Protein AF-K2SAG8-F1 (afdb_monomer_lite)

InterPro domains:
  IPR013087 Zinc finger C2H2-type [PS00028] (292-312)
  IPR013087 Zinc finger C2H2-type [SM00355] (219-245)
  IPR013087 Zinc finger C2H2-type [SM00355] (252-277)
  IPR013087 Zinc finger C2H2-type [SM00355] (290-312)
  IPR013087 Zinc finger C2H2-type [SM00355] (376-401)

Structure (mmCIF, N/CA/C/O backbone):
data_AF-K2SAG8-F1
#
_entry.id   AF-K2SAG8-F1
#
loop_
_atom_site.group_PDB
_atom_site.id
_atom_site.type_symbol
_atom_site.label_atom_id
_atom_site.label_alt_id
_atom_site.label_comp_id
_atom_site.label_asym_id
_atom_site.label_entity_id
_atom_site.label_seq_id
_atom_site.pdbx_PDB_ins_code
_atom_site.Cartn_x
_atom_site.Cartn_y
_atom_site.Cartn_z
_atom_site.occupancy
_atom_site.B_iso_or_equiv
_atom_site.auth_seq_id
_atom_site.auth_comp_id
_atom_site.auth_asym_id
_atom_site.auth_atom_id
_atom_site.pdbx_PDB_model_num
ATOM 1 N N . MET A 1 1 ? 42.916 15.072 5.774 1.00 39.97 1 MET A N 1
ATOM 2 C CA . MET A 1 1 ? 42.582 16.457 5.383 1.00 39.97 1 MET A CA 1
ATOM 3 C C . MET A 1 1 ? 41.068 16.554 5.278 1.00 39.97 1 MET A C 1
ATOM 5 O O . MET A 1 1 ? 40.507 16.005 4.342 1.00 39.97 1 MET A O 1
ATOM 9 N N . ASN A 1 2 ? 40.418 17.143 6.284 1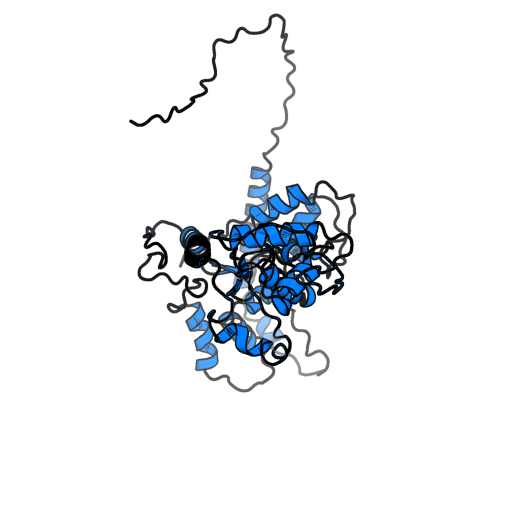.00 36.44 2 ASN A N 1
ATOM 10 C CA . ASN A 1 2 ? 38.963 17.288 6.370 1.00 36.44 2 ASN A CA 1
ATOM 11 C C . ASN A 1 2 ? 38.588 18.735 6.036 1.00 36.44 2 ASN A C 1
ATOM 13 O O . ASN A 1 2 ? 39.054 19.650 6.710 1.00 36.44 2 ASN A O 1
ATOM 17 N N . LEU A 1 3 ? 37.741 18.936 5.026 1.00 41.09 3 LEU A N 1
ATOM 18 C CA . LEU A 1 3 ? 37.122 20.223 4.708 1.00 41.09 3 LEU A CA 1
ATOM 19 C C . LEU A 1 3 ? 35.603 20.037 4.672 1.00 41.09 3 LEU A C 1
ATOM 21 O O . LEU A 1 3 ? 35.035 19.659 3.654 1.00 41.09 3 LEU A O 1
ATOM 25 N N . LEU A 1 4 ? 34.953 20.324 5.798 1.00 40.88 4 LEU A N 1
ATOM 26 C CA . LEU A 1 4 ? 33.525 20.624 5.864 1.00 40.88 4 LEU A CA 1
ATOM 27 C C . LEU A 1 4 ? 33.402 22.057 6.389 1.00 40.88 4 LEU A C 1
ATOM 29 O O . LEU A 1 4 ? 33.661 22.323 7.560 1.00 40.88 4 LEU A O 1
ATOM 33 N N . ARG A 1 5 ? 33.065 22.993 5.493 1.00 42.28 5 ARG A N 1
ATOM 34 C CA . ARG A 1 5 ? 32.690 24.371 5.834 1.00 42.28 5 ARG A CA 1
ATOM 35 C C . ARG A 1 5 ? 31.200 24.397 6.170 1.00 42.28 5 ARG A C 1
ATOM 37 O O . ARG A 1 5 ? 30.372 24.148 5.302 1.00 42.28 5 ARG A O 1
ATOM 44 N N . SER A 1 6 ? 30.888 24.722 7.420 1.00 39.84 6 SER A N 1
ATOM 45 C CA . SER A 1 6 ? 29.559 25.152 7.861 1.00 39.84 6 SER A CA 1
ATOM 46 C C . SER A 1 6 ? 29.336 26.610 7.441 1.00 39.84 6 SER A C 1
ATOM 48 O O . SER A 1 6 ? 30.218 27.445 7.644 1.00 39.84 6 SER A O 1
ATOM 50 N N . MET A 1 7 ? 28.183 26.915 6.841 1.00 34.25 7 MET A N 1
ATOM 51 C CA . MET A 1 7 ? 27.711 28.283 6.616 1.00 34.25 7 MET A CA 1
ATOM 52 C C . MET A 1 7 ? 26.764 28.674 7.752 1.00 34.25 7 MET A C 1
ATOM 54 O O . MET A 1 7 ? 25.606 28.263 7.768 1.00 34.25 7 MET A O 1
ATOM 58 N N . GLU A 1 8 ? 27.243 29.499 8.678 1.00 37.66 8 GLU A N 1
ATOM 59 C CA . GLU A 1 8 ? 26.396 30.191 9.648 1.00 37.66 8 GLU A CA 1
ATOM 60 C C . GLU A 1 8 ? 25.929 31.523 9.049 1.00 37.66 8 GLU A C 1
ATOM 62 O O . GLU A 1 8 ? 26.724 32.425 8.793 1.00 37.66 8 GLU A O 1
ATOM 67 N N . LEU A 1 9 ? 24.624 31.646 8.801 1.00 40.78 9 LEU A N 1
ATOM 68 C CA . LEU A 1 9 ? 23.987 32.913 8.447 1.00 40.78 9 LEU A CA 1
ATOM 69 C C . LEU A 1 9 ? 23.663 33.677 9.734 1.00 40.78 9 LEU A C 1
ATOM 71 O O . LEU A 1 9 ? 22.606 33.489 10.338 1.00 40.78 9 LEU A O 1
ATOM 75 N N . THR A 1 10 ? 24.569 34.551 10.162 1.00 42.53 10 THR A N 1
ATOM 76 C CA . THR A 1 10 ? 24.277 35.543 11.199 1.00 42.53 10 THR A CA 1
ATOM 77 C C . THR A 1 10 ? 23.508 36.712 10.587 1.00 42.53 10 THR A C 1
ATOM 79 O O . THR A 1 10 ? 23.883 37.302 9.577 1.00 42.53 10 THR A O 1
ATOM 82 N N . ARG A 1 11 ? 22.357 37.018 11.187 1.00 43.12 11 ARG A N 1
ATOM 83 C CA . ARG A 1 11 ? 21.462 38.095 10.761 1.00 43.12 11 ARG A CA 1
ATOM 84 C C . ARG A 1 11 ? 22.072 39.426 11.201 1.00 43.12 11 ARG A C 1
ATOM 86 O O . ARG A 1 11 ? 22.104 39.712 12.398 1.00 43.12 11 ARG A O 1
ATOM 93 N N . ASP A 1 12 ? 22.564 40.203 10.243 1.00 55.75 12 ASP A N 1
ATOM 94 C CA . ASP A 1 12 ? 23.195 41.496 10.496 1.00 55.75 12 ASP A CA 1
ATOM 95 C C . ASP A 1 12 ? 22.184 42.477 11.118 1.00 55.75 12 ASP A C 1
ATOM 97 O O . ASP A 1 12 ? 21.169 42.840 10.517 1.00 55.75 12 ASP A O 1
ATOM 101 N N . ARG A 1 13 ? 22.422 42.852 12.379 1.00 52.84 13 ARG A N 1
ATOM 102 C CA . ARG A 1 13 ? 21.556 43.757 13.153 1.00 52.84 13 ARG A CA 1
ATOM 103 C C . ARG A 1 13 ? 21.852 45.233 12.880 1.00 52.84 13 ARG A C 1
ATOM 105 O O . ARG A 1 13 ? 21.195 46.082 13.478 1.00 52.84 13 ARG A O 1
ATOM 112 N N . GLN A 1 14 ? 22.803 45.542 11.999 1.00 59.31 14 GLN A N 1
ATOM 113 C CA . GLN A 1 14 ? 23.216 46.913 11.690 1.00 59.31 14 GLN A CA 1
ATOM 114 C C . GLN A 1 14 ? 22.715 47.424 10.331 1.00 59.31 14 GLN A C 1
ATOM 116 O O . GLN A 1 14 ? 23.187 48.452 9.851 1.00 59.31 14 GLN A O 1
ATOM 121 N N . ALA A 1 15 ? 21.722 46.770 9.719 1.00 60.44 15 ALA A N 1
ATOM 122 C CA . ALA A 1 15 ? 21.123 47.279 8.488 1.00 60.44 15 ALA A CA 1
ATOM 123 C C . ALA A 1 15 ? 20.448 48.658 8.721 1.00 60.44 15 ALA A C 1
ATOM 125 O O . ALA A 1 15 ? 19.598 48.781 9.613 1.00 60.44 15 ALA A O 1
ATOM 126 N N . PRO A 1 16 ? 20.795 49.700 7.941 1.00 52.19 16 PRO A N 1
ATOM 127 C CA . PRO A 1 16 ? 20.221 51.033 8.093 1.00 52.19 16 PRO A CA 1
ATOM 128 C C . PRO A 1 16 ? 18.725 51.032 7.756 1.00 52.19 16 PRO A C 1
ATOM 130 O O . PRO A 1 16 ? 18.287 50.465 6.754 1.00 52.19 16 PRO A O 1
ATOM 133 N N . LYS A 1 17 ? 17.924 51.669 8.616 1.00 58.66 17 LYS A N 1
ATOM 134 C CA . LYS A 1 17 ? 16.478 51.825 8.413 1.00 58.66 17 LYS A CA 1
ATOM 135 C C . LYS A 1 17 ? 16.206 52.803 7.270 1.00 58.66 17 LYS A C 1
ATOM 137 O O . LYS A 1 17 ? 16.864 53.835 7.162 1.00 58.66 17 LYS A O 1
ATOM 142 N N . VAL A 1 18 ? 15.203 52.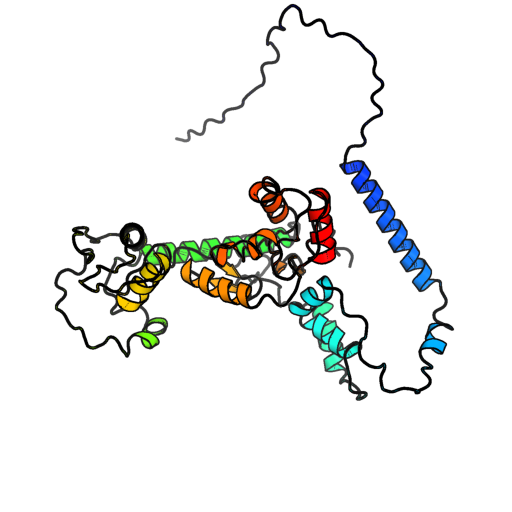483 6.458 1.00 53.28 18 VAL A N 1
ATOM 143 C CA . VAL A 1 18 ? 14.743 53.317 5.341 1.00 53.28 18 VAL A CA 1
ATOM 144 C C . VAL A 1 18 ? 14.184 54.645 5.882 1.00 53.28 18 VAL A C 1
ATOM 146 O O . VAL A 1 18 ? 13.337 54.606 6.781 1.00 53.28 18 VAL A O 1
ATOM 149 N N . PRO A 1 19 ? 14.622 55.814 5.382 1.00 40.62 19 PRO A N 1
ATOM 150 C CA . PRO A 1 19 ? 14.039 57.096 5.770 1.00 40.62 19 PRO A CA 1
ATOM 151 C C . PRO A 1 19 ? 12.580 57.177 5.289 1.00 40.62 19 PRO A C 1
ATOM 153 O O . PRO A 1 19 ? 12.298 56.802 4.154 1.00 40.62 19 PRO A O 1
ATOM 156 N N . ASN A 1 20 ? 11.677 57.686 6.137 1.00 42.81 20 ASN A N 1
ATOM 157 C CA . ASN A 1 20 ? 10.236 57.932 5.900 1.00 42.81 20 ASN A CA 1
ATOM 158 C C . ASN A 1 20 ? 9.230 56.788 6.151 1.00 42.81 20 ASN A C 1
ATOM 160 O O . ASN A 1 20 ? 8.106 56.851 5.655 1.00 42.81 20 ASN A O 1
ATOM 164 N N . SER A 1 21 ? 9.535 55.783 6.980 1.00 46.50 21 SER A N 1
ATOM 165 C CA . SER A 1 21 ? 8.477 54.887 7.485 1.00 46.50 21 SER A CA 1
ATOM 166 C C . SER A 1 21 ? 7.743 55.513 8.684 1.00 46.50 21 SER A C 1
ATOM 168 O O . SER A 1 21 ? 8.021 55.183 9.842 1.00 46.50 21 SER A O 1
ATOM 170 N N . GLU A 1 22 ? 6.812 56.430 8.429 1.00 44.56 22 GLU A N 1
ATOM 171 C CA . GLU A 1 22 ? 5.870 56.901 9.449 1.00 44.56 22 GLU A CA 1
ATOM 172 C C . GLU A 1 22 ? 4.839 55.803 9.747 1.00 44.56 22 GLU A C 1
ATOM 174 O O . GLU A 1 22 ? 3.837 55.627 9.056 1.00 44.56 22 GLU A O 1
ATOM 179 N N . LEU A 1 23 ? 5.112 55.018 10.791 1.00 42.09 23 LEU A N 1
ATOM 180 C CA . LEU A 1 23 ? 4.148 54.090 11.372 1.00 42.09 23 LEU A CA 1
ATOM 181 C C . LEU A 1 23 ? 3.075 54.889 12.117 1.00 42.09 23 LEU A C 1
ATOM 183 O O . LEU A 1 23 ? 3.283 55.375 13.232 1.00 42.09 23 LEU A O 1
ATOM 187 N N . THR A 1 24 ? 1.909 54.995 11.490 1.00 41.75 24 THR A N 1
ATOM 188 C CA . THR A 1 24 ? 0.669 55.495 12.075 1.00 41.75 24 THR A CA 1
ATOM 189 C C . THR A 1 24 ? 0.299 54.688 13.321 1.00 41.75 24 THR A C 1
ATOM 191 O O . THR A 1 24 ? -0.069 53.515 13.269 1.00 41.75 24 THR A O 1
ATOM 194 N N . LYS A 1 25 ? 0.371 55.346 14.481 1.00 49.84 25 LYS A N 1
ATOM 195 C CA . LYS A 1 25 ? -0.228 54.869 15.729 1.00 49.84 25 LYS A CA 1
ATOM 196 C C . LYS A 1 25 ? -1.747 54.978 15.613 1.00 49.84 25 LYS A C 1
ATOM 198 O O . LYS A 1 25 ? -2.301 56.062 15.753 1.00 49.84 25 LYS A O 1
ATOM 203 N N . SER A 1 26 ? -2.424 53.855 15.415 1.00 39.19 26 SER A N 1
ATOM 204 C CA . SER A 1 26 ? -3.852 53.736 15.711 1.00 39.19 26 SER A CA 1
ATOM 205 C C . SER A 1 26 ? -4.079 52.504 16.581 1.00 39.19 26 SER A C 1
ATOM 207 O O . SER A 1 26 ? -3.816 51.364 16.204 1.00 39.19 26 SER A O 1
ATOM 209 N N . GLY A 1 27 ? -4.497 52.770 17.819 1.00 47.25 27 GLY A N 1
ATOM 210 C CA . GLY A 1 27 ? -4.853 51.762 18.802 1.00 47.25 27 GLY A CA 1
ATOM 211 C C . GLY A 1 27 ? -6.151 51.077 18.404 1.00 47.25 27 GLY A C 1
ATOM 212 O O . GLY A 1 27 ? -7.232 51.543 18.743 1.00 47.25 27 GLY A O 1
ATOM 213 N N . ILE A 1 28 ? -6.037 49.941 17.725 1.00 38.84 28 ILE A N 1
ATOM 214 C CA . ILE A 1 28 ? -7.103 48.948 17.662 1.00 38.84 28 ILE A CA 1
ATOM 215 C C . ILE A 1 28 ? -6.781 47.923 18.747 1.00 38.84 28 ILE A C 1
ATOM 217 O O . ILE A 1 28 ? -5.801 47.185 18.650 1.00 38.84 28 ILE A O 1
ATOM 221 N N . ARG A 1 29 ? -7.600 47.876 19.807 1.00 42.34 29 ARG A N 1
ATOM 222 C CA . ARG A 1 29 ? -7.641 46.730 20.726 1.00 42.34 29 ARG A CA 1
ATOM 223 C C . ARG A 1 29 ? -8.114 45.521 19.919 1.00 42.34 29 ARG A C 1
ATOM 225 O O . ARG A 1 29 ? -9.307 45.247 19.827 1.00 42.34 29 ARG A O 1
ATOM 232 N N . VAL A 1 30 ? -7.172 44.809 19.311 1.00 38.44 30 VAL A N 1
ATOM 233 C CA . VAL A 1 30 ? -7.417 43.479 18.761 1.00 38.44 30 VAL A CA 1
ATOM 234 C C . VAL A 1 30 ? -7.728 42.585 19.956 1.00 38.44 30 VAL A C 1
ATOM 236 O O . VAL A 1 30 ? -6.854 42.302 20.775 1.00 38.44 30 VAL A O 1
ATOM 239 N N . ARG A 1 31 ? -8.999 42.189 20.093 1.00 43.75 31 ARG A N 1
ATOM 240 C CA . ARG A 1 31 ? -9.410 41.074 20.954 1.00 43.75 31 ARG A CA 1
ATOM 241 C C . ARG A 1 31 ? -8.486 39.910 20.599 1.00 43.75 31 ARG A C 1
ATOM 243 O O . ARG A 1 31 ? -8.464 39.509 19.436 1.00 43.75 31 ARG A O 1
ATOM 250 N N . GLY A 1 32 ? -7.670 39.467 21.556 1.00 46.28 32 GLY A N 1
ATOM 251 C CA . GLY A 1 32 ? -6.669 38.430 21.328 1.00 46.28 32 GLY A CA 1
ATOM 252 C C . GLY A 1 32 ? -7.332 37.241 20.650 1.00 46.28 32 GLY A C 1
ATOM 253 O O . GLY A 1 32 ? -8.224 36.630 21.231 1.00 46.28 32 GLY A O 1
ATOM 254 N N . LYS A 1 33 ? -6.948 36.971 19.399 1.00 48.47 33 LYS A N 1
ATOM 255 C CA . LYS A 1 33 ? -7.296 35.720 18.737 1.00 48.47 33 LYS A CA 1
ATOM 256 C C . LYS A 1 33 ? -6.660 34.637 19.596 1.00 48.47 33 LYS A C 1
ATOM 258 O O . LYS A 1 33 ? -5.431 34.558 19.642 1.00 48.47 33 LYS A O 1
ATOM 263 N N . THR A 1 34 ? -7.477 33.884 20.328 1.00 49.22 34 THR A N 1
ATOM 264 C CA . THR A 1 34 ? -7.042 32.611 20.891 1.00 49.22 34 THR A CA 1
ATOM 265 C C . THR A 1 34 ? -6.418 31.840 19.739 1.00 49.22 34 THR A C 1
ATOM 267 O O . THR A 1 34 ? -6.940 31.806 18.620 1.00 49.22 34 THR A O 1
ATOM 270 N N . THR A 1 35 ? -5.197 31.360 19.943 1.00 60.50 35 THR A N 1
ATOM 271 C CA . THR A 1 35 ? -4.550 30.547 18.919 1.00 60.50 35 THR A CA 1
ATOM 272 C C . THR A 1 35 ? -5.407 29.296 18.744 1.00 60.50 35 THR A C 1
ATOM 274 O O . THR A 1 35 ? -5.956 28.788 19.720 1.00 60.50 35 THR A O 1
ATOM 277 N N . SER A 1 36 ? -5.541 28.778 17.522 1.00 73.12 36 SER A N 1
ATOM 278 C CA . SER A 1 36 ? -6.341 27.568 17.247 1.00 73.12 36 SER A CA 1
ATOM 279 C C . SER A 1 36 ? -5.975 26.376 18.149 1.00 73.12 36 SER A C 1
ATOM 281 O O . SER A 1 36 ? -6.796 25.494 18.385 1.00 73.12 36 SER A O 1
ATOM 283 N N . ALA A 1 37 ? -4.759 26.377 18.703 1.00 65.12 37 ALA A N 1
ATOM 284 C CA . ALA A 1 37 ? -4.304 25.442 19.724 1.00 65.12 37 ALA A CA 1
ATOM 285 C C . ALA A 1 37 ? -5.078 25.552 21.054 1.00 65.12 37 ALA A C 1
ATOM 287 O O . ALA A 1 37 ? -5.462 24.527 21.609 1.00 65.12 37 ALA A O 1
ATOM 288 N N . GLN A 1 38 ? -5.357 26.765 21.546 1.00 73.19 38 GLN A N 1
ATOM 289 C CA . GLN A 1 38 ? -6.094 26.985 22.799 1.00 73.19 38 GLN A CA 1
ATOM 290 C C . GLN A 1 38 ? -7.557 26.546 22.683 1.00 73.19 38 GLN A C 1
ATOM 292 O O . GLN A 1 38 ? -8.086 25.909 23.594 1.00 73.19 38 GLN A O 1
ATOM 297 N N . ASP A 1 39 ? -8.194 26.823 21.544 1.00 71.94 39 ASP A N 1
ATOM 298 C CA . ASP A 1 39 ? -9.572 26.392 21.288 1.00 71.94 39 ASP A CA 1
ATOM 299 C C . ASP A 1 39 ? -9.657 24.858 21.185 1.00 71.94 39 ASP A C 1
ATOM 301 O O . ASP A 1 39 ? -10.578 24.235 21.724 1.00 71.94 39 ASP A O 1
ATOM 305 N N . TYR A 1 40 ? -8.655 24.224 20.567 1.00 69.06 40 TYR A N 1
ATOM 306 C CA . TYR A 1 40 ? -8.549 22.767 20.507 1.00 69.06 40 TYR A CA 1
ATOM 307 C C . TYR A 1 40 ? -8.341 22.135 21.894 1.00 69.06 40 TYR A C 1
ATOM 309 O O . TYR A 1 40 ? -9.011 21.154 22.236 1.00 69.06 40 TYR A O 1
ATOM 317 N N . GLU A 1 41 ? -7.458 22.701 22.722 1.00 78.75 41 GLU A N 1
ATOM 318 C CA . GLU A 1 41 ? -7.242 22.251 24.103 1.00 78.75 41 GLU A CA 1
ATOM 319 C C . GLU A 1 41 ? -8.508 22.390 24.956 1.00 78.75 41 GLU A C 1
ATOM 321 O O . GLU A 1 41 ? -8.865 21.458 25.685 1.00 78.75 41 GLU A O 1
ATOM 326 N N . ALA A 1 42 ? -9.242 23.497 24.814 1.00 79.00 42 ALA A N 1
ATOM 327 C CA . ALA A 1 42 ? -10.511 23.712 25.501 1.00 79.00 42 ALA A CA 1
ATOM 328 C C . ALA A 1 42 ? -11.566 22.664 25.097 1.00 79.00 42 ALA A C 1
ATOM 330 O O . ALA A 1 42 ? -12.185 22.041 25.967 1.00 79.00 42 ALA A O 1
ATOM 331 N N . GLN A 1 43 ? -11.717 22.383 23.796 1.00 75.88 43 GLN A N 1
ATOM 332 C CA . GLN A 1 43 ? -12.621 21.332 23.309 1.00 75.88 43 GLN A CA 1
ATOM 333 C C . GLN A 1 43 ? -12.205 19.932 23.787 1.00 75.88 43 GLN A C 1
ATOM 335 O O . GLN A 1 43 ? -13.055 19.095 24.109 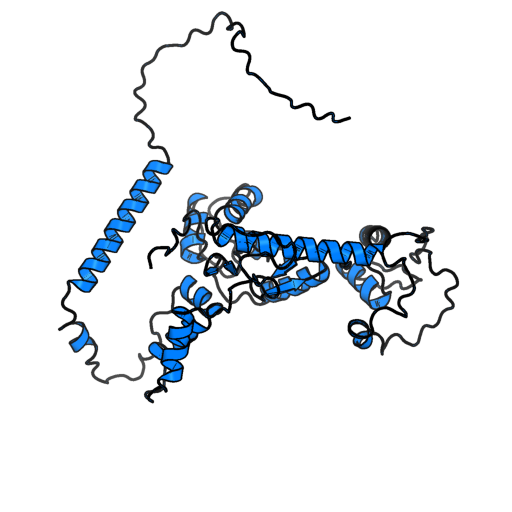1.00 75.88 43 GLN A O 1
ATOM 340 N N . ARG A 1 44 ? -10.899 19.646 23.857 1.00 73.44 44 ARG A N 1
ATOM 341 C CA . ARG A 1 44 ? -10.375 18.381 24.399 1.00 73.44 44 ARG A CA 1
ATOM 342 C C . ARG A 1 44 ? -10.713 18.238 25.885 1.00 73.44 44 ARG A C 1
ATOM 344 O O . ARG A 1 44 ? -11.205 17.187 26.300 1.00 73.44 44 ARG A O 1
ATOM 351 N N . ALA A 1 45 ? -10.508 19.291 26.675 1.00 86.31 45 ALA A N 1
ATOM 352 C CA . ALA A 1 45 ? -10.828 19.306 28.100 1.00 86.31 45 ALA A CA 1
ATOM 353 C C . ALA A 1 45 ? -12.334 19.126 28.357 1.00 86.31 45 ALA A C 1
ATOM 355 O O . ALA A 1 45 ? -12.724 18.383 29.262 1.00 86.31 45 ALA A O 1
ATOM 356 N N . GLN A 1 46 ? -13.186 19.743 27.534 1.00 87.44 46 GLN A N 1
ATOM 357 C CA . GLN A 1 46 ? -14.638 19.600 27.629 1.00 87.44 46 GLN A CA 1
ATOM 358 C C . GLN A 1 46 ? -15.098 18.165 27.334 1.00 87.44 46 GLN A C 1
ATOM 360 O O . GLN A 1 46 ? -15.857 17.599 28.122 1.00 87.44 46 GLN A O 1
ATOM 365 N N . ARG A 1 47 ? -14.582 17.535 26.267 1.00 82.44 47 ARG A N 1
ATOM 366 C CA . ARG A 1 47 ? -14.879 16.126 25.946 1.00 82.44 47 ARG A CA 1
ATOM 367 C C . ARG A 1 47 ? -14.438 15.174 27.058 1.00 82.44 47 ARG A C 1
ATOM 369 O O . ARG A 1 47 ? -15.182 14.264 27.418 1.00 82.44 47 ARG A O 1
ATOM 376 N N . LYS A 1 48 ? -13.269 15.418 27.665 1.00 83.88 48 LYS A N 1
ATOM 377 C CA . LYS A 1 48 ? -12.779 14.634 28.812 1.00 83.88 48 LYS A CA 1
ATOM 378 C C . LYS A 1 48 ? -13.716 14.745 30.021 1.00 83.88 48 LYS A C 1
ATOM 380 O O . LYS A 1 48 ? -14.023 13.729 30.641 1.00 83.88 48 LYS A O 1
ATOM 385 N N . LYS A 1 49 ? -14.217 15.950 30.327 1.00 89.06 49 LYS A N 1
ATOM 386 C CA . LYS A 1 49 ? -15.206 16.164 31.400 1.00 89.06 49 LYS A CA 1
ATOM 387 C C . LYS A 1 49 ? -16.534 15.458 31.114 1.00 89.06 49 LYS A C 1
ATOM 389 O O . LYS A 1 49 ? -17.052 14.792 32.003 1.00 89.06 49 LYS A O 1
ATOM 394 N N . GLN A 1 50 ? -17.051 15.549 29.887 1.00 85.00 50 GLN A N 1
ATOM 395 C CA . GLN A 1 50 ? -18.291 14.865 29.498 1.00 85.00 50 GLN A CA 1
ATOM 396 C C . GLN A 1 50 ? -18.171 13.341 29.607 1.00 85.00 50 GLN A C 1
ATOM 398 O O . GLN A 1 50 ? -19.040 12.707 30.195 1.00 85.00 50 GLN A O 1
ATOM 403 N N . LEU A 1 51 ? -17.076 12.751 29.118 1.00 79.25 51 LEU A N 1
ATOM 404 C CA . LEU A 1 51 ? -16.836 11.309 29.246 1.00 79.25 51 LEU A CA 1
ATOM 405 C C . LEU A 1 51 ? -16.710 10.869 30.708 1.00 79.25 51 LEU A C 1
ATOM 407 O O . LEU A 1 51 ? -17.265 9.841 31.085 1.00 79.25 51 LEU A O 1
ATOM 411 N N . SER A 1 52 ? -16.014 11.653 31.538 1.00 86.62 52 SER A N 1
ATOM 412 C CA . SER A 1 52 ? -15.921 11.390 32.977 1.00 86.62 52 SER A CA 1
ATOM 413 C C . SER A 1 52 ? -17.294 11.415 33.646 1.00 86.62 52 SER A C 1
ATOM 415 O O . SER A 1 52 ? -17.581 10.545 34.460 1.00 86.62 52 SER A O 1
ATOM 417 N N . TYR A 1 53 ? -18.140 12.382 33.287 1.00 88.19 53 TYR A N 1
ATOM 418 C CA . TYR A 1 53 ? -19.498 12.503 33.811 1.00 88.19 53 TYR A CA 1
ATOM 419 C C . TYR A 1 53 ? -20.381 11.320 33.397 1.00 88.19 53 TYR A C 1
ATOM 421 O O . TYR A 1 53 ? -20.969 10.681 34.262 1.00 88.19 53 TYR A O 1
ATOM 429 N N . ILE A 1 54 ? -20.408 10.967 32.106 1.00 75.62 54 ILE A N 1
ATOM 430 C CA . ILE A 1 54 ? -21.167 9.810 31.596 1.00 75.62 54 ILE A CA 1
ATOM 431 C C . ILE A 1 54 ? -20.719 8.525 32.298 1.00 75.62 54 ILE A C 1
ATOM 433 O O . ILE A 1 54 ? -21.544 7.731 32.741 1.00 75.62 54 ILE A O 1
ATOM 437 N N . ARG A 1 55 ? -19.403 8.333 32.445 1.00 78.56 55 ARG A N 1
ATOM 438 C CA . ARG A 1 55 ? -18.843 7.170 33.139 1.00 78.56 55 ARG A CA 1
ATOM 439 C C . ARG A 1 55 ? -19.255 7.152 34.610 1.00 78.56 55 ARG A C 1
ATOM 441 O O . ARG A 1 55 ? -19.637 6.106 35.114 1.00 78.56 55 ARG A O 1
ATOM 448 N N . GLN A 1 56 ? -19.198 8.293 35.291 1.00 84.44 56 GLN A N 1
ATOM 449 C CA . GLN A 1 56 ? -19.610 8.400 36.686 1.00 84.44 56 GLN A CA 1
ATOM 450 C C . GLN A 1 56 ? -21.104 8.109 36.858 1.00 84.44 56 GLN A C 1
ATOM 452 O O . GLN A 1 56 ? -21.449 7.351 37.756 1.00 84.44 56 GLN A O 1
ATOM 457 N N . GLN A 1 57 ? -21.969 8.622 35.979 1.00 81.88 57 GLN A N 1
ATOM 458 C CA . GLN A 1 57 ? -23.397 8.293 35.998 1.00 81.88 57 GLN A CA 1
ATOM 459 C C . GLN A 1 57 ? -23.641 6.799 35.787 1.00 81.88 57 GLN A C 1
ATOM 461 O O . GLN A 1 57 ? -24.371 6.197 36.565 1.00 81.88 57 GLN A O 1
ATOM 466 N N . PHE A 1 58 ? -22.954 6.183 34.822 1.00 78.19 58 PHE A N 1
ATOM 467 C CA . PHE A 1 58 ? -23.067 4.748 34.556 1.00 78.19 58 PHE A CA 1
ATOM 468 C C . PHE A 1 58 ? -22.737 3.873 35.780 1.00 78.19 58 PHE A C 1
ATOM 470 O O . PHE A 1 58 ? -23.341 2.822 35.960 1.00 78.19 58 PHE A O 1
ATOM 477 N N . PHE A 1 59 ? -21.787 4.290 36.626 1.00 78.31 59 PHE A N 1
ATOM 478 C CA . PHE A 1 59 ? -21.403 3.542 37.834 1.00 78.31 59 PHE A CA 1
ATOM 479 C C . PHE A 1 59 ? -22.140 3.973 39.111 1.00 78.31 59 PHE A C 1
ATOM 481 O O . PHE A 1 59 ? -22.154 3.216 40.080 1.00 78.31 59 PHE A O 1
ATOM 488 N N . GLN A 1 60 ? -22.700 5.185 39.152 1.00 78.81 60 GLN A N 1
ATOM 489 C CA . GLN A 1 60 ? -23.474 5.687 40.292 1.00 78.81 60 GLN A CA 1
ATOM 490 C C . GLN A 1 60 ? -24.947 5.304 40.215 1.00 78.81 60 GLN A C 1
ATOM 492 O O . GLN A 1 60 ? -25.589 5.201 41.261 1.00 78.81 60 GLN A O 1
ATOM 497 N N . GLU A 1 61 ? -25.485 5.078 39.016 1.00 69.00 61 GLU A N 1
ATOM 498 C CA . GLU A 1 61 ? -26.783 4.436 38.891 1.00 69.00 61 GLU A CA 1
ATOM 499 C C . GLU A 1 61 ? -26.670 3.013 39.450 1.00 69.00 61 GLU A C 1
ATOM 501 O O . GLU A 1 61 ? -25.863 2.213 38.965 1.00 69.00 61 GLU A O 1
ATOM 506 N N . PRO A 1 62 ? -27.421 2.678 40.513 1.00 61.47 62 PRO A N 1
ATOM 507 C CA . PRO A 1 62 ? -27.384 1.342 41.064 1.00 61.47 62 PRO A CA 1
ATOM 508 C C . PRO A 1 62 ? -27.827 0.370 39.968 1.00 61.47 62 PRO A C 1
ATOM 510 O O . PRO A 1 62 ? -28.977 0.378 39.531 1.00 61.47 62 PRO A O 1
ATOM 513 N N . VAL A 1 63 ? -26.907 -0.510 39.564 1.00 55.97 63 VAL A N 1
ATOM 514 C CA . VAL A 1 63 ? -27.110 -1.605 38.592 1.00 55.97 63 VAL A CA 1
ATOM 515 C C . VAL A 1 63 ? -28.301 -2.516 38.976 1.00 55.97 63 VAL A C 1
ATOM 517 O O . VAL A 1 63 ? -28.743 -3.357 38.200 1.00 55.97 63 VAL A O 1
ATOM 520 N N . SER A 1 64 ? -28.868 -2.342 40.171 1.00 54.19 64 SER A N 1
ATOM 521 C CA . SER A 1 64 ? -29.741 -3.281 40.862 1.00 54.19 64 SER A CA 1
ATOM 522 C C . SER A 1 64 ? -31.243 -3.202 40.565 1.00 54.19 64 SER A C 1
ATOM 524 O O . SER A 1 64 ? -31.979 -3.960 41.191 1.00 54.19 64 SER A O 1
ATOM 526 N N . LYS A 1 65 ? -31.737 -2.390 39.616 1.00 50.00 65 LYS A N 1
ATOM 527 C CA . LYS A 1 65 ? -33.149 -2.519 39.172 1.00 50.00 65 LYS A CA 1
ATOM 528 C C . LYS A 1 65 ? -33.365 -2.490 37.663 1.00 50.00 65 LYS A C 1
ATOM 530 O O . LYS A 1 65 ? -33.962 -3.423 37.137 1.00 50.00 65 LYS A O 1
ATOM 535 N N . ALA A 1 66 ? -32.803 -1.521 36.941 1.00 49.84 66 ALA A N 1
ATOM 536 C CA . ALA A 1 66 ? -33.068 -1.400 35.502 1.00 49.84 66 ALA A CA 1
ATOM 537 C C . ALA A 1 66 ? -32.470 -2.545 34.650 1.00 49.84 66 ALA A C 1
ATOM 539 O O . ALA A 1 66 ? -33.034 -2.905 33.619 1.00 49.84 66 ALA A O 1
ATOM 540 N N . LEU A 1 67 ? -31.356 -3.158 35.074 1.00 49.03 67 LEU A N 1
ATOM 541 C CA . LEU A 1 67 ? -30.718 -4.278 34.357 1.00 49.03 67 LEU A CA 1
ATOM 542 C C . LEU A 1 67 ? -31.267 -5.658 34.743 1.00 49.03 67 LEU A C 1
ATOM 544 O O . LEU A 1 67 ? -31.183 -6.592 33.952 1.00 49.03 67 LEU A O 1
ATOM 548 N N . VAL A 1 68 ? -31.861 -5.793 35.931 1.00 49.50 68 VAL A N 1
ATOM 549 C CA . VAL A 1 68 ? -32.522 -7.040 36.346 1.00 49.50 68 VAL A CA 1
ATOM 550 C C . VAL A 1 68 ? -33.925 -7.134 35.732 1.00 49.50 68 VAL A C 1
ATOM 552 O O . VAL A 1 68 ? -34.311 -8.207 35.282 1.00 49.50 68 VAL A O 1
ATOM 555 N N . GLU A 1 69 ? -34.647 -6.014 35.600 1.00 47.59 69 GLU A N 1
ATOM 556 C CA . GLU A 1 69 ? -35.953 -5.978 34.918 1.00 47.59 69 GLU A CA 1
ATOM 557 C C . GLU A 1 69 ? -35.837 -5.992 33.382 1.00 47.59 69 GLU A C 1
ATOM 559 O O . GLU A 1 69 ? -36.706 -6.551 32.723 1.00 47.59 69 GLU A O 1
ATOM 564 N N . SER A 1 70 ? -34.748 -5.484 32.787 1.00 47.72 70 SER A N 1
ATOM 565 C CA . SER A 1 70 ? -34.524 -5.587 31.327 1.00 47.72 70 SER A CA 1
ATOM 566 C C . SER A 1 70 ? -33.932 -6.924 30.862 1.00 47.72 70 SER A C 1
ATOM 568 O O . SER A 1 70 ? -33.949 -7.212 29.667 1.00 47.72 70 SER A O 1
ATOM 570 N N . CYS A 1 71 ? -33.465 -7.769 31.787 1.00 42.78 71 CYS A N 1
ATOM 571 C CA . CYS A 1 71 ? -33.117 -9.166 31.508 1.00 42.78 71 CYS A CA 1
ATOM 572 C C . CYS A 1 71 ? -34.302 -10.125 31.712 1.00 42.78 71 CYS A C 1
ATOM 574 O O . CYS A 1 71 ? -34.220 -11.279 31.294 1.00 42.78 71 CYS A O 1
ATOM 576 N N . ALA A 1 72 ? -35.415 -9.662 32.292 1.00 43.28 72 ALA A N 1
ATOM 577 C CA . ALA A 1 72 ? -36.690 -10.371 32.261 1.00 43.28 72 ALA A CA 1
ATOM 578 C C . ALA A 1 72 ? -37.402 -10.081 30.929 1.00 43.28 72 ALA A C 1
ATOM 580 O O . ALA A 1 72 ? -38.463 -9.461 30.874 1.00 43.28 72 ALA A O 1
ATOM 581 N N . ILE A 1 73 ? -36.779 -10.503 29.827 1.00 46.78 73 ILE A N 1
ATOM 582 C CA . ILE A 1 73 ? -37.441 -10.544 28.527 1.00 46.78 73 ILE A CA 1
ATOM 583 C C . ILE A 1 73 ? -38.487 -11.650 28.624 1.00 46.78 73 ILE A C 1
ATOM 585 O O . ILE A 1 73 ? -38.166 -12.833 28.679 1.00 46.78 73 ILE A O 1
ATOM 589 N N . ILE A 1 74 ? -39.748 -11.239 28.696 1.00 46.31 74 ILE A N 1
ATOM 590 C CA . ILE A 1 74 ? -40.887 -12.105 28.429 1.00 46.31 74 ILE A CA 1
ATOM 591 C C . ILE A 1 74 ? -40.721 -12.582 26.982 1.00 46.31 74 ILE A C 1
ATOM 593 O O . ILE A 1 74 ? -40.793 -11.773 26.056 1.00 46.31 74 ILE A O 1
ATOM 597 N N . ASP A 1 75 ? -40.453 -13.879 26.822 1.00 43.06 75 ASP A N 1
ATOM 598 C CA . ASP A 1 75 ? -40.366 -14.615 25.557 1.00 43.06 75 ASP A CA 1
ATOM 599 C C . ASP A 1 75 ? -41.693 -14.523 24.788 1.00 43.06 75 ASP A C 1
ATOM 601 O O . ASP A 1 75 ? -42.515 -15.438 24.787 1.00 43.06 75 ASP A O 1
ATOM 605 N N . THR A 1 76 ? -41.923 -13.390 24.132 1.00 53.66 76 THR A N 1
ATOM 606 C CA . THR A 1 76 ? -42.974 -13.240 23.128 1.00 53.66 76 THR A CA 1
ATOM 607 C C . THR A 1 76 ? -42.394 -12.511 21.920 1.00 53.66 76 THR A C 1
ATOM 609 O O . THR A 1 76 ? -41.938 -11.376 22.016 1.00 53.66 76 THR A O 1
ATOM 612 N N . GLU A 1 77 ? -42.423 -13.221 20.791 1.00 48.91 77 GLU A N 1
ATOM 613 C CA . GLU A 1 77 ? -41.988 -12.858 19.434 1.00 48.91 77 GLU A CA 1
ATOM 614 C C . GLU A 1 77 ? -40.516 -13.112 19.065 1.00 48.91 77 GLU A C 1
ATOM 616 O O . GLU A 1 77 ? -39.637 -12.250 19.113 1.00 48.91 77 GLU A O 1
ATOM 621 N N . GLU A 1 78 ? -40.312 -14.333 18.563 1.00 54.53 78 GLU A N 1
ATOM 622 C CA . GLU A 1 78 ? -39.101 -14.912 17.969 1.00 54.53 78 GLU A CA 1
ATOM 623 C C . GLU A 1 78 ? -38.546 -14.167 16.732 1.00 54.53 78 GLU A C 1
ATOM 625 O O . GLU A 1 78 ? -37.480 -14.534 16.244 1.00 54.53 78 GLU A O 1
ATOM 630 N N . ASP A 1 79 ? -39.179 -13.088 16.257 1.00 51.19 79 ASP A N 1
ATOM 631 C CA . ASP A 1 79 ? -38.826 -12.431 14.982 1.00 51.19 79 ASP A CA 1
ATOM 632 C C . ASP A 1 79 ? -38.070 -11.089 15.117 1.00 51.19 79 ASP A C 1
ATOM 634 O O . ASP A 1 79 ? -37.665 -10.483 14.122 1.00 51.19 79 ASP A O 1
ATOM 638 N N . LYS A 1 80 ? -37.809 -10.611 16.347 1.00 50.34 80 LYS A N 1
ATOM 639 C CA . LYS A 1 80 ? -36.947 -9.427 16.599 1.00 50.34 80 LYS A CA 1
ATOM 640 C C . LYS A 1 80 ? -35.543 -9.772 17.105 1.00 50.34 80 LYS A C 1
ATOM 642 O O . LYS A 1 80 ? -34.682 -8.889 17.198 1.00 50.34 80 LYS A O 1
ATOM 647 N N . LEU A 1 81 ? -35.264 -11.051 17.361 1.00 49.56 81 LEU A N 1
ATOM 648 C CA . LEU A 1 81 ? -33.898 -11.548 17.489 1.00 49.56 81 LEU A CA 1
ATOM 649 C C . LEU A 1 81 ? -33.235 -11.409 16.113 1.00 49.56 81 LEU A C 1
ATOM 651 O O . LEU A 1 81 ? -33.592 -12.169 15.227 1.00 49.56 81 LEU A O 1
ATOM 655 N N . GLN A 1 82 ? -32.291 -10.474 15.921 1.00 53.50 82 GLN A N 1
ATOM 656 C CA . GLN A 1 82 ? -31.066 -10.683 15.101 1.00 53.50 82 GLN A CA 1
ATOM 657 C C . GLN A 1 82 ? -30.337 -9.426 14.604 1.00 53.50 82 GLN A C 1
ATOM 659 O O . GLN A 1 82 ? -29.424 -9.542 13.785 1.00 53.50 82 GLN A O 1
ATOM 664 N N . LYS A 1 83 ? -30.614 -8.217 15.097 1.00 59.69 83 LYS A N 1
ATOM 665 C CA . LYS A 1 83 ? -29.686 -7.097 14.843 1.00 59.69 83 LYS A CA 1
ATOM 666 C C . LYS A 1 83 ? -29.280 -6.436 16.143 1.00 59.69 83 LYS A C 1
ATOM 668 O O . LYS A 1 83 ? -29.640 -5.298 16.415 1.00 59.69 83 LYS A O 1
ATOM 673 N N . GLY A 1 84 ? -28.493 -7.174 16.930 1.00 67.81 84 GLY A N 1
ATOM 674 C CA . GLY A 1 84 ? -27.680 -6.560 17.974 1.00 67.81 84 GLY A CA 1
ATOM 675 C C . GLY A 1 84 ? -26.883 -5.376 17.404 1.00 67.81 84 GLY A C 1
ATOM 676 O O . GLY A 1 84 ? -26.628 -5.336 16.190 1.00 67.81 84 GLY A O 1
ATOM 677 N N . PRO A 1 85 ? -26.521 -4.393 18.244 1.00 72.94 85 PRO A N 1
ATOM 678 C CA . PRO A 1 85 ? -25.798 -3.212 17.796 1.00 72.94 85 PRO A CA 1
ATOM 679 C C . PRO A 1 85 ? -24.558 -3.638 17.008 1.00 72.94 85 PRO A C 1
ATOM 681 O O . PRO A 1 85 ? -23.727 -4.414 17.487 1.00 72.94 85 PRO A O 1
ATOM 684 N N . LYS A 1 86 ? -24.456 -3.165 15.761 1.00 75.62 86 LYS A N 1
ATOM 685 C CA . LYS A 1 86 ? -23.284 -3.440 14.929 1.00 75.62 86 LYS A CA 1
ATOM 686 C C . LYS A 1 86 ? -22.063 -2.813 15.611 1.00 75.62 86 LYS A C 1
ATOM 688 O O . LYS A 1 86 ? -22.163 -1.670 16.064 1.00 75.62 86 LYS A O 1
ATOM 693 N N . PRO A 1 87 ? -20.919 -3.517 15.684 1.00 81.56 87 PRO A N 1
ATOM 694 C CA . PRO A 1 87 ? -19.700 -2.915 16.203 1.00 81.56 87 PRO A CA 1
ATOM 695 C C . PRO A 1 87 ? -19.367 -1.654 15.397 1.00 81.56 87 PRO A C 1
ATOM 697 O O . PRO A 1 87 ? -19.639 -1.588 14.194 1.00 81.56 87 PRO A O 1
ATOM 700 N N . SER A 1 88 ? -18.763 -0.657 16.050 1.00 81.19 88 SER A N 1
ATOM 701 C CA . SER A 1 88 ? -18.249 0.513 15.334 1.00 81.19 88 SER A CA 1
ATOM 702 C C . SER A 1 88 ? -17.257 0.069 14.253 1.00 81.19 88 SER A C 1
ATOM 704 O O . SER A 1 88 ? -16.608 -0.968 14.388 1.00 81.19 88 SER A O 1
ATOM 706 N N . ARG A 1 89 ? -17.100 0.849 13.178 1.00 76.50 89 ARG A N 1
ATOM 707 C CA . ARG A 1 89 ? -16.172 0.511 12.078 1.00 76.50 89 ARG A CA 1
ATOM 708 C C . ARG A 1 89 ? -14.735 0.335 12.572 1.00 76.50 89 ARG A C 1
ATOM 710 O O . ARG A 1 89 ? -14.065 -0.613 12.182 1.00 76.50 89 ARG A O 1
ATOM 717 N N . CYS A 1 90 ? -14.309 1.198 13.495 1.00 76.75 90 CYS A N 1
ATOM 718 C CA . CYS A 1 90 ? -13.015 1.088 14.165 1.00 76.75 90 CYS A CA 1
ATOM 719 C C . CYS A 1 90 ? -12.893 -0.229 14.943 1.00 76.75 90 CYS A C 1
ATOM 721 O O . CYS A 1 90 ? -11.896 -0.930 14.803 1.00 76.75 90 CYS A O 1
ATOM 723 N N . LEU A 1 91 ? -13.923 -0.620 15.704 1.00 82.38 91 LEU A N 1
ATOM 724 C CA . LEU A 1 91 ? -13.919 -1.906 16.394 1.00 82.38 91 LEU A CA 1
ATOM 725 C C . LEU A 1 91 ? -13.908 -3.073 15.398 1.00 82.38 91 LEU A C 1
ATOM 727 O O . LEU A 1 91 ? -13.133 -3.998 15.581 1.00 82.38 91 LEU A O 1
ATOM 731 N N . ALA A 1 92 ? -14.701 -3.034 14.327 1.00 82.06 92 ALA A N 1
ATOM 732 C CA . ALA A 1 92 ? -14.702 -4.078 13.303 1.00 82.06 92 ALA A CA 1
ATOM 733 C C . ALA A 1 92 ? -13.314 -4.249 12.657 1.00 82.06 92 ALA A C 1
ATOM 735 O O . ALA A 1 92 ? -12.839 -5.377 12.533 1.00 82.06 92 ALA A O 1
ATOM 736 N N . ALA A 1 93 ? -12.634 -3.144 12.336 1.00 76.88 93 ALA A N 1
ATOM 737 C CA . ALA A 1 93 ? -11.263 -3.153 11.835 1.00 76.88 93 ALA A CA 1
ATOM 738 C C . ALA A 1 93 ? -10.266 -3.666 12.885 1.00 76.88 93 ALA A C 1
ATOM 740 O O . ALA A 1 93 ? -9.444 -4.523 12.585 1.00 76.88 93 ALA A O 1
ATOM 741 N N . LEU A 1 94 ? -10.375 -3.234 14.144 1.00 81.00 94 LEU A N 1
ATOM 742 C CA . LEU A 1 94 ? -9.552 -3.759 15.237 1.00 81.00 94 LEU A CA 1
ATOM 743 C C . LEU A 1 94 ? -9.714 -5.272 15.380 1.00 81.00 94 LEU A C 1
ATOM 745 O O . LEU A 1 94 ? -8.727 -5.996 15.402 1.00 81.00 94 LEU A O 1
ATOM 749 N N . LEU A 1 95 ? -10.951 -5.770 15.413 1.00 84.62 95 LEU A N 1
ATOM 750 C CA . LEU A 1 95 ? -11.228 -7.204 15.477 1.00 84.62 95 LEU A CA 1
ATOM 751 C C . LEU A 1 95 ? -10.753 -7.920 14.209 1.00 84.62 95 LEU A C 1
ATOM 753 O O . LEU A 1 95 ? -10.437 -9.106 14.280 1.00 84.62 95 LEU A O 1
ATOM 757 N N . ARG A 1 96 ? -10.662 -7.238 13.057 1.00 80.00 96 ARG A N 1
ATOM 758 C CA . ARG A 1 96 ? -10.111 -7.796 11.813 1.00 80.00 96 ARG A CA 1
ATOM 759 C C . ARG A 1 96 ? -8.638 -8.213 11.961 1.00 80.00 96 ARG A C 1
ATOM 761 O O . ARG A 1 96 ? -8.245 -9.221 11.379 1.00 80.00 96 ARG A O 1
ATOM 768 N N . TYR A 1 97 ? -7.876 -7.517 12.799 1.00 73.19 97 TYR A N 1
ATOM 769 C CA . TYR A 1 97 ? -6.434 -7.742 12.950 1.00 73.19 97 TYR A CA 1
ATOM 770 C C . TYR A 1 97 ? -6.015 -8.209 14.357 1.00 73.19 97 TYR A C 1
ATOM 772 O O . TYR A 1 97 ? -4.920 -8.732 14.536 1.00 73.19 97 TYR A O 1
ATOM 780 N N . ASP A 1 98 ? -6.885 -8.087 15.363 1.00 80.00 98 ASP A N 1
ATOM 781 C CA . ASP A 1 98 ? -6.661 -8.549 16.737 1.00 80.00 98 ASP A CA 1
ATOM 782 C C . ASP A 1 98 ? -7.443 -9.845 16.999 1.00 80.00 98 ASP A C 1
ATOM 784 O O . ASP A 1 98 ? -8.543 -9.836 17.559 1.00 80.00 98 ASP A O 1
ATOM 788 N N . HIS A 1 99 ? -6.880 -10.977 16.559 1.00 83.75 99 HIS A N 1
ATOM 789 C CA . HIS A 1 99 ? -7.504 -12.299 16.704 1.00 83.75 99 HIS A CA 1
ATOM 790 C C . HIS A 1 99 ? -7.898 -12.642 18.153 1.00 83.75 99 HIS A C 1
ATOM 792 O O . HIS A 1 99 ? -9.031 -13.088 18.340 1.00 83.75 99 HIS A O 1
ATOM 798 N N . PRO A 1 100 ? -7.059 -12.396 19.186 1.00 85.44 100 PRO A N 1
ATOM 799 C CA . PRO A 1 100 ? -7.474 -12.572 20.577 1.00 85.44 100 PRO A CA 1
ATOM 800 C C . PRO A 1 100 ? -8.719 -11.755 20.935 1.00 85.44 100 PRO A C 1
ATOM 802 O O . PRO A 1 100 ? -9.686 -12.290 21.474 1.00 85.44 100 PRO A O 1
ATOM 805 N N . ARG A 1 101 ? -8.756 -10.465 20.585 1.00 87.44 101 ARG A N 1
ATOM 806 C CA . ARG A 1 101 ? -9.920 -9.623 20.887 1.00 87.44 101 ARG A CA 1
ATOM 807 C C . ARG A 1 101 ? -11.156 -10.044 20.095 1.00 87.44 101 ARG A C 1
ATOM 809 O O . ARG A 1 101 ? -12.254 -10.025 20.648 1.00 87.44 101 ARG A O 1
ATOM 816 N N . ARG A 1 102 ? -10.997 -10.482 18.840 1.00 89.00 102 ARG A N 1
ATOM 817 C CA . ARG A 1 102 ? -12.084 -11.092 18.058 1.00 89.00 102 ARG A CA 1
ATOM 818 C C . ARG A 1 102 ? -12.646 -12.318 18.756 1.00 89.00 102 ARG A C 1
ATOM 820 O O . ARG A 1 102 ? -13.861 -12.396 18.888 1.00 89.00 102 ARG A O 1
ATOM 827 N N . ALA A 1 103 ? -11.789 -13.222 19.223 1.00 89.50 103 ALA A N 1
ATOM 828 C CA . ALA A 1 103 ? -12.217 -14.422 19.931 1.00 89.50 103 ALA A CA 1
ATOM 829 C C . ALA A 1 103 ? -13.016 -14.065 21.193 1.00 89.50 103 ALA A C 1
ATOM 831 O O . ALA A 1 103 ? -14.078 -14.630 21.411 1.00 89.50 103 ALA A O 1
ATOM 832 N N . ILE A 1 104 ? -12.597 -13.053 21.964 1.00 90.50 104 ILE A N 1
ATOM 833 C CA . ILE A 1 104 ? -13.381 -12.556 23.110 1.00 90.50 104 ILE A CA 1
ATOM 834 C C . ILE A 1 104 ? -14.748 -12.045 22.653 1.00 90.50 104 ILE A C 1
ATOM 836 O O . ILE A 1 104 ? -15.770 -12.443 23.204 1.00 90.50 104 ILE A O 1
ATOM 840 N N . VAL A 1 105 ? -14.794 -11.179 21.638 1.00 89.69 105 VAL A N 1
ATOM 841 C CA . VAL A 1 105 ? -16.071 -10.633 21.156 1.00 89.69 105 VAL A CA 1
ATOM 842 C C . VAL A 1 105 ? -16.999 -11.747 20.665 1.00 89.69 105 VAL A C 1
ATOM 844 O O . VAL A 1 105 ? -18.189 -11.739 20.971 1.00 89.69 105 VAL A O 1
ATOM 847 N N . GLN A 1 106 ? -16.456 -12.737 19.960 1.00 89.62 106 GLN A N 1
ATOM 848 C CA . GLN A 1 106 ? -17.211 -13.891 19.486 1.00 89.62 106 GLN A CA 1
ATOM 849 C C . GLN A 1 106 ? -17.727 -14.748 20.644 1.00 89.62 106 GLN A C 1
ATOM 851 O O . GLN A 1 106 ? -18.922 -15.037 20.688 1.00 89.62 106 GLN A O 1
ATOM 856 N N . ASN A 1 107 ? -16.859 -15.072 21.604 1.00 90.12 107 ASN A N 1
ATOM 857 C CA . ASN A 1 107 ? -17.158 -15.951 22.732 1.00 90.12 107 ASN A CA 1
ATOM 858 C C . ASN A 1 107 ? -18.176 -15.347 23.703 1.00 90.12 107 ASN A C 1
ATOM 860 O O . ASN A 1 107 ? -19.043 -16.067 24.193 1.00 90.12 107 ASN A O 1
ATOM 864 N N . PHE A 1 108 ? -18.094 -14.040 23.964 1.00 85.62 108 PHE A N 1
ATOM 865 C CA . PHE A 1 108 ? -18.947 -13.374 24.949 1.00 85.62 108 PHE A CA 1
ATOM 866 C C . PHE A 1 108 ? -20.208 -12.737 24.357 1.00 85.62 108 PHE A C 1
ATOM 868 O O . PHE A 1 108 ? -21.216 -12.670 25.051 1.00 85.62 108 PHE A O 1
ATOM 875 N N . TYR A 1 109 ? -20.176 -12.265 23.104 1.00 82.69 109 TYR A N 1
ATOM 876 C CA . TYR A 1 109 ? -21.243 -11.400 22.578 1.00 82.69 109 TYR A CA 1
ATOM 877 C C . TYR A 1 109 ? -21.928 -11.915 21.311 1.00 82.69 109 TYR A C 1
ATOM 879 O O . TYR A 1 109 ? -23.029 -11.467 21.006 1.00 82.69 109 TYR A O 1
ATOM 887 N N . GLN A 1 110 ? -21.309 -12.819 20.544 1.00 78.88 110 GLN A N 1
ATOM 888 C CA . GLN A 1 110 ? -21.855 -13.267 19.250 1.00 78.88 110 GLN A CA 1
ATOM 889 C C . GLN A 1 110 ? -22.237 -14.750 19.231 1.00 78.88 110 GLN A C 1
ATOM 891 O O . GLN A 1 110 ? -22.553 -15.297 18.170 1.00 78.88 110 GLN A O 1
ATOM 896 N N . ARG A 1 111 ? -22.229 -15.420 20.388 1.00 80.75 111 ARG A N 1
ATOM 897 C CA . ARG A 1 111 ? -22.626 -16.824 20.470 1.00 80.75 111 ARG A CA 1
ATOM 898 C C . ARG A 1 111 ? -24.122 -16.988 20.266 1.00 80.75 111 ARG A C 1
ATOM 900 O O . ARG A 1 111 ? -24.935 -16.404 20.972 1.00 80.75 111 ARG A O 1
ATOM 907 N N . LYS A 1 112 ? -24.461 -17.859 19.316 1.00 84.19 112 LYS A N 1
ATOM 908 C CA . LYS A 1 112 ? -25.830 -18.343 19.105 1.00 84.19 112 LYS A CA 1
ATOM 909 C C . LYS A 1 112 ? -26.166 -19.542 19.993 1.00 84.19 112 LYS A C 1
ATOM 911 O O . LYS A 1 112 ? -27.334 -19.774 20.279 1.00 84.19 112 LYS A O 1
ATOM 916 N N . THR A 1 113 ? -25.162 -20.320 20.406 1.00 87.25 113 THR A N 1
ATOM 917 C CA . THR A 1 113 ? -25.367 -21.541 21.193 1.00 87.25 113 THR A CA 1
ATOM 918 C C . THR A 1 113 ? -25.371 -21.235 22.688 1.00 87.25 113 THR A C 1
ATOM 920 O O . THR A 1 113 ? -24.526 -20.486 23.175 1.00 87.25 113 THR A O 1
ATOM 923 N N . LYS A 1 114 ? -26.314 -21.842 23.419 1.00 86.38 114 LYS A N 1
ATOM 924 C CA . LYS A 1 114 ? -26.416 -21.743 24.886 1.00 86.38 114 LYS A CA 1
ATOM 925 C C . LYS A 1 114 ? -25.461 -22.687 25.630 1.00 86.38 114 LYS A C 1
ATOM 927 O O . LYS A 1 114 ? -25.421 -22.660 26.854 1.00 86.38 114 LYS A O 1
ATOM 932 N N . GLU A 1 115 ? -24.714 -23.531 24.919 1.00 91.81 115 GLU A N 1
ATOM 933 C CA . GLU A 1 115 ? -23.799 -24.496 25.539 1.00 91.81 115 GLU A CA 1
ATOM 934 C C . GLU A 1 115 ? -22.725 -23.785 26.385 1.00 91.81 115 GLU A C 1
ATOM 936 O O . GLU A 1 115 ? -22.348 -22.653 26.089 1.00 91.81 115 GLU A O 1
ATOM 941 N N . PRO A 1 116 ? -22.200 -24.373 27.457 1.00 89.56 116 PRO A N 1
ATOM 942 C CA . PRO A 1 116 ? -21.075 -23.774 28.165 1.00 89.56 116 PRO A CA 1
ATOM 943 C C . PRO A 1 116 ? -19.813 -23.820 27.286 1.00 89.56 116 PRO A C 1
ATOM 945 O O . PRO A 1 116 ? -19.494 -24.858 26.712 1.00 89.56 116 PRO A O 1
ATOM 948 N N . LEU A 1 117 ? -19.087 -22.700 27.175 1.00 91.44 117 LEU A N 1
ATOM 949 C CA . LEU A 1 117 ? -17.752 -22.715 26.567 1.00 91.44 117 LEU A CA 1
ATOM 950 C C . LEU A 1 117 ? -16.755 -23.344 27.546 1.00 91.44 117 LEU A C 1
ATOM 952 O O . LEU A 1 117 ? -16.804 -23.024 28.741 1.00 91.44 117 LEU A O 1
ATOM 956 N N . PRO A 1 118 ? -15.800 -24.155 27.065 1.00 94.38 118 PRO A N 1
ATOM 957 C CA . PRO A 1 118 ? -14.661 -24.555 27.870 1.00 94.38 118 PRO A CA 1
ATOM 958 C C . PRO A 1 118 ? -13.921 -23.322 28.397 1.00 94.38 118 PRO A C 1
ATOM 960 O O . PRO A 1 118 ? -13.676 -22.357 27.669 1.00 94.38 118 PRO A O 1
ATOM 963 N N . LEU A 1 119 ? -13.509 -23.366 29.665 1.00 92.56 119 LEU A N 1
ATOM 964 C CA . LEU A 1 119 ? -12.795 -22.258 30.301 1.00 92.56 119 LEU A CA 1
ATOM 965 C C . LEU A 1 119 ? -11.509 -21.883 29.540 1.00 92.56 119 LEU A C 1
ATOM 967 O O . LEU A 1 119 ? -11.135 -20.715 29.504 1.00 92.56 119 LEU A O 1
ATOM 971 N N . SER A 1 120 ? -10.858 -22.846 28.883 1.00 91.38 120 SER A N 1
ATOM 972 C CA . SER A 1 120 ? -9.676 -22.626 28.041 1.00 91.38 120 SER A CA 1
ATOM 973 C C . SER A 1 120 ? -9.946 -21.719 26.835 1.00 91.38 120 SER A C 1
ATOM 975 O O . SER A 1 120 ? -9.118 -20.863 26.529 1.00 91.38 120 SER A O 1
ATOM 977 N N . GLU A 1 121 ? -11.100 -21.851 26.178 1.00 92.31 121 GLU A N 1
ATOM 978 C CA . GLU A 1 121 ? -11.479 -21.021 25.025 1.00 92.31 121 GLU A CA 1
ATOM 979 C C . GLU A 1 121 ? -11.812 -19.585 25.439 1.00 92.31 121 GLU A C 1
ATOM 981 O O . GLU A 1 121 ? -11.604 -18.642 24.676 1.00 92.31 121 GLU A O 1
ATOM 986 N N . VAL A 1 122 ? -12.283 -19.403 26.673 1.00 90.50 122 VAL A N 1
ATOM 987 C CA . VAL A 1 122 ? -12.561 -18.087 27.256 1.00 90.50 122 VAL A CA 1
ATOM 988 C C . VAL A 1 122 ? -11.276 -17.421 27.755 1.00 90.50 122 VAL A C 1
ATOM 990 O O . VAL A 1 122 ? -11.010 -16.260 27.440 1.00 90.50 122 VAL A O 1
ATOM 993 N N . LEU A 1 123 ? -10.466 -18.150 28.527 1.00 91.69 123 LEU A N 1
ATOM 994 C CA . LEU A 1 123 ? -9.268 -17.611 29.164 1.00 91.69 123 LEU A CA 1
ATOM 995 C C . LEU A 1 123 ? -8.104 -17.442 28.191 1.00 91.69 123 LEU A C 1
ATOM 997 O O . LEU A 1 123 ? -7.358 -16.483 28.344 1.00 91.69 123 LEU A O 1
ATOM 1001 N N . GLY A 1 124 ? -7.939 -18.310 27.190 1.00 89.88 124 GLY A N 1
ATOM 1002 C CA . GLY A 1 124 ? -6.815 -18.242 26.249 1.00 89.88 124 GLY A CA 1
ATOM 1003 C C . GLY A 1 124 ? -6.666 -16.865 25.585 1.00 89.88 124 GLY A C 1
ATOM 1004 O O . GLY A 1 124 ? -5.611 -16.240 25.709 1.00 89.88 124 GLY A O 1
ATOM 1005 N N . PRO A 1 125 ? -7.720 -16.323 24.948 1.00 90.06 125 PRO A N 1
ATOM 1006 C CA . PRO A 1 125 ? -7.693 -14.981 24.376 1.00 90.06 125 PRO A CA 1
ATOM 1007 C C . PRO A 1 125 ? -7.436 -13.866 25.400 1.00 90.06 125 PRO A C 1
ATOM 1009 O O . PRO A 1 125 ? -6.690 -12.935 25.106 1.00 90.06 125 PRO A O 1
ATOM 1012 N N . LEU A 1 126 ? -8.015 -13.960 26.603 1.00 89.00 126 LEU A N 1
ATOM 1013 C CA . LEU A 1 126 ? -7.810 -12.981 27.679 1.00 89.00 126 LEU A CA 1
ATOM 1014 C C . LEU A 1 126 ? -6.363 -12.985 28.174 1.00 89.00 126 LEU A C 1
ATOM 1016 O O . LEU A 1 126 ? -5.762 -11.923 28.323 1.00 89.00 126 LEU A O 1
ATOM 1020 N N . VAL A 1 127 ? -5.786 -14.171 28.367 1.00 88.12 127 VAL A N 1
ATOM 1021 C CA . VAL A 1 127 ? -4.378 -14.349 28.722 1.00 88.12 127 VAL A CA 1
ATOM 1022 C C . VAL A 1 127 ? -3.488 -13.796 27.616 1.00 88.12 127 VAL A C 1
ATOM 1024 O O . VAL A 1 127 ? -2.574 -13.052 27.937 1.00 88.12 127 VAL A O 1
ATOM 1027 N N . ASN A 1 128 ? -3.789 -14.044 26.338 1.00 82.69 128 ASN A N 1
ATOM 1028 C CA . ASN A 1 128 ? -3.021 -13.496 25.211 1.00 82.69 128 ASN A CA 1
ATOM 1029 C C . ASN A 1 128 ? -3.081 -11.961 25.114 1.00 82.69 128 ASN A C 1
ATOM 1031 O O . ASN A 1 128 ? -2.180 -11.345 24.548 1.00 82.69 128 ASN A O 1
ATOM 1035 N N . ILE A 1 129 ? -4.139 -11.327 25.625 1.00 83.19 129 ILE A N 1
ATOM 1036 C CA . ILE A 1 129 ? -4.222 -9.862 25.714 1.00 83.19 129 ILE A CA 1
ATOM 1037 C C . ILE A 1 129 ? -3.475 -9.343 26.947 1.00 83.19 129 ILE A C 1
ATOM 1039 O O . ILE A 1 129 ? -2.740 -8.367 26.834 1.00 83.19 129 ILE A O 1
ATOM 1043 N N . ALA A 1 130 ? -3.666 -9.975 28.108 1.00 81.62 130 ALA A N 1
ATOM 1044 C CA . ALA A 1 130 ? -3.100 -9.540 29.389 1.00 81.62 130 ALA A CA 1
ATOM 1045 C C . ALA A 1 130 ? -1.595 -9.815 29.501 1.00 81.62 130 ALA A C 1
ATOM 1047 O O . ALA A 1 130 ? -0.836 -9.044 30.078 1.00 81.62 130 ALA A O 1
ATOM 1048 N N . LYS A 1 131 ? -1.170 -10.933 28.930 1.00 75.44 131 LYS A N 1
ATOM 1049 C CA . LYS A 1 131 ? 0.209 -11.316 28.692 1.00 75.44 131 LYS A CA 1
ATOM 1050 C C . LYS A 1 131 ? 0.285 -11.570 27.198 1.00 75.44 131 LYS A C 1
ATOM 1052 O O . LYS A 1 131 ? 0.153 -12.726 26.789 1.00 75.44 131 LYS A O 1
ATOM 1057 N N . PRO A 1 132 ? 0.471 -10.521 26.375 1.00 65.44 132 PRO A N 1
ATOM 1058 C CA . PRO A 1 132 ? 0.980 -10.756 25.043 1.00 65.44 132 PRO A CA 1
ATOM 1059 C C . PRO A 1 132 ? 2.285 -11.496 25.295 1.00 65.44 132 PRO A C 1
ATOM 1061 O O . PRO A 1 132 ? 3.253 -10.913 25.783 1.00 65.44 132 PRO A O 1
ATOM 1064 N N . SER A 1 133 ? 2.281 -12.816 25.116 1.00 53.06 133 SER A N 1
ATOM 1065 C CA . SER A 1 133 ? 3.503 -13.597 25.156 1.00 53.06 133 SER A CA 1
ATOM 1066 C C . SER A 1 133 ? 4.468 -12.958 24.156 1.00 53.06 133 SER A C 1
ATOM 1068 O O . SER A 1 133 ? 4.062 -12.137 23.332 1.00 53.06 133 SER A O 1
ATOM 1070 N N . ALA A 1 134 ? 5.745 -13.318 24.202 1.00 50.41 134 ALA A N 1
ATOM 1071 C CA . ALA A 1 134 ? 6.789 -12.866 23.278 1.00 50.41 134 ALA A CA 1
ATOM 1072 C C . ALA A 1 134 ? 6.495 -13.092 21.768 1.00 50.41 134 ALA A C 1
ATOM 1074 O O . ALA A 1 134 ? 7.393 -13.028 20.938 1.00 50.41 134 ALA A O 1
ATOM 1075 N N . TRP A 1 135 ? 5.242 -13.313 21.367 1.00 49.09 135 TRP A N 1
ATOM 1076 C CA . TRP A 1 135 ? 4.690 -12.819 20.115 1.00 49.09 135 TRP A CA 1
ATOM 1077 C C . TRP A 1 135 ? 4.762 -11.284 20.083 1.00 49.09 135 TRP A C 1
ATOM 1079 O O . TRP A 1 135 ? 3.769 -10.555 20.142 1.00 49.09 135 TRP A O 1
ATOM 1089 N N . PHE A 1 136 ? 5.996 -10.786 20.032 1.00 53.56 136 PHE A N 1
ATOM 1090 C CA . PHE A 1 136 ? 6.295 -9.421 19.675 1.00 53.56 136 PHE A CA 1
ATOM 1091 C C . PHE A 1 136 ? 5.458 -9.106 18.443 1.00 53.56 136 PHE A C 1
ATOM 1093 O O . PHE A 1 136 ? 5.490 -9.838 17.452 1.00 53.56 136 PHE A O 1
ATOM 1100 N N . ALA A 1 137 ? 4.744 -7.989 18.476 1.00 52.97 137 ALA A N 1
ATOM 1101 C CA . ALA A 1 137 ? 4.256 -7.369 17.258 1.00 52.97 137 ALA A CA 1
ATOM 1102 C C . ALA A 1 137 ? 5.457 -6.830 16.444 1.00 52.97 137 ALA A C 1
ATOM 1104 O O . ALA A 1 137 ? 5.442 -5.739 15.910 1.00 52.97 137 ALA A O 1
ATOM 1105 N N . CYS A 1 138 ? 6.559 -7.566 16.350 1.00 56.56 138 CYS A N 1
ATOM 1106 C CA . CYS A 1 138 ? 7.533 -7.320 15.320 1.00 56.56 138 CYS A CA 1
ATOM 1107 C C . CYS A 1 138 ? 6.905 -7.753 13.999 1.00 56.56 138 CYS A C 1
ATOM 1109 O O . CYS A 1 138 ? 6.242 -8.791 13.904 1.00 56.56 138 CYS A O 1
ATOM 1111 N N . TYR A 1 139 ? 7.140 -6.971 12.959 1.00 62.66 139 TYR A N 1
ATOM 1112 C CA . TYR A 1 139 ? 6.858 -7.423 11.609 1.00 62.66 139 TYR A CA 1
ATOM 1113 C C . TYR A 1 139 ? 7.567 -8.767 11.378 1.00 62.66 139 TYR A C 1
ATOM 1115 O O . TYR A 1 139 ? 8.668 -8.959 11.907 1.00 62.66 139 TYR A O 1
ATOM 1123 N N . PRO A 1 140 ? 6.970 -9.721 10.645 1.00 58.53 140 PRO A N 1
ATOM 1124 C CA . PRO A 1 140 ? 7.595 -11.014 10.400 1.00 58.53 140 PRO A CA 1
ATOM 1125 C C . PRO A 1 140 ? 9.053 -10.842 9.954 1.00 58.53 140 PRO A C 1
ATOM 1127 O O . PRO A 1 140 ? 9.332 -10.075 9.031 1.00 58.53 140 PRO A O 1
ATOM 1130 N N . ARG A 1 141 ? 9.979 -11.555 10.619 1.00 55.59 141 ARG A N 1
ATOM 1131 C CA . ARG A 1 141 ? 11.451 -11.471 10.443 1.00 55.59 141 ARG A CA 1
ATOM 1132 C C . ARG A 1 141 ? 12.141 -10.220 11.009 1.00 55.59 141 ARG A C 1
ATOM 1134 O O . ARG A 1 141 ? 13.318 -10.012 10.729 1.00 55.59 141 ARG A O 1
ATOM 1141 N N . ALA A 1 142 ? 11.447 -9.410 11.802 1.00 53.91 142 ALA A N 1
ATOM 1142 C CA . ALA A 1 142 ? 12.001 -8.225 12.454 1.00 53.91 142 ALA A CA 1
ATOM 1143 C C . ALA A 1 142 ? 12.012 -8.327 13.992 1.00 53.91 142 ALA A C 1
ATOM 1145 O O . ALA A 1 142 ? 12.075 -7.303 14.660 1.00 53.91 142 ALA A O 1
ATOM 1146 N N . GLY A 1 143 ? 11.896 -9.532 14.563 1.00 55.41 143 GLY A N 1
ATOM 1147 C CA . GLY A 1 143 ? 11.899 -9.731 16.017 1.00 55.41 143 GLY A CA 1
ATOM 1148 C C . GLY A 1 143 ? 13.154 -9.167 16.669 1.00 55.41 143 GLY A C 1
ATOM 1149 O O . GLY A 1 143 ? 14.253 -9.432 16.194 1.00 55.41 143 GLY A O 1
ATOM 1150 N N . ALA A 1 144 ? 12.979 -8.380 17.729 1.00 53.03 144 ALA A N 1
ATOM 1151 C CA . ALA A 1 144 ? 14.088 -8.028 18.603 1.00 53.03 144 ALA A CA 1
ATOM 1152 C C . ALA A 1 144 ? 14.537 -9.296 19.323 1.00 53.03 144 ALA A C 1
ATOM 1154 O O . ALA A 1 144 ? 13.714 -9.952 19.965 1.00 53.03 144 ALA A O 1
ATOM 1155 N N . GLU A 1 145 ? 15.819 -9.604 19.243 1.00 63.00 145 GLU A N 1
ATOM 1156 C CA . GLU A 1 145 ? 16.473 -10.408 20.266 1.00 63.00 145 GLU A CA 1
ATOM 1157 C C . GLU A 1 145 ? 17.149 -9.385 21.193 1.00 63.00 145 GLU A C 1
ATOM 1159 O O . GLU A 1 145 ? 17.871 -8.510 20.720 1.00 63.00 145 GLU A O 1
ATOM 1164 N N . ASP A 1 146 ? 16.806 -9.406 22.483 1.00 70.69 146 ASP A N 1
ATOM 1165 C CA . ASP A 1 146 ? 17.474 -8.627 23.540 1.00 70.69 146 ASP A CA 1
ATOM 1166 C C . ASP A 1 146 ? 17.542 -7.091 23.350 1.00 70.69 146 ASP A C 1
ATOM 1168 O O . ASP A 1 146 ? 18.572 -6.469 23.593 1.00 70.69 146 ASP A O 1
ATOM 1172 N N . ASP A 1 147 ? 16.434 -6.452 22.944 1.00 76.31 147 ASP A N 1
ATOM 1173 C CA . ASP A 1 147 ? 16.358 -4.997 22.680 1.00 76.31 147 ASP A CA 1
ATOM 1174 C C . ASP A 1 147 ? 17.327 -4.503 21.580 1.00 76.31 147 ASP A C 1
ATOM 1176 O O . ASP A 1 147 ? 17.623 -3.306 21.466 1.00 76.31 147 ASP A O 1
ATOM 1180 N N . GLU A 1 148 ? 17.785 -5.412 20.715 1.00 82.31 148 GLU A N 1
ATOM 1181 C CA . GLU A 1 148 ? 18.615 -5.100 19.558 1.00 82.31 148 GLU A CA 1
ATOM 1182 C C . GLU A 1 148 ? 17.866 -5.325 18.242 1.00 82.31 148 GLU A C 1
ATOM 1184 O O . GLU A 1 148 ? 17.015 -6.205 18.088 1.00 82.31 148 GLU A O 1
ATOM 1189 N N . CYS A 1 149 ? 18.193 -4.515 17.235 1.00 82.00 149 CYS A N 1
ATOM 1190 C CA . CYS A 1 149 ? 17.732 -4.778 15.877 1.00 82.00 149 CYS A CA 1
ATOM 1191 C C . CYS A 1 149 ? 18.464 -6.007 15.304 1.00 82.00 149 CYS A C 1
ATOM 1193 O O . CYS A 1 149 ? 19.684 -5.936 15.129 1.00 82.00 149 CYS A O 1
ATOM 1195 N N . PRO A 1 150 ? 17.762 -7.070 14.863 1.00 79.00 150 PRO A N 1
ATOM 1196 C CA . PRO A 1 150 ? 18.391 -8.306 14.372 1.00 79.00 150 PRO A CA 1
ATOM 1197 C C . PRO A 1 150 ? 19.150 -8.118 13.048 1.00 79.00 150 PRO A C 1
ATOM 1199 O O . PRO A 1 150 ? 19.855 -9.005 12.575 1.00 79.00 150 PRO A O 1
ATOM 1202 N N . VAL A 1 151 ? 18.967 -6.969 12.394 1.00 83.25 151 VAL A N 1
ATOM 1203 C CA . VAL A 1 151 ? 19.525 -6.684 11.071 1.00 83.25 151 VAL A CA 1
ATOM 1204 C C . VAL A 1 151 ? 20.819 -5.876 11.151 1.00 83.25 151 VAL A C 1
ATOM 1206 O O . VAL A 1 151 ? 21.731 -6.111 10.363 1.00 83.25 151 VAL A O 1
ATOM 1209 N N . CYS A 1 152 ? 20.893 -4.899 12.056 1.00 88.38 152 CYS A N 1
ATOM 1210 C CA . CYS A 1 152 ? 22.034 -3.983 12.156 1.00 88.38 152 CYS A CA 1
ATOM 1211 C C . CYS A 1 152 ? 22.601 -3.851 13.571 1.00 88.38 152 CYS A C 1
ATOM 1213 O O . CYS A 1 152 ? 23.362 -2.914 13.805 1.00 88.38 152 CYS A O 1
ATOM 1215 N N . THR A 1 153 ? 22.171 -4.718 14.497 1.00 87.44 153 THR A N 1
ATOM 1216 C CA . THR A 1 153 ? 22.639 -4.802 15.894 1.00 87.44 153 THR A CA 1
ATOM 1217 C C . THR A 1 153 ? 22.581 -3.466 16.640 1.00 87.44 153 THR A C 1
ATOM 1219 O O . THR A 1 153 ? 23.369 -3.190 17.539 1.00 87.44 153 THR A O 1
ATOM 1222 N N . THR A 1 154 ? 21.691 -2.561 16.218 1.00 88.12 154 THR A N 1
ATOM 1223 C CA . THR A 1 154 ? 21.484 -1.293 16.920 1.00 88.12 154 THR A CA 1
ATOM 1224 C C . THR A 1 154 ? 20.754 -1.595 18.216 1.00 88.12 154 THR A C 1
ATOM 1226 O O . THR A 1 154 ? 19.646 -2.124 18.170 1.00 88.12 154 THR A O 1
ATOM 1229 N N . GLN A 1 155 ? 21.384 -1.257 19.338 1.00 85.94 155 GLN A N 1
ATOM 1230 C CA . GLN A 1 155 ? 20.790 -1.349 20.667 1.00 85.94 155 GLN A CA 1
ATOM 1231 C C . GLN A 1 155 ? 19.817 -0.199 20.888 1.00 85.94 155 GLN A C 1
ATOM 1233 O O . GLN A 1 155 ? 20.145 0.964 20.624 1.00 85.94 155 GLN A O 1
ATOM 1238 N N . PHE A 1 156 ? 18.642 -0.513 21.418 1.00 81.00 156 PHE A N 1
ATOM 1239 C CA . PHE A 1 156 ? 17.659 0.491 21.790 1.00 81.00 156 PHE A CA 1
ATOM 1240 C C . PHE A 1 156 ? 17.754 0.758 23.274 1.00 81.00 156 PHE A C 1
ATOM 1242 O O . PHE A 1 156 ? 17.793 -0.146 24.104 1.00 81.00 156 PHE A O 1
ATOM 1249 N N . ARG A 1 157 ? 17.817 2.041 23.633 1.00 81.81 157 ARG A N 1
ATOM 1250 C CA . ARG A 1 157 ? 17.788 2.394 25.051 1.00 81.81 157 ARG A CA 1
ATOM 1251 C C . ARG A 1 157 ? 16.390 2.076 25.584 1.00 81.81 157 ARG A C 1
ATOM 1253 O O . ARG A 1 157 ? 15.430 2.469 24.927 1.00 81.81 157 ARG A O 1
ATOM 1260 N N . PRO A 1 158 ? 16.246 1.568 26.820 1.00 71.94 158 PRO A N 1
ATOM 1261 C CA . PRO A 1 158 ? 14.935 1.340 27.442 1.00 71.94 158 PRO A CA 1
ATOM 1262 C C . PRO A 1 158 ? 14.031 2.584 27.496 1.00 71.94 158 PRO A C 1
ATOM 1264 O O . PRO A 1 158 ? 12.829 2.481 27.708 1.00 71.94 158 PRO A O 1
ATOM 1267 N N . LYS A 1 159 ? 14.620 3.780 27.341 1.00 73.62 159 LYS A N 1
ATOM 1268 C CA . LYS A 1 159 ? 13.915 5.068 27.322 1.00 73.62 159 LYS A CA 1
ATOM 1269 C C . LYS A 1 159 ? 13.450 5.514 25.930 1.00 73.62 159 LYS A C 1
ATOM 1271 O O . LYS A 1 159 ? 12.690 6.472 25.855 1.00 73.62 159 LYS A O 1
ATOM 1276 N N . GLN A 1 160 ? 13.936 4.904 24.847 1.00 71.06 160 GLN A N 1
ATOM 1277 C CA . GLN A 1 160 ? 13.394 5.163 23.512 1.00 71.06 160 GLN A CA 1
ATOM 1278 C C . GLN A 1 160 ? 12.031 4.482 23.422 1.00 71.06 160 GLN A C 1
ATOM 1280 O O . GLN A 1 160 ? 11.887 3.321 23.802 1.00 71.06 160 GLN A O 1
ATOM 1285 N N . GLY A 1 161 ? 11.014 5.222 22.980 1.00 72.12 161 GLY A N 1
ATOM 1286 C CA . GLY A 1 161 ? 9.666 4.677 22.880 1.00 72.12 161 GLY A CA 1
ATOM 1287 C C . GLY A 1 161 ? 9.653 3.468 21.945 1.00 72.12 161 GLY A C 1
ATOM 1288 O O . GLY A 1 161 ? 10.367 3.442 20.941 1.00 72.12 161 GLY A O 1
ATOM 1289 N N . ARG A 1 162 ? 8.800 2.473 22.225 1.00 70.56 162 ARG A N 1
ATOM 1290 C CA . ARG A 1 162 ? 8.641 1.282 21.361 1.00 70.56 162 ARG A CA 1
ATOM 1291 C C . ARG A 1 162 ? 8.315 1.644 19.907 1.00 70.56 162 ARG A C 1
ATOM 1293 O O . ARG A 1 162 ? 8.555 0.856 18.999 1.00 70.56 162 ARG A O 1
ATOM 1300 N N . TRP A 1 163 ? 7.765 2.831 19.674 1.00 70.31 163 TRP A N 1
ATOM 1301 C CA . TRP A 1 163 ? 7.516 3.349 18.336 1.00 70.31 163 TRP A CA 1
ATOM 1302 C C . TRP A 1 163 ? 8.804 3.559 17.520 1.00 70.31 163 TRP A C 1
ATOM 1304 O O . TRP A 1 163 ? 8.877 3.057 16.398 1.00 70.31 163 TRP A O 1
ATOM 1314 N N . ASP A 1 164 ? 9.828 4.203 18.094 1.00 78.62 164 ASP A N 1
ATOM 1315 C CA . ASP A 1 164 ? 11.120 4.431 17.423 1.00 78.62 164 ASP A CA 1
ATOM 1316 C C . ASP A 1 164 ? 11.779 3.099 17.043 1.00 78.62 164 ASP A C 1
ATOM 1318 O O . ASP A 1 164 ? 12.385 2.960 15.978 1.00 78.62 164 ASP A O 1
ATOM 1322 N N . PHE A 1 165 ? 11.610 2.096 17.908 1.00 79.44 165 PHE A N 1
ATOM 1323 C CA . PHE A 1 165 ? 12.095 0.744 17.678 1.00 79.44 165 PHE A CA 1
ATOM 1324 C C . PHE A 1 165 ? 11.430 0.085 16.463 1.00 79.44 165 PHE A C 1
ATOM 1326 O O . PHE A 1 165 ? 12.109 -0.361 15.540 1.00 79.44 165 PHE A O 1
ATOM 1333 N N . ASN A 1 166 ? 10.098 0.057 16.417 1.00 77.12 166 ASN A N 1
ATOM 1334 C CA . ASN A 1 166 ? 9.366 -0.609 15.336 1.00 77.12 166 ASN A CA 1
ATOM 1335 C C . ASN A 1 166 ? 9.524 0.093 13.984 1.00 77.12 166 ASN A C 1
ATOM 1337 O O . ASN A 1 166 ? 9.618 -0.567 12.945 1.00 77.12 166 ASN A O 1
ATOM 1341 N N . ASP A 1 167 ? 9.567 1.425 13.991 1.00 82.00 167 ASP A N 1
ATOM 1342 C CA . ASP A 1 167 ? 9.867 2.208 12.797 1.00 82.00 167 ASP A CA 1
ATOM 1343 C C . ASP A 1 167 ? 11.287 1.911 12.288 1.00 82.00 167 ASP A C 1
ATOM 1345 O O . ASP A 1 167 ? 11.487 1.649 11.094 1.00 82.00 167 ASP A O 1
ATOM 1349 N N . HIS A 1 168 ? 12.268 1.834 13.197 1.00 87.00 168 HIS A N 1
ATOM 1350 C CA . HIS A 1 168 ? 13.609 1.395 12.843 1.00 87.00 168 HIS A CA 1
ATOM 1351 C C . HIS A 1 168 ? 13.605 -0.015 12.254 1.00 87.00 168 HIS A C 1
ATOM 1353 O O . HIS A 1 168 ? 14.248 -0.221 11.230 1.00 87.00 168 HIS A O 1
ATOM 1359 N N . LEU A 1 169 ? 12.911 -0.978 12.861 1.00 82.38 169 LEU A N 1
ATOM 1360 C CA . LEU A 1 169 ? 12.881 -2.363 12.392 1.00 82.38 169 LEU A CA 1
ATOM 1361 C C . LEU A 1 169 ? 12.406 -2.471 10.937 1.00 82.38 169 LEU A C 1
ATOM 1363 O O . LEU A 1 169 ? 13.078 -3.111 10.127 1.00 82.38 169 LEU A O 1
ATOM 1367 N N . ILE A 1 170 ? 11.312 -1.791 10.571 1.00 81.62 170 ILE A N 1
ATOM 1368 C CA . ILE A 1 170 ? 10.830 -1.748 9.178 1.00 81.62 170 ILE A CA 1
ATOM 1369 C C . ILE A 1 170 ? 11.858 -1.097 8.265 1.00 81.62 170 ILE A C 1
ATOM 1371 O O . ILE A 1 170 ? 12.220 -1.667 7.234 1.00 81.62 170 ILE A O 1
ATOM 1375 N N . LYS A 1 171 ? 12.352 0.089 8.634 1.00 86.88 171 LYS A N 1
ATOM 1376 C CA . LYS A 1 171 ? 13.310 0.835 7.808 1.00 86.88 171 LYS A CA 1
ATOM 1377 C C . LYS A 1 171 ? 14.625 0.075 7.650 1.00 86.88 171 LYS A C 1
ATOM 1379 O O . LYS A 1 171 ? 15.229 0.101 6.582 1.00 86.88 171 LYS A O 1
ATOM 1384 N N . CYS A 1 172 ? 15.077 -0.614 8.690 1.00 87.56 172 CYS A N 1
ATOM 1385 C CA . CYS A 1 172 ? 16.295 -1.405 8.686 1.00 87.56 172 CYS A CA 1
ATOM 1386 C C . CYS A 1 172 ? 16.126 -2.688 7.871 1.00 87.56 172 CYS A C 1
ATOM 1388 O O . CYS A 1 172 ? 16.959 -2.961 7.008 1.00 87.56 172 CYS A O 1
ATOM 1390 N N . CYS A 1 173 ? 15.022 -3.417 8.061 1.00 84.94 173 CYS A N 1
ATOM 1391 C CA . CYS A 1 173 ? 14.692 -4.587 7.251 1.00 84.94 173 CYS A CA 1
ATOM 1392 C C . CYS A 1 173 ? 14.607 -4.212 5.767 1.00 84.94 173 CYS A C 1
ATOM 1394 O O . CYS A 1 173 ? 15.271 -4.842 4.947 1.00 84.94 173 CYS A O 1
ATOM 1396 N N . LYS A 1 174 ? 13.916 -3.112 5.437 1.00 86.62 174 LYS A N 1
ATOM 1397 C CA . LYS A 1 174 ? 13.852 -2.561 4.079 1.00 86.62 174 LYS A CA 1
ATOM 1398 C C . LYS A 1 174 ? 15.242 -2.282 3.504 1.00 86.62 174 LYS A C 1
ATOM 1400 O O . LYS A 1 174 ? 15.584 -2.824 2.458 1.00 86.62 174 LYS A O 1
ATOM 1405 N N . ARG A 1 175 ? 16.073 -1.506 4.212 1.00 89.50 175 ARG A N 1
ATOM 1406 C CA . ARG A 1 175 ? 17.444 -1.188 3.772 1.00 89.50 175 ARG A CA 1
ATOM 1407 C C . ARG A 1 175 ? 18.311 -2.432 3.602 1.00 89.50 175 ARG A C 1
ATOM 1409 O O . ARG A 1 175 ? 19.121 -2.489 2.687 1.00 89.50 175 ARG A O 1
ATOM 1416 N N . SER A 1 176 ? 18.168 -3.425 4.476 1.00 86.62 176 SER A N 1
ATOM 1417 C CA . SER A 1 176 ? 18.922 -4.678 4.387 1.00 86.62 176 SER A CA 1
ATOM 1418 C C . SER A 1 176 ? 18.472 -5.542 3.217 1.00 86.62 176 SER A C 1
ATOM 1420 O O . SER A 1 176 ? 19.320 -6.079 2.508 1.00 86.62 176 SER A O 1
ATOM 1422 N N . GLN A 1 177 ? 17.165 -5.619 2.957 1.00 83.44 177 GLN A N 1
ATOM 1423 C CA . GLN A 1 177 ? 16.618 -6.268 1.765 1.00 83.44 177 GLN A CA 1
ATOM 1424 C C . GLN A 1 177 ? 17.140 -5.594 0.493 1.00 83.44 177 GLN A C 1
ATOM 1426 O O . GLN A 1 177 ? 17.676 -6.273 -0.381 1.00 83.44 177 GLN A O 1
ATOM 1431 N N . GLU A 1 178 ? 17.078 -4.261 0.425 1.00 85.25 178 GLU A N 1
ATOM 1432 C CA . GLU A 1 178 ? 17.609 -3.464 -0.688 1.00 85.25 178 GLU A CA 1
ATOM 1433 C C . GLU A 1 178 ? 19.128 -3.645 -0.850 1.00 85.25 178 GLU A C 1
ATOM 1435 O O . GLU A 1 178 ? 19.607 -3.825 -1.967 1.00 85.25 178 GLU A O 1
ATOM 1440 N N . LYS A 1 179 ? 19.895 -3.686 0.247 1.00 87.25 179 LYS A N 1
ATOM 1441 C CA . LYS A 1 179 ? 21.348 -3.909 0.215 1.00 87.25 179 LYS A CA 1
ATOM 1442 C C . LYS A 1 179 ? 21.706 -5.311 -0.278 1.00 87.25 179 LYS A C 1
ATOM 1444 O O . LYS A 1 179 ? 22.440 -5.425 -1.254 1.00 87.25 179 LYS A O 1
ATOM 1449 N N . LYS A 1 180 ? 21.158 -6.367 0.338 1.00 83.81 180 LYS A N 1
ATOM 1450 C CA . LYS A 1 180 ? 21.374 -7.768 -0.084 1.00 83.81 180 LYS A CA 1
ATOM 1451 C C . LYS A 1 180 ? 20.985 -7.970 -1.543 1.00 83.81 180 LYS A C 1
ATOM 1453 O O . LYS A 1 180 ? 21.565 -8.780 -2.257 1.00 83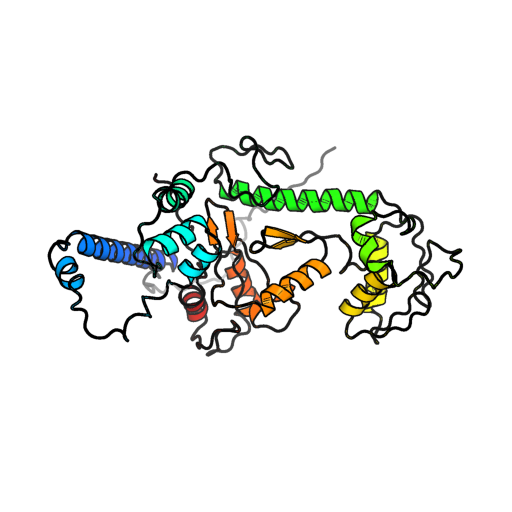.81 180 LYS A O 1
ATOM 1458 N N . LYS A 1 181 ? 19.969 -7.247 -2.000 1.00 80.25 181 LYS A N 1
ATOM 1459 C CA . LYS A 1 181 ? 19.524 -7.240 -3.387 1.00 80.25 181 LYS A CA 1
ATOM 1460 C C . LYS A 1 181 ? 20.497 -6.520 -4.314 1.00 80.25 181 LYS A C 1
ATOM 1462 O O . LYS A 1 181 ? 20.869 -7.103 -5.320 1.00 80.25 181 LYS A O 1
ATOM 1467 N N . MET A 1 182 ? 20.957 -5.318 -3.978 1.00 80.75 182 MET A N 1
ATOM 1468 C CA . MET A 1 182 ? 21.988 -4.630 -4.765 1.00 80.75 182 MET A CA 1
ATOM 1469 C C . MET A 1 182 ? 23.277 -5.452 -4.834 1.00 80.75 182 MET A C 1
ATOM 1471 O O . MET A 1 182 ? 23.897 -5.531 -5.888 1.00 80.75 182 MET A O 1
ATOM 1475 N N . GLU A 1 183 ? 23.643 -6.133 -3.747 1.00 84.31 183 GLU A N 1
ATOM 1476 C CA . GLU A 1 183 ? 24.739 -7.103 -3.734 1.00 84.31 183 GLU A CA 1
ATOM 1477 C C . GLU A 1 183 ? 24.471 -8.265 -4.700 1.00 84.31 183 GLU A C 1
ATOM 1479 O O . GLU A 1 183 ? 25.340 -8.558 -5.511 1.00 84.31 183 GLU A O 1
ATOM 1484 N N . ARG A 1 184 ? 23.268 -8.864 -4.713 1.00 81.31 184 ARG A N 1
ATOM 1485 C CA . ARG A 1 184 ? 22.876 -9.889 -5.706 1.00 81.31 184 ARG A CA 1
ATOM 1486 C C . ARG A 1 184 ? 22.953 -9.370 -7.152 1.00 81.31 184 ARG A C 1
ATOM 1488 O O . ARG A 1 184 ? 23.547 -10.033 -7.997 1.00 81.31 184 ARG A O 1
ATOM 1495 N N . LEU A 1 185 ? 22.412 -8.178 -7.420 1.00 75.94 185 LEU A N 1
ATOM 1496 C CA . LEU A 1 185 ? 22.391 -7.544 -8.748 1.00 75.94 185 LEU A CA 1
ATOM 1497 C C . LEU A 1 185 ? 23.788 -7.163 -9.259 1.00 75.94 185 LEU A C 1
ATOM 1499 O O . LEU A 1 185 ? 24.002 -7.120 -10.470 1.00 75.94 185 LEU A O 1
ATOM 1503 N N . ASN A 1 186 ? 24.720 -6.862 -8.352 1.00 75.06 186 ASN A N 1
ATOM 1504 C CA . ASN A 1 186 ? 26.105 -6.526 -8.684 1.00 75.06 186 ASN A CA 1
ATOM 1505 C C . ASN A 1 186 ? 27.013 -7.763 -8.741 1.00 75.06 186 ASN A C 1
ATOM 1507 O O . ASN A 1 186 ? 27.948 -7.791 -9.537 1.00 75.06 186 ASN A O 1
ATOM 1511 N N . ALA A 1 187 ? 26.761 -8.772 -7.902 1.00 75.75 187 ALA A N 1
ATOM 1512 C CA . ALA A 1 187 ? 27.557 -9.996 -7.828 1.00 75.75 187 ALA A CA 1
ATOM 1513 C C . ALA A 1 187 ? 27.249 -10.981 -8.962 1.00 75.75 187 ALA A C 1
ATOM 1515 O O . ALA A 1 187 ? 28.086 -11.829 -9.262 1.00 75.75 187 ALA A O 1
ATOM 1516 N N . GLN A 1 188 ? 26.081 -10.878 -9.603 1.00 65.12 188 GLN A N 1
ATOM 1517 C CA . GLN A 1 188 ? 25.790 -11.588 -10.845 1.00 65.12 188 GLN A CA 1
ATOM 1518 C C . GLN A 1 188 ? 26.162 -10.710 -12.050 1.00 65.12 188 GLN A C 1
ATOM 1520 O O . GLN A 1 188 ? 25.345 -9.887 -12.475 1.00 65.12 188 GLN A O 1
ATOM 1525 N N . PRO A 1 189 ? 27.352 -10.883 -12.668 1.00 60.12 189 PRO A N 1
ATOM 1526 C CA . PRO A 1 189 ? 27.484 -10.517 -14.072 1.00 60.12 189 PRO A CA 1
ATOM 1527 C C . PRO A 1 189 ? 26.363 -11.233 -14.829 1.00 60.12 189 PRO A C 1
ATOM 1529 O O . PRO A 1 189 ? 26.045 -12.371 -14.488 1.00 60.12 189 PRO A O 1
ATOM 1532 N N . TYR A 1 190 ? 25.738 -10.561 -15.801 1.00 55.50 190 TYR A N 1
ATOM 1533 C CA . TYR A 1 190 ? 24.671 -11.132 -16.629 1.00 55.50 190 TYR A CA 1
ATOM 1534 C C . TYR A 1 190 ? 25.184 -12.421 -17.298 1.00 55.50 190 TYR A C 1
ATOM 1536 O O . TYR A 1 190 ? 25.813 -12.404 -18.356 1.00 55.50 190 TYR A O 1
ATOM 1544 N N . LEU A 1 191 ? 24.984 -13.541 -16.611 1.00 51.94 191 LEU A N 1
ATOM 1545 C CA . LEU A 1 191 ? 25.305 -14.897 -17.017 1.00 51.94 191 LEU A CA 1
ATOM 1546 C C . LEU A 1 191 ? 23.973 -15.608 -17.247 1.00 51.94 191 LEU A C 1
ATOM 1548 O O . LEU A 1 191 ? 22.962 -15.273 -16.631 1.00 51.94 191 LEU A O 1
ATOM 1552 N N . ARG A 1 192 ? 23.974 -16.536 -18.209 1.00 48.50 192 ARG A N 1
ATOM 1553 C CA . ARG A 1 192 ? 22.777 -17.127 -18.827 1.00 48.50 192 ARG A CA 1
ATOM 1554 C C . ARG A 1 192 ? 21.655 -17.464 -17.820 1.00 48.50 192 ARG A C 1
ATOM 1556 O O . ARG A 1 192 ? 21.939 -18.053 -16.779 1.00 48.50 192 ARG A O 1
ATOM 1563 N N . PRO A 1 193 ? 20.373 -17.297 -18.203 1.00 45.28 193 PRO A N 1
ATOM 1564 C CA . PRO A 1 193 ? 19.207 -17.801 -17.462 1.00 45.28 193 PRO A CA 1
ATOM 1565 C C . PRO A 1 193 ? 19.151 -19.323 -17.220 1.00 45.28 193 PRO A C 1
ATOM 1567 O O . PRO A 1 193 ? 18.146 -19.818 -16.720 1.00 45.28 193 PRO A O 1
ATOM 1570 N N . THR A 1 194 ? 20.176 -20.102 -17.577 1.00 49.03 194 THR A N 1
ATOM 1571 C CA . THR A 1 194 ? 20.170 -21.559 -17.384 1.00 49.03 194 THR A CA 1
ATOM 1572 C C . THR A 1 194 ? 20.512 -21.995 -15.958 1.00 49.03 194 THR A C 1
ATOM 1574 O O . THR A 1 194 ? 20.325 -23.165 -15.648 1.00 49.03 194 THR A O 1
ATOM 1577 N N . GLU A 1 195 ? 20.971 -21.092 -15.082 1.00 42.91 195 GLU A N 1
ATOM 1578 C CA . GLU A 1 195 ? 21.461 -21.457 -13.736 1.00 42.91 195 GLU A CA 1
ATOM 1579 C C . GLU A 1 195 ? 20.832 -20.655 -12.581 1.00 42.91 195 GLU A C 1
ATOM 1581 O O . GLU A 1 195 ? 21.266 -20.747 -11.433 1.00 42.91 195 GLU A O 1
ATOM 1586 N N . VAL A 1 196 ? 19.761 -19.896 -12.837 1.00 44.34 196 VAL A N 1
ATOM 1587 C CA . VAL A 1 196 ? 19.035 -19.186 -11.773 1.00 44.34 196 VAL A CA 1
ATOM 1588 C C . VAL A 1 196 ? 17.988 -20.119 -11.154 1.00 44.34 196 VAL A C 1
ATOM 1590 O O . VAL A 1 196 ? 16.982 -20.433 -11.778 1.00 44.34 196 VAL A O 1
ATOM 1593 N N . SER A 1 197 ? 18.263 -20.576 -9.925 1.00 44.00 197 SER A N 1
ATOM 1594 C CA . SER A 1 197 ? 17.362 -21.217 -8.945 1.00 44.00 197 SER A CA 1
ATOM 1595 C C . SER A 1 197 ? 16.039 -21.789 -9.489 1.00 44.00 197 SER A C 1
ATOM 1597 O O . SER A 1 197 ? 15.035 -21.091 -9.660 1.00 44.00 197 SER A O 1
ATOM 1599 N N . ALA A 1 198 ? 16.008 -23.114 -9.634 1.00 45.97 198 ALA A N 1
ATOM 1600 C CA . ALA A 1 198 ? 14.894 -23.927 -10.123 1.00 45.97 198 ALA A CA 1
ATOM 1601 C C . ALA A 1 198 ? 13.531 -23.736 -9.414 1.00 45.97 198 ALA A C 1
ATOM 1603 O O . ALA A 1 198 ? 12.531 -24.282 -9.879 1.00 45.97 198 ALA A O 1
ATOM 1604 N N . LYS A 1 199 ? 13.429 -22.988 -8.308 1.00 44.72 199 LYS A N 1
ATOM 1605 C CA . LYS A 1 199 ? 12.178 -22.895 -7.532 1.00 44.72 199 LYS A CA 1
ATOM 1606 C C . LYS A 1 199 ? 11.155 -21.903 -8.086 1.00 44.72 199 LYS A C 1
ATOM 1608 O O . LYS A 1 199 ? 9.965 -22.171 -7.964 1.00 44.72 199 LYS A O 1
ATOM 1613 N N . THR A 1 200 ? 11.577 -20.824 -8.742 1.00 47.12 200 THR A N 1
ATOM 1614 C CA . THR A 1 200 ? 10.635 -19.829 -9.304 1.00 47.12 200 THR A CA 1
ATOM 1615 C C . THR A 1 200 ? 10.387 -20.051 -10.800 1.00 47.12 200 THR A C 1
ATOM 1617 O O . THR A 1 200 ? 9.346 -19.674 -11.327 1.00 47.12 200 THR A O 1
ATOM 1620 N N . PHE A 1 201 ? 11.309 -20.739 -11.479 1.00 47.56 201 PHE A N 1
ATOM 1621 C CA . PHE A 1 201 ? 11.310 -20.902 -12.935 1.00 47.56 201 PHE A CA 1
ATOM 1622 C C . PHE A 1 201 ? 10.633 -22.201 -13.424 1.00 47.56 201 PHE A C 1
ATOM 1624 O O . PHE A 1 201 ? 10.100 -22.246 -14.533 1.00 47.56 201 PHE A O 1
ATOM 1631 N N . SER A 1 202 ? 10.566 -23.250 -12.590 1.00 45.88 202 SER A N 1
ATOM 1632 C CA . SER A 1 202 ? 10.071 -24.577 -13.012 1.00 45.88 202 SER A CA 1
ATOM 1633 C C . SER A 1 202 ? 8.579 -24.629 -13.360 1.00 45.88 202 SER A C 1
ATOM 1635 O O . SER A 1 202 ? 8.157 -25.551 -14.051 1.00 45.88 202 SER A O 1
ATOM 1637 N N . ARG A 1 203 ? 7.768 -23.646 -12.939 1.00 47.50 203 ARG A N 1
ATOM 1638 C CA . ARG A 1 203 ? 6.329 -23.626 -13.265 1.00 47.50 203 ARG A CA 1
ATOM 1639 C C . ARG A 1 203 ? 6.011 -22.984 -14.620 1.00 47.50 203 ARG A C 1
ATOM 1641 O O . ARG A 1 203 ? 4.937 -23.232 -15.145 1.00 47.50 203 ARG A O 1
ATOM 1648 N N . MET A 1 204 ? 6.920 -22.185 -15.186 1.00 43.78 204 MET A N 1
ATOM 1649 C CA . MET A 1 204 ? 6.708 -21.493 -16.473 1.00 43.78 204 MET A CA 1
ATOM 1650 C C . MET A 1 204 ? 7.518 -22.106 -17.629 1.00 43.78 204 MET A C 1
ATOM 1652 O O . MET A 1 204 ? 7.217 -21.856 -18.789 1.00 43.78 204 MET A O 1
ATOM 1656 N N . GLN A 1 205 ? 8.516 -22.953 -17.344 1.00 45.16 205 GLN A N 1
ATOM 1657 C CA . GLN A 1 205 ? 9.432 -23.502 -18.357 1.00 45.16 205 GLN A CA 1
ATOM 1658 C C . GLN A 1 205 ? 8.960 -24.781 -19.072 1.00 45.16 205 GLN A C 1
ATOM 1660 O O . GLN A 1 205 ? 9.646 -25.248 -19.982 1.00 45.16 205 GLN A O 1
ATOM 1665 N N . MET A 1 206 ? 7.826 -25.370 -18.685 1.00 43.56 206 MET A N 1
ATOM 1666 C CA . MET A 1 206 ? 7.340 -26.607 -19.319 1.00 43.56 206 MET A CA 1
ATOM 1667 C C . MET A 1 206 ? 6.676 -26.364 -20.687 1.00 43.56 206 MET A C 1
ATOM 1669 O O . MET A 1 206 ? 6.581 -27.303 -21.465 1.00 43.56 206 MET A O 1
ATOM 1673 N N . GLU A 1 207 ? 6.316 -25.121 -21.031 1.00 42.16 207 GLU A N 1
ATOM 1674 C CA . GLU A 1 207 ? 5.663 -24.791 -22.315 1.00 42.16 207 GLU A CA 1
ATOM 1675 C C . GLU A 1 207 ? 6.576 -24.052 -23.317 1.00 42.16 207 GLU A C 1
ATOM 1677 O O . GLU A 1 207 ? 6.242 -23.938 -24.489 1.00 42.16 207 GLU A O 1
ATOM 1682 N N . ALA A 1 208 ? 7.768 -23.597 -22.910 1.00 46.00 208 ALA A N 1
ATOM 1683 C CA . ALA A 1 208 ? 8.660 -22.786 -23.757 1.00 46.00 208 ALA A CA 1
ATOM 1684 C C . ALA A 1 208 ? 9.803 -23.577 -24.439 1.00 46.00 208 ALA A C 1
ATOM 1686 O O . ALA A 1 208 ? 10.753 -22.986 -24.954 1.00 46.00 208 ALA A O 1
ATOM 1687 N N . LYS A 1 209 ? 9.767 -24.917 -24.422 1.00 41.91 209 LYS A N 1
ATOM 1688 C CA . LYS A 1 209 ? 10.923 -25.764 -24.786 1.00 41.91 209 LYS A CA 1
ATOM 1689 C C . LYS A 1 209 ? 11.146 -26.046 -26.279 1.00 41.91 209 LYS A C 1
ATOM 1691 O O . LYS A 1 209 ? 12.096 -26.764 -26.587 1.00 41.91 209 LYS A O 1
ATOM 1696 N N . GLU A 1 210 ? 10.391 -25.456 -27.204 1.00 42.50 210 GLU A N 1
ATOM 1697 C CA . GLU A 1 210 ? 10.539 -25.775 -28.640 1.00 42.50 210 GLU A CA 1
ATOM 1698 C C . GLU A 1 210 ? 11.269 -24.749 -29.521 1.00 42.50 210 GLU A C 1
ATOM 1700 O O . GLU A 1 210 ? 11.512 -25.046 -30.684 1.00 42.50 210 GLU A O 1
ATOM 1705 N N . ASN A 1 211 ? 11.741 -23.607 -29.007 1.00 42.12 211 ASN A N 1
ATOM 1706 C CA . ASN A 1 211 ? 12.470 -22.636 -29.843 1.00 42.12 211 ASN A CA 1
ATOM 1707 C C . ASN A 1 211 ? 13.972 -22.566 -29.519 1.00 42.12 211 ASN A C 1
ATOM 1709 O O . ASN A 1 211 ? 14.467 -21.641 -28.876 1.00 42.12 211 ASN A O 1
ATOM 1713 N N . LYS A 1 212 ? 14.722 -23.573 -29.987 1.00 44.88 212 LYS A N 1
ATOM 1714 C CA . LYS A 1 212 ? 16.194 -23.553 -30.031 1.00 44.88 212 LYS A CA 1
ATOM 1715 C C . LYS A 1 212 ? 16.673 -22.870 -31.316 1.00 44.88 212 LYS A C 1
ATOM 1717 O O . LYS A 1 212 ? 17.028 -23.547 -32.277 1.00 44.88 212 LYS A O 1
ATOM 1722 N N . HIS A 1 213 ? 16.764 -21.542 -31.312 1.00 45.62 213 HIS A N 1
ATOM 1723 C CA . HIS A 1 213 ? 17.621 -20.833 -32.264 1.00 45.62 213 HIS A CA 1
ATOM 1724 C C . HIS A 1 213 ? 18.988 -20.517 -31.637 1.00 45.62 213 HIS A C 1
ATOM 1726 O O . HIS A 1 213 ? 19.111 -20.155 -30.468 1.00 45.62 213 HIS A O 1
ATOM 1732 N N . GLN A 1 214 ? 20.036 -20.742 -32.430 1.00 44.00 214 GLN A N 1
ATOM 1733 C CA . GLN A 1 214 ? 21.452 -20.610 -32.092 1.00 44.00 214 GLN A CA 1
ATOM 1734 C C . GLN A 1 214 ? 21.794 -19.177 -31.639 1.00 44.00 214 GLN A C 1
ATOM 1736 O O . GLN A 1 214 ? 21.852 -18.257 -32.450 1.00 44.00 214 GLN A O 1
ATOM 1741 N N . HIS A 1 215 ? 22.066 -18.978 -30.346 1.00 43.91 215 HIS A N 1
ATOM 1742 C CA . HIS A 1 215 ? 22.470 -17.680 -29.792 1.00 43.91 215 HIS A CA 1
ATOM 1743 C C . HIS A 1 215 ? 23.993 -17.578 -29.616 1.00 43.91 215 HIS A C 1
ATOM 1745 O O . HIS A 1 215 ? 24.539 -17.899 -28.560 1.00 43.91 215 HIS A O 1
ATOM 1751 N N . GLY A 1 216 ? 24.667 -17.074 -30.653 1.00 38.50 216 GLY A N 1
ATOM 1752 C CA . GLY A 1 216 ? 26.082 -16.672 -30.644 1.00 38.50 216 GLY A CA 1
ATOM 1753 C C . GLY A 1 216 ? 26.345 -15.222 -30.202 1.00 38.50 216 GLY A C 1
ATOM 1754 O O . GLY A 1 216 ? 27.410 -14.690 -30.482 1.00 38.50 216 GLY A O 1
ATOM 1755 N N . GLY A 1 217 ? 25.399 -14.559 -29.528 1.00 53.03 217 GLY A N 1
ATOM 1756 C CA . GLY A 1 217 ? 25.506 -13.142 -29.148 1.00 53.03 217 GLY A CA 1
ATOM 1757 C C . GLY A 1 217 ? 24.901 -12.848 -27.779 1.00 53.03 217 GLY A C 1
ATOM 1758 O O . GLY A 1 217 ? 24.045 -11.981 -27.662 1.00 53.03 217 GLY A O 1
ATOM 1759 N N . ALA A 1 218 ? 25.308 -13.594 -26.748 1.00 59.94 218 ALA A N 1
ATOM 1760 C CA . ALA A 1 218 ? 24.699 -13.590 -25.408 1.00 59.94 218 ALA A CA 1
ATOM 1761 C C . ALA A 1 218 ? 24.763 -12.249 -24.645 1.00 59.94 218 ALA A C 1
ATOM 1763 O O . ALA A 1 218 ? 24.272 -12.161 -23.522 1.00 59.94 218 ALA A O 1
ATOM 1764 N N . HIS A 1 219 ? 25.356 -11.215 -25.238 1.00 74.31 219 HIS A N 1
ATOM 1765 C CA . HIS A 1 219 ? 25.524 -9.914 -24.608 1.00 74.31 219 HIS A CA 1
ATOM 1766 C C . HIS A 1 219 ? 24.948 -8.757 -25.420 1.00 74.31 219 HIS A C 1
ATOM 1768 O O . HIS A 1 219 ? 25.124 -7.625 -25.004 1.00 74.31 219 HIS A O 1
ATOM 1774 N N . LEU A 1 220 ? 24.291 -8.984 -26.557 1.00 90.25 220 LEU A N 1
ATOM 1775 C CA . LEU A 1 220 ? 23.676 -7.893 -27.317 1.00 90.25 220 LEU A CA 1
ATOM 1776 C C . LEU A 1 220 ? 22.194 -7.763 -26.970 1.00 90.25 220 LEU A C 1
ATOM 1778 O O . LEU A 1 220 ? 21.501 -8.764 -26.775 1.00 90.25 220 LEU A O 1
ATOM 1782 N N . CYS A 1 221 ? 21.704 -6.527 -26.926 1.00 94.88 221 CYS A N 1
ATOM 1783 C CA . CYS A 1 221 ? 20.277 -6.262 -26.896 1.00 94.88 221 CYS A CA 1
ATOM 1784 C C . CYS A 1 221 ? 19.636 -6.842 -28.158 1.00 94.88 221 CYS A C 1
ATOM 1786 O O . CYS A 1 221 ? 20.023 -6.502 -29.273 1.00 94.88 221 CYS A O 1
ATOM 1788 N N . GLN A 1 222 ? 18.647 -7.718 -27.989 1.00 95.00 222 GLN A N 1
ATOM 1789 C CA . GLN A 1 222 ? 17.966 -8.352 -29.119 1.00 95.00 222 GLN A CA 1
ATOM 1790 C C . GLN A 1 222 ? 16.744 -7.555 -29.586 1.00 95.00 222 GLN A C 1
ATOM 1792 O O . GLN A 1 222 ? 15.939 -8.048 -30.377 1.00 95.00 222 GLN A O 1
ATOM 1797 N N . TRP A 1 223 ? 16.568 -6.333 -29.086 1.00 96.56 223 TRP A N 1
ATOM 1798 C CA . TRP A 1 223 ? 15.540 -5.435 -29.584 1.00 96.56 223 TRP A CA 1
ATOM 1799 C C . TRP A 1 223 ? 15.869 -5.023 -31.020 1.00 96.56 223 TRP A C 1
ATOM 1801 O O . TRP A 1 223 ? 16.988 -4.597 -31.304 1.00 96.56 223 TRP A O 1
ATOM 1811 N N . GLN A 1 224 ? 14.906 -5.126 -31.935 1.00 95.12 224 GLN A N 1
ATOM 1812 C CA . GLN A 1 224 ? 15.143 -4.820 -33.345 1.00 95.12 224 GLN A CA 1
ATOM 1813 C C . GLN A 1 224 ? 15.714 -3.409 -33.546 1.00 95.12 224 GLN A C 1
ATOM 1815 O O . GLN A 1 224 ? 15.135 -2.415 -33.105 1.00 95.12 224 GLN A O 1
ATOM 1820 N N . GLY A 1 225 ? 16.850 -3.337 -34.245 1.00 94.00 225 GLY A N 1
ATOM 1821 C CA . GLY A 1 225 ? 17.559 -2.086 -34.526 1.00 94.00 225 GLY A CA 1
ATOM 1822 C C . GLY A 1 225 ? 18.387 -1.543 -33.358 1.00 94.00 225 GLY A C 1
ATOM 1823 O O . GLY A 1 225 ? 18.966 -0.468 -33.488 1.00 94.00 225 GLY A O 1
ATOM 1824 N N . CYS A 1 226 ? 18.462 -2.255 -32.233 1.00 96.06 226 CYS A N 1
ATOM 1825 C CA . CYS A 1 226 ? 19.348 -1.910 -31.132 1.00 96.06 226 CYS A CA 1
ATOM 1826 C C . CYS A 1 226 ? 20.709 -2.592 -31.309 1.00 96.06 226 CYS A C 1
ATOM 1828 O O . CYS A 1 226 ? 20.783 -3.783 -31.598 1.00 96.06 226 CYS A O 1
ATOM 1830 N N . THR A 1 227 ? 21.787 -1.835 -31.124 1.00 94.81 227 THR A N 1
ATOM 1831 C CA . THR A 1 227 ? 23.171 -2.335 -31.195 1.00 94.81 227 THR A CA 1
ATOM 1832 C C . THR A 1 227 ? 23.854 -2.344 -29.828 1.00 94.81 227 THR A C 1
ATOM 1834 O O . THR A 1 227 ? 25.064 -2.544 -29.747 1.00 94.81 227 THR A O 1
ATOM 1837 N N . GLU A 1 228 ? 23.104 -2.079 -28.755 1.00 95.38 228 GLU A N 1
ATOM 1838 C CA . GLU A 1 228 ? 23.652 -2.001 -27.403 1.00 95.38 228 GLU A CA 1
ATOM 1839 C C . GLU A 1 228 ? 24.156 -3.355 -26.912 1.00 95.38 228 GLU A C 1
ATOM 1841 O O . GLU A 1 228 ? 23.587 -4.410 -27.204 1.00 95.38 228 GLU A O 1
ATOM 1846 N N . SER A 1 229 ? 25.233 -3.298 -26.133 1.00 92.38 229 SER A N 1
ATOM 1847 C CA . SER A 1 229 ? 25.912 -4.460 -25.577 1.00 92.38 229 SER A CA 1
ATOM 1848 C C . SER A 1 229 ? 25.941 -4.392 -24.051 1.00 92.38 229 SER A C 1
ATOM 1850 O O . SER A 1 229 ? 26.307 -3.381 -23.452 1.00 92.38 229 SER A O 1
ATOM 1852 N N . PHE A 1 230 ? 25.581 -5.498 -23.411 1.00 90.50 230 PHE A N 1
ATOM 1853 C CA . PHE A 1 230 ? 25.526 -5.698 -21.967 1.00 90.50 230 PHE A CA 1
ATOM 1854 C C . PHE A 1 230 ? 26.778 -6.374 -21.403 1.00 90.50 230 PHE A C 1
ATOM 1856 O O . PHE A 1 230 ? 26.776 -6.817 -20.253 1.00 90.50 230 PHE A O 1
ATOM 1863 N N . ILE A 1 231 ? 27.859 -6.459 -22.184 1.00 86.69 231 ILE A N 1
ATOM 1864 C CA . ILE A 1 231 ? 29.136 -6.993 -21.704 1.00 86.69 231 ILE A CA 1
ATOM 1865 C C . ILE A 1 231 ? 29.583 -6.173 -20.474 1.00 86.69 231 ILE A C 1
ATOM 1867 O O . ILE A 1 231 ? 29.734 -4.953 -20.546 1.00 86.69 231 ILE A O 1
ATOM 1871 N N . TYR A 1 232 ? 29.748 -6.852 -19.332 1.00 83.81 232 TYR A N 1
ATOM 1872 C CA . TYR A 1 232 ? 30.105 -6.275 -18.023 1.00 83.81 232 TYR A CA 1
ATOM 1873 C C . TYR A 1 232 ? 29.118 -5.242 -17.442 1.00 83.81 232 TYR A C 1
ATOM 1875 O O . TYR A 1 232 ? 29.484 -4.477 -16.549 1.00 83.81 232 TYR A O 1
ATOM 1883 N N . LYS A 1 233 ? 27.868 -5.190 -17.918 1.00 86.19 233 LYS A N 1
ATOM 1884 C CA . LYS A 1 233 ? 26.841 -4.306 -17.341 1.00 86.19 233 LYS A CA 1
ATOM 1885 C C . LYS A 1 233 ? 26.111 -5.001 -16.191 1.00 86.19 233 LYS A C 1
ATOM 1887 O O . LYS A 1 233 ? 25.833 -6.197 -16.257 1.00 86.19 233 LYS A O 1
ATOM 1892 N N . SER A 1 234 ? 25.782 -4.242 -15.146 1.00 87.25 234 SER A N 1
ATOM 1893 C CA . SER A 1 234 ? 24.933 -4.737 -14.059 1.00 87.25 234 SER A CA 1
ATOM 1894 C C . SER A 1 234 ? 23.492 -4.916 -14.536 1.00 87.25 234 SER A C 1
ATOM 1896 O O . SER A 1 234 ? 23.041 -4.240 -15.466 1.00 87.25 234 SER A O 1
ATOM 1898 N N . MET A 1 235 ? 22.734 -5.781 -13.860 1.00 87.81 235 MET A N 1
ATOM 1899 C CA . MET A 1 235 ? 21.320 -6.004 -14.176 1.00 87.81 235 MET A CA 1
ATOM 1900 C C . MET A 1 235 ? 20.479 -4.723 -14.133 1.00 87.81 235 MET A C 1
ATOM 1902 O O . MET A 1 235 ? 19.564 -4.581 -14.934 1.00 87.81 235 MET A O 1
ATOM 1906 N N . ALA A 1 236 ? 20.800 -3.773 -13.250 1.00 88.06 236 ALA A N 1
ATOM 1907 C CA . ALA A 1 236 ? 20.103 -2.489 -13.184 1.00 88.06 236 ALA A CA 1
ATOM 1908 C C . ALA A 1 236 ? 20.279 -1.667 -14.474 1.00 88.06 236 ALA A C 1
ATOM 1910 O O . ALA A 1 236 ? 19.317 -1.093 -14.977 1.00 88.06 236 ALA A O 1
ATOM 1911 N N . VAL A 1 237 ? 21.488 -1.660 -15.050 1.00 90.88 237 VAL A N 1
ATOM 1912 C CA . VAL A 1 237 ? 21.763 -0.967 -16.320 1.00 90.88 237 VAL A CA 1
ATOM 1913 C C . VAL A 1 237 ? 21.037 -1.650 -17.475 1.00 90.88 237 VAL A C 1
ATOM 1915 O O . VAL A 1 237 ? 20.434 -0.970 -18.303 1.00 90.88 237 VAL A O 1
ATOM 1918 N N . VAL A 1 238 ? 21.050 -2.987 -17.510 1.00 92.62 238 VAL A N 1
ATOM 1919 C CA . VAL A 1 238 ? 20.296 -3.757 -18.511 1.00 92.62 238 VAL A CA 1
ATOM 1920 C C . VAL A 1 238 ? 18.803 -3.453 -18.389 1.00 92.62 238 VAL A C 1
ATOM 1922 O O . VAL A 1 238 ? 18.178 -3.085 -19.375 1.00 92.62 238 VAL A O 1
ATOM 1925 N N . ALA A 1 239 ? 18.236 -3.522 -17.185 1.00 94.00 239 ALA A N 1
ATOM 1926 C CA . ALA A 1 239 ? 16.816 -3.282 -16.956 1.00 94.00 239 ALA A CA 1
ATOM 1927 C C . ALA A 1 239 ? 16.381 -1.860 -17.325 1.00 94.00 239 ALA A C 1
ATOM 1929 O O . ALA A 1 239 ? 15.335 -1.690 -17.947 1.00 94.00 239 ALA A O 1
ATOM 1930 N N . SER A 1 240 ? 17.201 -0.854 -17.010 1.00 95.38 240 SER A N 1
ATOM 1931 C CA . SER A 1 240 ? 16.962 0.535 -17.418 1.00 95.38 240 SER A CA 1
ATOM 1932 C C . SER A 1 240 ? 16.957 0.689 -18.941 1.00 95.38 240 SER A C 1
ATOM 1934 O O . SER A 1 240 ? 16.053 1.292 -19.522 1.00 95.38 240 SER A O 1
ATOM 1936 N N . HIS A 1 241 ? 17.908 0.044 -19.622 1.00 96.50 241 HIS A N 1
ATOM 1937 C CA . HIS A 1 241 ? 17.940 0.009 -21.080 1.00 96.50 241 HIS A CA 1
ATOM 1938 C C . HIS A 1 241 ? 16.697 -0.682 -21.679 1.00 96.50 241 HIS A C 1
ATOM 1940 O O . HIS A 1 241 ? 16.098 -0.174 -22.628 1.00 96.50 241 HIS A O 1
ATOM 1946 N N . ILE A 1 242 ? 16.262 -1.811 -21.115 1.00 96.56 242 ILE A N 1
ATOM 1947 C CA . ILE A 1 242 ? 15.048 -2.510 -21.560 1.00 96.56 242 ILE A CA 1
ATOM 1948 C C . ILE A 1 242 ? 13.790 -1.667 -21.306 1.00 96.56 242 ILE A C 1
ATOM 1950 O O . ILE A 1 242 ? 12.937 -1.570 -22.190 1.00 96.56 242 ILE A O 1
ATOM 1954 N N . SER A 1 243 ? 13.688 -0.995 -20.153 1.00 96.25 243 SER A N 1
ATOM 1955 C CA . SER A 1 243 ? 12.603 -0.047 -19.862 1.00 96.25 243 SER A CA 1
ATOM 1956 C C . SER A 1 243 ? 12.499 1.039 -20.925 1.00 96.25 243 SER A C 1
ATOM 1958 O O . SER A 1 243 ? 11.399 1.376 -21.359 1.00 96.25 243 SER A O 1
ATOM 1960 N N . HIS A 1 244 ? 13.631 1.571 -21.387 1.00 97.12 244 HIS A N 1
ATOM 1961 C CA . HIS A 1 244 ? 13.649 2.593 -22.432 1.00 97.12 244 HIS A CA 1
ATOM 1962 C C . HIS A 1 244 ? 13.015 2.105 -23.736 1.00 97.12 244 HIS A C 1
ATOM 1964 O O . HIS A 1 244 ? 12.238 2.830 -24.361 1.00 97.12 244 HIS A O 1
ATOM 1970 N N . HIS A 1 245 ? 13.287 0.860 -24.130 1.00 97.06 245 HIS A N 1
ATOM 1971 C CA . HIS A 1 245 ? 12.633 0.242 -25.280 1.00 97.06 245 HIS A CA 1
ATOM 1972 C C . HIS A 1 245 ? 11.138 0.036 -25.059 1.00 97.06 245 HIS A C 1
ATOM 1974 O O . HIS A 1 245 ? 10.342 0.399 -25.930 1.00 97.06 245 HIS A O 1
ATOM 1980 N N . ALA A 1 246 ? 10.756 -0.485 -23.889 1.00 95.81 246 ALA A N 1
ATOM 1981 C CA . ALA A 1 246 ? 9.357 -0.665 -23.536 1.00 95.81 246 ALA A CA 1
ATOM 1982 C C . ALA A 1 246 ? 8.606 0.667 -23.650 1.00 95.81 246 ALA A C 1
ATOM 1984 O O . ALA A 1 246 ? 7.631 0.727 -24.393 1.00 95.81 246 ALA A O 1
ATOM 1985 N N . HIS A 1 247 ? 9.110 1.745 -23.036 1.00 95.00 247 HIS A N 1
ATOM 1986 C CA . HIS A 1 247 ? 8.512 3.086 -23.053 1.00 95.00 247 HIS A CA 1
ATOM 1987 C C . HIS A 1 247 ? 8.516 3.775 -24.422 1.00 95.00 247 HIS A C 1
ATOM 1989 O O . HIS A 1 247 ? 7.598 4.528 -24.735 1.00 95.00 247 HIS A O 1
ATOM 1995 N N . ARG A 1 248 ? 9.525 3.545 -25.268 1.00 95.31 248 ARG A N 1
ATOM 1996 C CA . ARG A 1 248 ? 9.556 4.134 -26.619 1.00 95.31 248 ARG A CA 1
ATOM 1997 C C . ARG A 1 248 ? 8.700 3.380 -27.634 1.00 95.31 248 ARG A C 1
ATOM 1999 O O . ARG A 1 248 ? 8.433 3.920 -28.710 1.00 95.31 248 ARG A O 1
ATOM 2006 N N . SER A 1 249 ? 8.255 2.165 -27.317 1.00 92.75 249 SER A N 1
ATOM 2007 C CA . SER A 1 249 ? 7.382 1.380 -28.189 1.00 92.75 249 SER A CA 1
ATOM 2008 C C . SER A 1 249 ? 5.977 1.990 -28.244 1.00 92.75 249 SER A C 1
ATOM 2010 O O . SER A 1 249 ? 5.118 1.690 -27.419 1.00 92.75 249 SER A O 1
ATOM 2012 N N . ARG A 1 250 ? 5.733 2.859 -29.235 1.00 89.19 250 ARG A N 1
ATOM 2013 C CA . ARG A 1 250 ? 4.447 3.566 -29.424 1.00 89.19 250 ARG A CA 1
ATOM 2014 C C . ARG A 1 250 ? 3.251 2.640 -29.646 1.00 89.19 250 ARG A C 1
ATOM 2016 O O . ARG A 1 250 ? 2.124 3.045 -29.405 1.00 89.19 250 ARG A O 1
ATOM 2023 N N . SER A 1 251 ? 3.493 1.433 -30.147 1.00 92.25 251 SER A N 1
ATOM 2024 C CA . SER A 1 251 ? 2.465 0.426 -30.422 1.00 92.25 251 SER A CA 1
ATOM 2025 C C . SER A 1 251 ? 2.400 -0.665 -29.355 1.00 92.25 251 SER A C 1
ATOM 2027 O O . SER A 1 251 ? 1.732 -1.671 -29.577 1.00 92.25 251 SER A O 1
ATOM 2029 N N . TYR A 1 252 ? 3.130 -0.504 -28.242 1.00 95.44 252 TYR A N 1
ATOM 2030 C CA . TYR A 1 252 ? 3.266 -1.521 -27.194 1.00 95.44 252 TYR A CA 1
ATOM 2031 C C . TYR A 1 252 ? 3.636 -2.896 -27.772 1.00 95.44 252 TYR A C 1
ATOM 2033 O O . TYR A 1 252 ? 3.197 -3.948 -27.311 1.00 95.44 252 TYR A O 1
ATOM 2041 N N . ARG A 1 253 ? 4.432 -2.879 -28.846 1.00 96.81 253 ARG A N 1
ATOM 2042 C CA . ARG A 1 253 ? 4.895 -4.077 -29.534 1.00 96.81 253 ARG A CA 1
ATOM 2043 C C . ARG A 1 253 ? 6.248 -4.502 -29.005 1.00 96.81 253 ARG A C 1
ATOM 2045 O O . ARG A 1 253 ? 7.160 -3.679 -28.884 1.00 96.81 253 ARG A O 1
ATOM 2052 N N . CYS A 1 254 ? 6.374 -5.794 -28.740 1.00 97.19 254 CYS A N 1
ATOM 2053 C CA . CYS A 1 254 ? 7.635 -6.437 -28.437 1.00 97.19 254 CYS A CA 1
ATOM 2054 C C . CYS A 1 254 ? 8.424 -6.641 -29.728 1.00 97.19 254 CYS A C 1
ATOM 2056 O O . CYS A 1 254 ? 7.980 -7.347 -30.629 1.00 97.19 254 CYS A O 1
ATOM 2058 N N . LEU A 1 255 ? 9.606 -6.035 -29.817 1.00 96.50 255 LEU A N 1
ATOM 2059 C CA . LEU A 1 255 ? 10.528 -6.232 -30.942 1.00 96.50 255 LEU A CA 1
ATOM 2060 C C . LEU A 1 255 ? 11.748 -7.064 -30.535 1.00 96.50 255 LEU A C 1
ATOM 2062 O O . LEU A 1 255 ? 12.768 -7.050 -31.222 1.00 96.50 255 LEU A O 1
ATOM 2066 N N . TRP A 1 256 ? 11.662 -7.765 -29.404 1.00 95.88 256 TRP A N 1
ATOM 2067 C CA . TRP A 1 256 ? 12.728 -8.623 -28.910 1.00 95.88 256 TRP A CA 1
ATOM 2068 C C . TRP A 1 256 ? 12.822 -9.886 -29.762 1.00 95.88 256 TRP A C 1
ATOM 2070 O O . TRP A 1 256 ? 11.859 -10.648 -29.839 1.00 95.88 256 TRP A O 1
ATOM 2080 N N . SER A 1 257 ? 13.961 -10.102 -30.423 1.00 93.06 257 SER A N 1
ATOM 2081 C CA . SER A 1 257 ? 14.223 -11.287 -31.255 1.00 93.06 257 SER A CA 1
ATOM 2082 C C . SER A 1 257 ? 13.113 -11.596 -32.268 1.00 93.06 257 SER A C 1
ATOM 2084 O O . SER A 1 257 ? 12.812 -12.754 -32.539 1.00 93.06 257 SER A O 1
ATOM 2086 N N . GLY A 1 258 ? 12.475 -10.555 -32.814 1.00 93.31 258 GLY A N 1
ATOM 2087 C CA . GLY A 1 258 ? 11.380 -10.709 -33.775 1.00 93.31 258 GLY A CA 1
ATOM 2088 C C . GLY A 1 258 ? 10.085 -11.288 -33.189 1.00 93.31 258 GLY A C 1
ATOM 2089 O O . GLY A 1 258 ? 9.359 -11.960 -33.910 1.00 93.31 258 GLY A O 1
ATOM 2090 N N . CYS A 1 259 ? 9.782 -11.056 -31.907 1.00 95.19 259 CYS A N 1
ATOM 2091 C CA . CYS A 1 259 ? 8.549 -11.539 -31.269 1.00 95.19 259 CYS A CA 1
ATOM 2092 C C . CYS A 1 259 ? 7.259 -10.931 -31.859 1.00 95.19 259 CYS A C 1
ATOM 2094 O O . CYS A 1 259 ? 6.283 -11.643 -32.078 1.00 95.19 259 CYS A O 1
ATOM 2096 N N . TRP A 1 260 ? 7.231 -9.618 -32.104 1.00 95.31 260 TRP A N 1
ATOM 2097 C CA . TRP A 1 260 ? 6.090 -8.845 -32.632 1.00 95.31 260 TRP A CA 1
ATOM 2098 C C . TRP A 1 260 ? 4.776 -8.899 -31.827 1.00 95.31 260 TRP A C 1
ATOM 2100 O O . TRP A 1 260 ? 3.767 -8.341 -32.272 1.00 95.31 260 TRP A O 1
ATOM 2110 N N . ALA A 1 261 ? 4.764 -9.505 -30.635 1.00 96.31 261 ALA A N 1
ATOM 2111 C CA . ALA A 1 261 ? 3.595 -9.522 -29.758 1.00 96.31 261 ALA A CA 1
ATOM 2112 C C . ALA A 1 261 ? 3.155 -8.092 -29.405 1.00 96.31 261 ALA A C 1
ATOM 2114 O O . ALA A 1 261 ? 3.989 -7.227 -29.145 1.00 96.31 261 ALA A O 1
ATOM 2115 N N . SER A 1 262 ? 1.846 -7.838 -29.413 1.00 96.81 262 SER A N 1
ATOM 2116 C CA . SER A 1 262 ? 1.265 -6.534 -29.064 1.00 96.81 262 SER A CA 1
ATOM 2117 C C . SER A 1 262 ? 0.599 -6.629 -27.694 1.00 96.81 262 SER A C 1
ATOM 2119 O O . SER A 1 262 ? -0.094 -7.608 -27.422 1.00 96.81 262 SER A O 1
ATOM 2121 N N . THR A 1 263 ? 0.807 -5.632 -26.840 1.00 96.75 263 THR A N 1
ATOM 2122 C CA . THR A 1 263 ? 0.203 -5.560 -25.503 1.00 96.75 263 THR A CA 1
ATOM 2123 C C . THR A 1 263 ? -0.690 -4.324 -25.362 1.00 96.75 263 THR A C 1
ATOM 2125 O O . THR A 1 263 ? -0.723 -3.471 -26.247 1.00 96.75 263 THR A O 1
ATOM 2128 N N . ALA A 1 264 ? -1.458 -4.230 -24.273 1.00 95.12 264 ALA A N 1
ATOM 2129 C CA . ALA A 1 264 ? -2.369 -3.102 -24.056 1.00 95.12 264 ALA A CA 1
ATOM 2130 C C . ALA A 1 264 ? -1.659 -1.855 -23.495 1.00 95.12 264 ALA A C 1
ATOM 2132 O O . ALA A 1 264 ? -2.129 -0.736 -23.687 1.00 95.12 264 ALA A O 1
ATOM 2133 N N . SER A 1 265 ? -0.524 -2.036 -22.815 1.00 94.44 265 SER A N 1
ATOM 2134 C CA . SER A 1 265 ? 0.242 -0.950 -22.203 1.00 94.44 265 SER A CA 1
ATOM 2135 C C . SER A 1 265 ? 1.746 -1.239 -22.149 1.00 94.44 265 SER A C 1
ATOM 2137 O O . SER A 1 265 ? 2.199 -2.366 -22.381 1.00 94.44 265 SER A O 1
ATOM 2139 N N . HIS A 1 266 ? 2.534 -0.222 -21.779 1.00 94.62 266 HIS A N 1
ATOM 2140 C CA . HIS A 1 266 ? 3.961 -0.381 -21.478 1.00 94.62 266 HIS A CA 1
ATOM 2141 C C . HIS A 1 266 ? 4.218 -1.320 -20.288 1.00 94.62 266 HIS A C 1
ATOM 2143 O O . HIS A 1 266 ? 5.209 -2.043 -20.300 1.00 94.62 266 HIS A O 1
ATOM 2149 N N . PHE A 1 267 ? 3.332 -1.348 -19.287 1.00 93.38 267 PHE A N 1
ATOM 2150 C CA . PHE A 1 267 ? 3.454 -2.265 -18.150 1.00 93.38 267 PHE A CA 1
ATOM 2151 C C . PHE A 1 267 ? 3.250 -3.713 -18.593 1.00 93.38 267 PHE A C 1
ATOM 2153 O O . PHE A 1 267 ? 4.053 -4.581 -18.254 1.00 93.38 267 PHE A O 1
ATOM 2160 N N . ASP A 1 268 ? 2.246 -3.959 -19.437 1.00 94.75 268 ASP A N 1
ATOM 2161 C CA . ASP A 1 268 ? 2.008 -5.284 -20.014 1.00 94.75 268 ASP A CA 1
ATOM 2162 C C . ASP A 1 268 ? 3.179 -5.735 -20.889 1.00 94.75 268 ASP A C 1
ATOM 2164 O O . ASP A 1 268 ? 3.549 -6.908 -20.871 1.00 94.75 268 ASP A O 1
ATOM 2168 N N . LEU A 1 269 ? 3.802 -4.804 -21.620 1.00 96.56 269 LEU A N 1
ATOM 2169 C CA . LEU A 1 269 ? 5.000 -5.080 -22.409 1.00 96.56 269 LEU A CA 1
ATOM 2170 C C . LEU A 1 269 ? 6.184 -5.466 -21.513 1.00 96.56 269 LEU A C 1
ATOM 2172 O O . LEU A 1 269 ? 6.885 -6.430 -21.809 1.00 96.56 269 LEU A O 1
ATOM 2176 N N . SER A 1 270 ? 6.381 -4.772 -20.393 1.00 95.69 270 SER A N 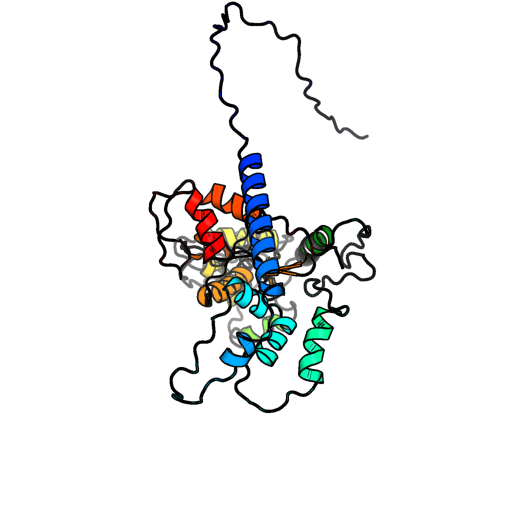1
ATOM 2177 C CA . SER A 1 270 ? 7.394 -5.123 -19.392 1.00 95.69 270 SER A CA 1
ATOM 2178 C C . SER A 1 270 ? 7.165 -6.513 -18.788 1.00 95.69 270 SER A C 1
ATOM 2180 O O . SER A 1 270 ? 8.104 -7.300 -18.666 1.00 95.69 270 SER A O 1
ATOM 2182 N N . VAL A 1 271 ? 5.916 -6.859 -18.464 1.00 93.50 271 VAL A N 1
ATOM 2183 C CA . VAL A 1 271 ? 5.552 -8.196 -17.963 1.00 93.50 271 VAL A CA 1
ATOM 2184 C C . VAL A 1 271 ? 5.746 -9.263 -19.041 1.00 93.50 271 VAL A C 1
ATOM 2186 O O . VAL A 1 271 ? 6.233 -10.355 -18.748 1.00 93.50 271 VAL A O 1
ATOM 2189 N N . HIS A 1 272 ? 5.403 -8.954 -20.292 1.00 94.94 272 HIS A N 1
ATOM 2190 C CA . HIS A 1 272 ? 5.647 -9.825 -21.437 1.00 94.94 272 HIS A CA 1
ATOM 2191 C C . HIS A 1 272 ? 7.146 -10.100 -21.621 1.00 94.94 272 HIS A C 1
ATOM 2193 O O . HIS A 1 272 ? 7.534 -11.260 -21.740 1.00 94.94 272 HIS A O 1
ATOM 2199 N N . LEU A 1 273 ? 7.993 -9.067 -21.571 1.00 94.94 273 LEU A N 1
ATOM 2200 C CA . LEU A 1 273 ? 9.450 -9.206 -21.666 1.00 94.94 273 LEU A CA 1
ATOM 2201 C C . LEU A 1 273 ? 10.007 -10.116 -20.567 1.00 94.94 273 LEU A C 1
ATOM 2203 O O . LEU A 1 273 ? 10.814 -11.000 -20.861 1.00 94.94 273 LEU A O 1
ATOM 2207 N N . LEU A 1 274 ? 9.515 -9.981 -19.333 1.00 92.25 274 LEU A N 1
ATOM 2208 C CA . LEU A 1 274 ? 9.899 -10.871 -18.241 1.00 92.25 274 LEU A CA 1
ATOM 2209 C C . LEU A 1 274 ? 9.461 -12.318 -18.511 1.00 92.25 274 LEU A C 1
ATOM 2211 O O . LEU A 1 274 ? 10.270 -13.237 -18.417 1.00 92.25 274 LEU A O 1
ATOM 2215 N N . ARG A 1 275 ? 8.184 -12.539 -18.841 1.00 90.31 275 ARG A N 1
ATOM 2216 C CA . ARG A 1 275 ? 7.598 -13.889 -18.916 1.00 90.31 275 ARG A CA 1
ATOM 2217 C C . ARG A 1 275 ? 8.008 -14.674 -20.157 1.00 90.31 275 ARG A C 1
ATOM 2219 O O . ARG A 1 275 ? 8.192 -15.881 -20.067 1.00 90.31 275 ARG A O 1
ATOM 2226 N N . VAL A 1 276 ? 8.111 -14.003 -21.303 1.00 92.88 276 VAL A N 1
ATOM 2227 C CA . VAL A 1 276 ? 8.372 -14.640 -22.603 1.00 92.88 276 VAL A CA 1
ATOM 2228 C C . VAL A 1 276 ? 9.861 -14.640 -22.928 1.00 92.88 276 VAL A C 1
ATOM 2230 O O . VAL A 1 276 ? 10.363 -15.603 -23.500 1.00 92.88 276 VAL A O 1
ATOM 2233 N N . HIS A 1 277 ? 10.581 -13.585 -22.538 1.00 92.12 277 HIS A N 1
ATOM 2234 C CA . HIS A 1 277 ? 11.987 -13.407 -22.905 1.00 92.12 277 HIS A CA 1
ATOM 2235 C C . HIS A 1 277 ? 12.957 -13.491 -21.722 1.00 92.12 277 HIS A C 1
ATOM 2237 O O . HIS A 1 277 ? 14.166 -13.459 -21.941 1.00 92.12 277 HIS A O 1
ATOM 2243 N N . GLY A 1 278 ? 12.470 -13.606 -20.480 1.00 90.12 278 GLY A N 1
ATOM 2244 C CA . GLY A 1 278 ? 13.327 -13.594 -19.290 1.00 90.12 278 GLY A CA 1
ATOM 2245 C C . GLY A 1 278 ? 14.050 -12.259 -19.087 1.00 90.12 278 GLY A C 1
ATOM 2246 O O . GLY A 1 278 ? 15.084 -12.217 -18.423 1.00 90.12 278 GLY A O 1
ATOM 2247 N N . MET A 1 279 ? 13.542 -11.179 -19.690 1.00 92.19 279 MET A N 1
ATOM 2248 C CA . MET A 1 279 ? 14.164 -9.860 -19.662 1.00 92.19 279 MET A CA 1
ATOM 2249 C C . MET A 1 279 ? 13.464 -8.955 -18.659 1.00 92.19 279 MET A C 1
ATOM 2251 O O . MET A 1 279 ? 12.263 -8.712 -18.744 1.00 92.19 279 MET A O 1
ATOM 2255 N N . PHE A 1 280 ? 14.238 -8.418 -17.724 1.00 92.50 280 PHE A N 1
ATOM 2256 C CA . PHE A 1 280 ? 13.734 -7.492 -16.721 1.00 92.50 280 PHE A CA 1
ATOM 2257 C C . PHE A 1 280 ? 13.714 -6.066 -17.275 1.00 92.50 280 PHE A C 1
ATOM 2259 O O . PHE A 1 280 ? 14.660 -5.630 -17.925 1.00 92.50 280 PHE A O 1
ATOM 2266 N N . SER A 1 281 ? 12.646 -5.339 -16.975 1.00 94.81 281 SER A N 1
ATOM 2267 C CA . SER A 1 281 ? 12.578 -3.874 -17.007 1.00 94.81 281 SER A CA 1
ATOM 2268 C C . SER A 1 281 ? 12.741 -3.337 -15.583 1.00 94.81 281 SER A C 1
ATOM 2270 O O . SER A 1 281 ? 12.631 -4.106 -14.638 1.00 94.81 281 SER A O 1
ATOM 2272 N N . GLU A 1 282 ? 12.924 -2.035 -15.383 1.00 94.12 282 GLU A N 1
ATOM 2273 C CA . GLU A 1 282 ? 12.896 -1.418 -14.041 1.00 94.12 282 GLU A CA 1
ATOM 2274 C C . GLU A 1 282 ? 11.619 -1.760 -13.252 1.00 94.12 282 GLU A C 1
ATOM 2276 O O . GLU A 1 282 ? 11.687 -1.959 -12.043 1.00 94.12 282 GLU A O 1
ATOM 2281 N N . TYR A 1 283 ? 10.475 -1.889 -13.937 1.00 94.00 283 TYR A N 1
ATOM 2282 C CA . TYR A 1 283 ? 9.180 -2.211 -13.326 1.00 94.00 283 TYR A CA 1
ATOM 2283 C C . TYR A 1 283 ? 9.114 -3.645 -12.780 1.00 94.00 283 TYR A C 1
ATOM 2285 O O . TYR A 1 283 ? 8.535 -3.911 -11.727 1.00 94.00 283 TYR A O 1
ATOM 2293 N N . THR A 1 284 ? 9.721 -4.584 -13.501 1.00 93.56 284 THR A N 1
ATOM 2294 C CA . THR A 1 284 ? 9.730 -6.011 -13.150 1.00 93.56 284 THR A CA 1
ATOM 2295 C C . THR A 1 284 ? 11.018 -6.438 -12.457 1.00 93.56 284 THR A C 1
ATOM 2297 O O . THR A 1 284 ? 11.147 -7.594 -12.071 1.00 93.56 284 THR A O 1
ATOM 2300 N N . LEU A 1 285 ? 12.009 -5.550 -12.377 1.00 91.25 285 LEU A N 1
ATOM 2301 C CA . LEU A 1 285 ? 13.271 -5.825 -11.723 1.00 91.25 285 LEU A CA 1
ATOM 2302 C C . LEU A 1 285 ? 13.042 -5.803 -10.224 1.00 91.25 285 LEU A C 1
ATOM 2304 O O . LEU A 1 285 ? 12.527 -4.827 -9.667 1.00 91.25 285 LEU A O 1
ATOM 2308 N N . ASP A 1 286 ? 13.554 -6.836 -9.573 1.00 89.38 286 ASP A N 1
ATOM 2309 C CA . ASP A 1 286 ? 13.668 -6.884 -8.135 1.00 89.38 286 ASP A CA 1
ATOM 2310 C C . ASP A 1 286 ? 14.695 -5.823 -7.704 1.00 89.38 286 ASP A C 1
ATOM 2312 O O . ASP A 1 286 ? 15.858 -6.125 -7.468 1.00 89.38 286 ASP A O 1
ATOM 2316 N N . SER A 1 287 ? 14.273 -4.562 -7.589 1.00 83.31 287 SER A N 1
ATOM 2317 C CA . SER A 1 287 ? 15.122 -3.404 -7.249 1.00 83.31 287 SER A CA 1
ATOM 2318 C C . SER A 1 287 ? 14.633 -2.636 -6.019 1.00 83.31 287 SER A C 1
ATOM 2320 O O . SER A 1 287 ? 15.398 -1.894 -5.408 1.00 83.31 287 SER A O 1
ATOM 2322 N N . LYS A 1 288 ? 13.377 -2.847 -5.615 1.00 88.00 288 LYS A N 1
ATOM 2323 C CA . LYS A 1 288 ? 12.736 -2.138 -4.504 1.00 88.00 288 LYS A CA 1
ATOM 2324 C C . LYS A 1 288 ? 12.244 -3.121 -3.446 1.00 88.00 288 LYS A C 1
ATOM 2326 O O . LYS A 1 288 ? 12.316 -4.336 -3.625 1.00 88.00 288 LYS A O 1
ATOM 2331 N N . ALA A 1 289 ? 11.804 -2.590 -2.313 1.00 89.56 289 ALA A N 1
ATOM 2332 C CA . ALA A 1 289 ? 11.160 -3.364 -1.264 1.00 89.56 289 ALA A CA 1
ATOM 2333 C C . ALA A 1 289 ? 9.924 -2.614 -0.752 1.00 89.56 289 ALA A C 1
ATOM 2335 O O . ALA A 1 289 ? 10.012 -1.482 -0.251 1.00 89.56 289 ALA A O 1
ATOM 2336 N N . TYR A 1 290 ? 8.776 -3.269 -0.882 1.00 92.31 290 TYR A N 1
ATOM 2337 C CA . TYR A 1 290 ? 7.476 -2.817 -0.403 1.00 92.31 290 TYR A CA 1
ATOM 2338 C C . TYR A 1 290 ? 6.990 -3.752 0.692 1.00 92.31 290 TYR A C 1
ATOM 2340 O O . TYR A 1 290 ? 7.259 -4.948 0.641 1.00 92.31 290 TYR A O 1
ATOM 2348 N N . TYR A 1 291 ? 6.289 -3.213 1.682 1.00 92.25 291 TYR A N 1
ATOM 2349 C CA . TYR A 1 291 ? 5.731 -3.997 2.774 1.00 92.25 291 TYR A CA 1
ATOM 2350 C C . TYR A 1 291 ? 4.228 -3.775 2.831 1.00 92.25 291 TYR A C 1
ATOM 2352 O O . TYR A 1 291 ? 3.803 -2.628 2.961 1.00 92.25 291 TYR A O 1
ATOM 2360 N N . CYS A 1 292 ? 3.443 -4.849 2.755 1.00 94.44 292 CYS A N 1
ATOM 2361 C CA . CYS A 1 292 ? 2.013 -4.770 3.016 1.00 94.44 292 CYS A CA 1
ATOM 2362 C C . CYS A 1 292 ? 1.751 -4.943 4.507 1.00 94.44 292 CYS A C 1
ATOM 2364 O O . CYS A 1 292 ? 1.959 -6.028 5.048 1.00 94.44 292 CYS A O 1
ATOM 2366 N N . TYR A 1 293 ? 1.217 -3.909 5.154 1.00 90.19 293 TYR A N 1
ATOM 2367 C CA . TYR A 1 293 ? 0.814 -4.005 6.560 1.00 90.19 293 TYR A CA 1
ATOM 2368 C C . TYR A 1 293 ? -0.342 -4.991 6.782 1.00 90.19 293 TYR A C 1
ATOM 2370 O O . TYR A 1 293 ? -0.365 -5.673 7.798 1.00 90.19 293 TYR A O 1
ATOM 2378 N N . GLU A 1 294 ? -1.272 -5.100 5.829 1.00 87.56 294 GLU A N 1
ATOM 2379 C CA . GLU A 1 294 ? -2.459 -5.955 5.949 1.00 87.56 294 GLU A CA 1
ATOM 2380 C C . GLU A 1 294 ? -2.130 -7.453 5.824 1.00 87.56 294 GLU A C 1
ATOM 2382 O O . GLU A 1 294 ? -2.646 -8.265 6.590 1.00 87.56 294 GLU A O 1
ATOM 2387 N N . CYS A 1 295 ? -1.247 -7.819 4.888 1.00 88.88 295 CYS A N 1
ATOM 2388 C CA . CYS A 1 295 ? -0.814 -9.207 4.678 1.00 88.88 295 CYS A CA 1
ATOM 2389 C C . CYS A 1 295 ? 0.452 -9.585 5.453 1.00 88.88 295 CYS A C 1
ATOM 2391 O O . CYS A 1 295 ? 0.775 -10.763 5.557 1.00 88.88 295 CYS A O 1
ATOM 2393 N N . ALA A 1 296 ? 1.162 -8.599 5.999 1.00 86.94 296 ALA A N 1
ATOM 2394 C CA . ALA A 1 296 ? 2.450 -8.753 6.660 1.00 86.94 296 ALA A CA 1
ATOM 2395 C C . ALA A 1 296 ? 3.564 -9.354 5.771 1.00 86.94 296 ALA A C 1
ATOM 2397 O O . ALA A 1 296 ? 4.469 -10.032 6.265 1.00 86.94 296 ALA A O 1
ATOM 2398 N N . GLU A 1 297 ? 3.530 -9.060 4.468 1.00 88.25 297 GLU A N 1
ATOM 2399 C CA . GLU A 1 297 ? 4.430 -9.612 3.445 1.00 88.25 297 GLU A CA 1
ATOM 2400 C C . GLU A 1 297 ? 5.289 -8.534 2.766 1.00 88.25 297 GLU A C 1
ATOM 2402 O O . GLU A 1 297 ? 4.884 -7.374 2.645 1.00 88.25 297 GLU A O 1
ATOM 2407 N N . TRP A 1 298 ? 6.482 -8.936 2.313 1.00 89.69 298 TRP A N 1
ATOM 2408 C CA . TRP A 1 298 ? 7.392 -8.097 1.529 1.00 89.69 298 TRP A CA 1
ATOM 2409 C C . TRP A 1 298 ? 7.284 -8.421 0.037 1.00 89.69 298 TRP A C 1
ATOM 2411 O O . TRP A 1 298 ? 7.239 -9.592 -0.332 1.00 89.69 298 TRP A O 1
ATOM 2421 N N . PHE A 1 299 ? 7.327 -7.384 -0.797 1.00 91.94 299 PHE A N 1
ATOM 2422 C CA . PHE A 1 299 ? 7.318 -7.469 -2.259 1.00 91.94 299 PHE A CA 1
ATOM 2423 C C . PHE A 1 299 ? 8.563 -6.797 -2.825 1.00 91.94 299 PHE A C 1
ATOM 2425 O O . PHE A 1 299 ? 9.011 -5.768 -2.309 1.00 91.94 299 PHE A O 1
ATOM 2432 N N . GLU A 1 300 ? 9.134 -7.386 -3.872 1.00 89.75 300 GLU A N 1
ATOM 2433 C CA . GLU A 1 300 ? 10.489 -7.073 -4.321 1.00 89.75 300 GLU A CA 1
ATOM 2434 C C . GLU A 1 300 ? 10.529 -6.276 -5.641 1.00 89.75 300 GLU A C 1
ATOM 2436 O O . GLU A 1 300 ? 11.555 -5.672 -5.969 1.00 89.75 300 GLU A O 1
ATOM 2441 N N . SER A 1 301 ? 9.419 -6.166 -6.364 1.00 91.56 301 SER A N 1
ATOM 2442 C CA . SER A 1 301 ? 9.318 -5.341 -7.576 1.00 91.56 301 SER A CA 1
ATOM 2443 C C . SER A 1 301 ? 8.067 -4.461 -7.579 1.00 91.56 301 SER A C 1
ATOM 2445 O O . SER A 1 301 ? 7.123 -4.694 -6.821 1.00 91.56 301 SER A O 1
ATOM 2447 N N . ASP A 1 302 ? 8.056 -3.438 -8.442 1.00 94.38 302 ASP A N 1
ATOM 2448 C CA . ASP A 1 302 ? 6.861 -2.610 -8.660 1.00 94.38 302 ASP A CA 1
ATOM 2449 C C . ASP A 1 302 ? 5.713 -3.459 -9.219 1.00 94.38 302 ASP A C 1
ATOM 2451 O O . ASP A 1 302 ? 4.574 -3.302 -8.794 1.00 94.38 302 ASP A O 1
ATOM 2455 N N . PHE A 1 303 ? 6.022 -4.403 -10.114 1.00 94.75 303 PHE A N 1
ATOM 2456 C CA . PHE A 1 303 ? 5.049 -5.335 -10.678 1.00 94.75 303 PHE A CA 1
ATOM 2457 C C . PHE A 1 303 ? 4.379 -6.224 -9.621 1.00 94.75 303 PHE A C 1
ATOM 2459 O O . PHE A 1 303 ? 3.151 -6.342 -9.598 1.00 94.75 303 PHE A O 1
ATOM 2466 N N . GLU A 1 304 ? 5.166 -6.861 -8.749 1.00 94.88 304 GLU A N 1
ATOM 2467 C CA . GLU A 1 304 ? 4.625 -7.694 -7.670 1.00 94.88 304 GLU A CA 1
ATOM 2468 C C . GLU A 1 304 ? 3.767 -6.869 -6.712 1.00 94.88 304 GLU A C 1
ATOM 2470 O O . GLU A 1 304 ? 2.677 -7.303 -6.332 1.00 94.88 304 GLU A O 1
ATOM 2475 N N . TRP A 1 305 ? 4.238 -5.668 -6.366 1.00 97.06 305 TRP A N 1
ATOM 2476 C CA . TRP A 1 305 ? 3.523 -4.753 -5.489 1.00 97.06 305 TRP A CA 1
ATOM 2477 C C . TRP A 1 305 ? 2.207 -4.267 -6.103 1.00 97.06 305 TRP A C 1
ATOM 2479 O O . TRP A 1 305 ? 1.171 -4.385 -5.460 1.00 97.06 305 TRP A O 1
ATOM 2489 N N . ASP A 1 306 ? 2.203 -3.805 -7.355 1.00 96.94 306 ASP A N 1
ATOM 2490 C CA . ASP A 1 306 ? 0.979 -3.402 -8.061 1.00 96.94 306 ASP A CA 1
ATOM 2491 C C . ASP A 1 306 ? -0.018 -4.557 -8.168 1.00 96.94 306 ASP A C 1
ATOM 2493 O O . ASP A 1 306 ? -1.200 -4.392 -7.869 1.00 96.94 306 ASP A O 1
ATOM 2497 N N . THR A 1 307 ? 0.453 -5.747 -8.547 1.00 96.06 307 THR A N 1
ATOM 2498 C CA . THR A 1 307 ? -0.400 -6.939 -8.655 1.00 96.06 307 THR A CA 1
ATOM 2499 C C . THR A 1 307 ? -1.019 -7.302 -7.304 1.00 96.06 307 THR A C 1
ATOM 2501 O O . THR A 1 307 ? -2.171 -7.732 -7.232 1.00 96.06 307 THR A O 1
ATOM 2504 N N . HIS A 1 308 ? -0.259 -7.144 -6.221 1.00 97.06 308 HIS A N 1
ATOM 2505 C CA . HIS A 1 308 ? -0.745 -7.347 -4.865 1.00 97.06 308 HIS A CA 1
ATOM 2506 C C . HIS A 1 308 ? -1.764 -6.272 -4.451 1.00 97.06 308 HIS A C 1
ATOM 2508 O O . HIS A 1 308 ? -2.850 -6.612 -3.981 1.00 97.06 308 HIS A O 1
ATOM 2514 N N . CYS A 1 309 ? -1.459 -4.994 -4.683 1.00 97.38 309 CYS A N 1
ATOM 2515 C CA . CYS A 1 309 ? -2.352 -3.870 -4.412 1.00 97.38 309 CYS A CA 1
ATOM 2516 C C . CYS A 1 309 ? -3.689 -4.000 -5.146 1.00 97.38 309 CYS A C 1
ATOM 2518 O O . CYS A 1 309 ? -4.723 -3.697 -4.562 1.00 97.38 309 CYS A O 1
ATOM 2520 N N . GLU A 1 310 ? -3.696 -4.490 -6.388 1.00 97.06 310 GLU A N 1
ATOM 2521 C CA . GLU A 1 310 ? -4.928 -4.667 -7.167 1.00 97.06 310 GLU A CA 1
ATOM 2522 C C . GLU A 1 310 ? -5.913 -5.605 -6.465 1.00 97.06 310 GLU A C 1
ATOM 2524 O O . GLU A 1 310 ? -7.106 -5.316 -6.405 1.00 97.06 310 GLU A O 1
ATOM 2529 N N . LYS A 1 311 ? -5.419 -6.679 -5.835 1.00 96.88 311 LYS A N 1
ATOM 2530 C CA . LYS A 1 311 ? -6.267 -7.586 -5.049 1.00 96.88 311 LYS A CA 1
ATOM 2531 C C . LYS A 1 311 ? -6.924 -6.863 -3.877 1.00 96.88 311 LYS A C 1
ATOM 2533 O O . LYS A 1 311 ? -8.108 -7.062 -3.635 1.00 96.88 311 LYS A O 1
ATOM 2538 N N . HIS A 1 312 ? -6.180 -6.008 -3.175 1.00 96.12 312 HIS A N 1
ATOM 2539 C CA . HIS A 1 312 ? -6.740 -5.221 -2.078 1.00 96.12 312 HIS A CA 1
ATOM 2540 C C . HIS A 1 312 ? -7.751 -4.184 -2.560 1.00 96.12 312 HIS A C 1
ATOM 2542 O O . HIS A 1 312 ? -8.781 -4.007 -1.920 1.00 96.12 312 HIS A O 1
ATOM 2548 N N . VAL A 1 313 ? -7.483 -3.516 -3.684 1.00 96.31 313 VAL A N 1
ATOM 2549 C CA . VAL A 1 313 ? -8.391 -2.521 -4.270 1.00 96.31 313 VAL A CA 1
ATOM 2550 C C . VAL A 1 313 ? -9.701 -3.161 -4.735 1.00 96.31 313 VAL A C 1
ATOM 2552 O O . VAL A 1 313 ? -10.766 -2.577 -4.548 1.00 96.31 313 VAL A O 1
ATOM 2555 N N . GLN A 1 314 ? -9.636 -4.358 -5.317 1.00 95.50 314 GLN A N 1
ATOM 2556 C CA . GLN A 1 314 ? -10.819 -5.120 -5.724 1.00 95.50 314 GLN A CA 1
ATOM 2557 C C . GLN A 1 314 ? -11.591 -5.690 -4.525 1.00 95.50 314 GLN A C 1
ATOM 2559 O O . GLN A 1 314 ? -12.810 -5.820 -4.597 1.00 95.50 314 GLN A O 1
ATOM 2564 N N . ASP A 1 315 ? -10.902 -6.000 -3.422 1.00 94.62 315 ASP A N 1
ATOM 2565 C CA . ASP A 1 315 ? -11.492 -6.578 -2.208 1.00 94.62 315 ASP A CA 1
ATOM 2566 C C . ASP A 1 315 ? -11.794 -5.544 -1.108 1.00 94.62 315 ASP A C 1
ATOM 2568 O O . ASP A 1 315 ? -11.903 -5.896 0.071 1.00 94.62 315 ASP A O 1
ATOM 2572 N N . ILE A 1 316 ? -11.946 -4.258 -1.455 1.00 93.38 316 ILE A N 1
ATOM 2573 C CA . ILE A 1 316 ? -12.391 -3.240 -0.492 1.00 93.38 316 ILE A CA 1
ATOM 2574 C C . ILE A 1 316 ? -13.822 -3.584 -0.068 1.00 93.38 316 ILE A C 1
ATOM 2576 O O . ILE A 1 316 ? -14.787 -3.355 -0.794 1.00 93.38 316 ILE A O 1
ATOM 2580 N N . LYS A 1 317 ? -13.950 -4.156 1.130 1.00 88.12 317 LYS A N 1
ATOM 2581 C CA . LYS A 1 317 ? -15.227 -4.598 1.716 1.00 88.12 317 LYS A CA 1
ATOM 2582 C C . LYS A 1 317 ? -15.763 -3.661 2.783 1.00 88.12 317 LYS A C 1
ATOM 2584 O O . LYS A 1 317 ? -16.946 -3.720 3.117 1.00 88.12 317 LYS A O 1
ATOM 2589 N N . ASP A 1 318 ? -14.892 -2.853 3.370 1.00 87.81 318 ASP A N 1
ATOM 2590 C CA . ASP A 1 318 ? -15.230 -2.006 4.497 1.00 87.81 318 ASP A CA 1
ATOM 2591 C C . ASP A 1 318 ? -14.890 -0.539 4.222 1.00 87.81 318 ASP A C 1
ATOM 2593 O O . ASP A 1 318 ? -14.259 -0.171 3.235 1.00 87.81 318 ASP A O 1
ATOM 2597 N N . MET A 1 319 ? -15.429 0.314 5.082 1.00 90.31 319 MET A N 1
ATOM 2598 C CA . MET A 1 319 ? -15.300 1.765 5.002 1.00 90.31 319 MET A CA 1
ATOM 2599 C C . MET A 1 319 ? -14.139 2.293 5.851 1.00 90.31 319 MET A C 1
ATOM 2601 O O . MET A 1 319 ? -14.031 3.503 6.052 1.00 90.31 319 MET A O 1
ATOM 2605 N N . PHE A 1 320 ? -13.323 1.409 6.426 1.00 92.94 320 PHE A N 1
ATOM 2606 C CA . PHE A 1 320 ? -12.266 1.795 7.343 1.00 92.94 320 PHE A CA 1
ATOM 2607 C C . PHE A 1 320 ? -10.989 2.126 6.568 1.00 92.94 320 PHE A C 1
ATOM 2609 O O . PHE A 1 320 ? -10.428 1.297 5.861 1.00 92.94 320 PHE A O 1
ATOM 2616 N N . CYS A 1 321 ? -10.501 3.353 6.736 1.00 95.31 321 CYS A N 1
ATOM 2617 C CA . CYS A 1 321 ? -9.258 3.828 6.122 1.00 95.31 321 CYS A CA 1
ATOM 2618 C C . CYS A 1 321 ? -8.226 4.266 7.168 1.00 95.31 321 CYS A C 1
ATOM 2620 O O . CYS A 1 321 ? -7.171 4.791 6.814 1.00 95.31 321 CYS A O 1
ATOM 2622 N N . GLY A 1 322 ? -8.539 4.110 8.456 1.00 92.81 322 GLY A N 1
ATOM 2623 C CA . GLY A 1 322 ? -7.653 4.466 9.557 1.00 92.81 322 GLY A CA 1
ATOM 2624 C C . GLY A 1 322 ? -6.435 3.552 9.675 1.00 92.81 322 GLY A C 1
ATOM 2625 O O . GLY A 1 322 ? -6.363 2.487 9.070 1.00 92.81 322 GLY A O 1
ATOM 2626 N N . ALA A 1 323 ? -5.469 3.964 10.497 1.00 91.69 323 ALA A N 1
ATOM 2627 C CA . ALA A 1 323 ? -4.379 3.085 10.903 1.00 91.69 323 ALA A CA 1
ATOM 2628 C C . ALA A 1 323 ? -4.736 2.394 12.218 1.00 91.69 323 ALA A C 1
ATOM 2630 O O . ALA A 1 323 ? -5.275 3.021 13.132 1.00 91.69 323 ALA A O 1
ATOM 2631 N N . VAL A 1 324 ? -4.368 1.123 12.334 1.00 87.00 324 VAL A N 1
ATOM 2632 C CA . VAL A 1 324 ? -4.437 0.370 13.584 1.00 87.00 324 VAL A CA 1
ATOM 2633 C C . VAL A 1 324 ? -3.019 0.194 14.103 1.00 87.00 324 VAL A C 1
ATOM 2635 O O . VAL A 1 324 ? -2.146 -0.311 13.393 1.00 87.00 324 VAL A O 1
ATOM 2638 N N . LYS A 1 325 ? -2.792 0.631 15.345 1.00 84.19 325 LYS A N 1
ATOM 2639 C CA . LYS A 1 325 ? -1.534 0.428 16.059 1.00 84.19 325 LYS A CA 1
ATOM 2640 C C . LYS A 1 325 ? -1.751 -0.448 17.284 1.00 84.19 325 LYS A C 1
ATOM 2642 O O . LYS A 1 325 ? -2.721 -0.263 18.015 1.00 84.19 325 LYS A O 1
ATOM 2647 N N . ARG A 1 326 ? -0.821 -1.367 17.529 1.00 76.38 326 ARG A N 1
ATOM 2648 C CA . ARG A 1 326 ? -0.802 -2.244 18.699 1.00 76.38 326 ARG A CA 1
ATOM 2649 C C . ARG A 1 326 ? 0.601 -2.260 19.291 1.00 76.38 326 ARG A C 1
ATOM 2651 O O . ARG A 1 326 ? 1.553 -2.588 18.596 1.00 76.38 326 ARG A O 1
ATOM 2658 N N . HIS A 1 327 ? 0.736 -1.890 20.565 1.00 75.00 327 HIS A N 1
ATOM 2659 C CA . HIS A 1 327 ? 2.034 -1.821 21.257 1.00 75.00 327 HIS A CA 1
ATOM 2660 C C . HIS A 1 327 ? 3.104 -1.018 20.479 1.00 75.00 327 HIS A C 1
ATOM 2662 O O . HIS A 1 327 ? 4.269 -1.405 20.420 1.00 75.00 327 HIS A O 1
ATOM 2668 N N . GLY A 1 328 ? 2.691 0.084 19.841 1.00 75.94 328 GLY A N 1
ATOM 2669 C CA . GLY A 1 328 ? 3.563 0.933 19.020 1.00 75.94 328 GLY A CA 1
ATOM 2670 C C . GLY A 1 328 ? 3.798 0.444 17.584 1.00 75.94 328 GLY A C 1
ATOM 2671 O O . GLY A 1 328 ? 4.485 1.125 16.826 1.00 75.94 328 GLY A O 1
ATOM 2672 N N . VAL A 1 329 ? 3.219 -0.691 17.189 1.00 80.38 329 VAL A N 1
ATOM 2673 C CA . VAL A 1 329 ? 3.399 -1.319 15.870 1.00 80.38 329 VAL A CA 1
ATOM 2674 C C . VAL A 1 329 ? 2.185 -1.042 15.009 1.00 80.38 329 VAL A C 1
ATOM 2676 O O . VAL A 1 329 ? 1.061 -1.290 15.436 1.00 80.38 329 VAL A O 1
ATOM 2679 N N . THR A 1 330 ? 2.395 -0.579 13.783 1.00 86.62 330 THR A N 1
ATOM 2680 C CA . THR A 1 330 ? 1.323 -0.457 12.796 1.00 86.62 330 THR A CA 1
ATOM 2681 C C . THR A 1 330 ? 0.951 -1.847 12.285 1.00 86.62 330 THR A C 1
ATOM 2683 O O . THR A 1 330 ? 1.686 -2.441 11.509 1.00 86.62 330 THR A O 1
ATOM 2686 N N . THR A 1 331 ? -0.199 -2.373 12.702 1.00 83.31 331 THR A N 1
ATOM 2687 C CA . THR A 1 331 ? -0.758 -3.625 12.157 1.00 83.31 331 THR A CA 1
ATOM 2688 C C . THR A 1 331 ? -1.568 -3.381 10.892 1.00 83.31 331 THR A C 1
ATOM 2690 O O . THR A 1 331 ? -1.745 -4.274 10.077 1.00 83.31 331 THR A O 1
ATOM 2693 N N . THR A 1 332 ? -2.074 -2.163 10.719 1.00 88.69 332 THR A N 1
ATOM 2694 C CA . THR A 1 332 ? -2.799 -1.747 9.518 1.00 88.69 332 THR A CA 1
ATOM 2695 C C . THR A 1 332 ? -2.439 -0.304 9.248 1.00 88.69 332 THR A C 1
ATOM 2697 O O . THR A 1 332 ? -2.619 0.551 10.117 1.00 88.69 332 THR A O 1
ATOM 2700 N N . ALA A 1 333 ? -1.883 -0.027 8.076 1.00 93.38 333 ALA A N 1
ATOM 2701 C CA . ALA A 1 333 ? -1.601 1.338 7.667 1.00 93.38 333 ALA A CA 1
ATOM 2702 C C . ALA A 1 333 ? -2.892 2.041 7.247 1.00 93.38 333 ALA A C 1
ATOM 2704 O O . ALA A 1 333 ? -3.803 1.409 6.718 1.00 93.38 333 ALA A O 1
ATOM 2705 N N . ALA A 1 334 ? -2.950 3.355 7.454 1.00 95.50 334 ALA A N 1
ATOM 2706 C CA . ALA A 1 334 ? -4.056 4.137 6.933 1.00 95.50 334 ALA A CA 1
ATOM 2707 C C . ALA A 1 334 ? -3.986 4.211 5.408 1.00 95.50 334 ALA A C 1
ATOM 2709 O O . ALA A 1 334 ? -2.908 4.141 4.815 1.00 95.50 334 ALA A O 1
ATOM 2710 N N . LEU A 1 335 ? -5.142 4.400 4.788 1.00 96.81 335 LEU A N 1
ATOM 2711 C CA . LEU A 1 335 ? -5.291 4.582 3.352 1.00 96.81 335 LEU A CA 1
ATOM 2712 C C . LEU A 1 335 ? -5.890 5.961 3.096 1.00 96.81 335 LEU A C 1
ATOM 2714 O O . LEU A 1 335 ? -6.682 6.468 3.888 1.00 96.81 335 LEU A O 1
ATOM 2718 N N . CYS A 1 336 ? -5.507 6.585 1.986 1.00 97.69 336 CYS A N 1
ATOM 2719 C CA . CYS A 1 336 ? -6.078 7.865 1.585 1.00 97.69 336 CYS A CA 1
ATOM 2720 C C . CYS A 1 336 ? -7.390 7.636 0.816 1.00 97.69 336 CYS A C 1
ATOM 2722 O O . CYS A 1 336 ? -7.331 7.059 -0.274 1.00 97.69 336 CYS A O 1
ATOM 2724 N N . PRO A 1 337 ? -8.553 8.125 1.300 1.00 97.31 337 PRO A N 1
ATOM 2725 C CA . PRO A 1 337 ? -9.825 7.974 0.590 1.00 97.31 337 PRO A CA 1
ATOM 2726 C C . PRO A 1 337 ? -9.797 8.523 -0.843 1.00 97.31 337 PRO A C 1
ATOM 2728 O O . PRO A 1 337 ? -10.362 7.910 -1.742 1.00 97.31 337 PRO A O 1
ATOM 2731 N N . PHE A 1 338 ? -9.076 9.627 -1.073 1.00 97.31 338 PHE A N 1
ATOM 2732 C CA . PHE A 1 338 ? -8.883 10.196 -2.410 1.00 97.31 338 PHE A CA 1
ATOM 2733 C C . PHE A 1 338 ? -8.123 9.261 -3.345 1.00 97.31 338 PHE A C 1
ATOM 2735 O O . PHE A 1 338 ? -8.574 9.017 -4.462 1.00 97.31 338 PHE A O 1
ATOM 2742 N N . CYS A 1 339 ? -6.996 8.700 -2.898 1.00 97.56 339 CYS A N 1
ATOM 2743 C CA . CYS A 1 339 ? -6.228 7.768 -3.721 1.00 97.56 339 CYS A CA 1
ATOM 2744 C C . CYS A 1 339 ? -7.047 6.523 -4.067 1.00 97.56 339 CYS A C 1
ATOM 2746 O O . CYS A 1 339 ? -7.016 6.088 -5.212 1.00 97.56 339 CYS A O 1
ATOM 2748 N N . LEU A 1 340 ? -7.824 5.993 -3.118 1.00 97.19 340 LEU A N 1
ATOM 2749 C CA . LEU A 1 340 ? -8.653 4.807 -3.348 1.00 97.19 340 LEU A CA 1
ATOM 2750 C C . LEU A 1 340 ? -9.706 5.028 -4.448 1.00 97.19 340 LEU A C 1
ATOM 2752 O O . LEU A 1 340 ? -9.907 4.141 -5.288 1.00 97.19 340 LEU A O 1
ATOM 2756 N N . GLY A 1 341 ? -10.358 6.196 -4.454 1.00 95.69 341 GLY A N 1
ATOM 2757 C CA . GLY A 1 341 ? -11.385 6.545 -5.442 1.00 95.69 341 GLY A CA 1
ATOM 2758 C C . GLY A 1 341 ? -10.861 7.069 -6.775 1.00 95.69 341 GLY A C 1
ATOM 2759 O O . GLY A 1 341 ? -11.579 7.019 -7.771 1.00 95.69 341 GLY A O 1
ATOM 2760 N N . THR A 1 342 ? -9.622 7.558 -6.827 1.00 94.50 342 THR A N 1
ATOM 2761 C CA . THR A 1 342 ? -9.054 8.114 -8.061 1.00 94.50 342 THR A CA 1
ATOM 2762 C C . THR A 1 342 ? -8.612 6.985 -8.999 1.00 94.50 342 THR A C 1
ATOM 2764 O O . THR A 1 342 ? -7.980 6.026 -8.546 1.00 94.50 342 THR A O 1
ATOM 2767 N N . PRO A 1 343 ? -8.896 7.062 -10.313 1.00 93.88 343 PRO A N 1
ATOM 2768 C CA . PRO A 1 343 ? -8.324 6.125 -11.271 1.00 93.88 343 PRO A CA 1
ATOM 2769 C C . PRO A 1 343 ? -6.795 6.261 -11.306 1.00 93.88 343 PRO A C 1
ATOM 2771 O O . PRO A 1 343 ? -6.249 7.362 -11.290 1.00 93.88 343 PRO A O 1
ATOM 2774 N N . GLY A 1 344 ? -6.082 5.142 -11.364 1.00 93.19 344 GLY A N 1
ATOM 2775 C CA . GLY A 1 344 ? -4.622 5.134 -11.344 1.00 93.19 344 GLY A CA 1
ATOM 2776 C C . GLY A 1 344 ? -4.062 3.730 -11.180 1.00 93.19 344 GLY A C 1
ATOM 2777 O O . GLY A 1 344 ? -4.821 2.758 -11.180 1.00 93.19 344 GLY A O 1
ATOM 2778 N N . SER A 1 345 ? -2.738 3.625 -11.027 1.00 94.50 345 SER A N 1
ATOM 2779 C CA . SER A 1 345 ? -2.111 2.332 -10.749 1.00 94.50 345 SER A CA 1
ATOM 2780 C C . SER A 1 345 ? -2.598 1.771 -9.408 1.00 94.50 345 SER A C 1
ATOM 2782 O O . SER A 1 345 ? -2.905 2.543 -8.488 1.00 94.50 345 SER A O 1
ATOM 2784 N N . PRO A 1 346 ? -2.638 0.442 -9.248 1.00 96.88 346 PRO A N 1
ATOM 2785 C CA . PRO A 1 346 ? -3.116 -0.163 -8.013 1.00 96.88 346 PRO A CA 1
ATOM 2786 C C . PRO A 1 346 ? -2.298 0.273 -6.791 1.00 96.88 346 PRO A C 1
ATOM 2788 O O . PRO A 1 346 ? -2.878 0.610 -5.761 1.00 96.88 346 PRO A O 1
ATOM 2791 N N . SER A 1 347 ? -0.967 0.370 -6.908 1.00 96.94 347 SER A N 1
ATOM 2792 C CA . SER A 1 347 ? -0.099 0.884 -5.834 1.00 96.94 347 SER A CA 1
ATOM 2793 C C . SER A 1 347 ? -0.340 2.349 -5.484 1.00 96.94 347 SER A C 1
ATOM 2795 O O . SER A 1 347 ? -0.184 2.735 -4.324 1.00 96.94 347 SER A O 1
ATOM 2797 N N . HIS A 1 348 ? -0.723 3.179 -6.459 1.00 96.38 348 HIS A N 1
ATOM 2798 C CA . HIS A 1 348 ? -1.094 4.565 -6.196 1.00 96.38 348 HIS A CA 1
ATOM 2799 C C . HIS A 1 348 ? -2.404 4.627 -5.413 1.00 96.38 348 HIS A C 1
ATOM 2801 O O . HIS A 1 348 ? -2.505 5.369 -4.435 1.00 96.38 348 HIS A O 1
ATOM 2807 N N . ARG A 1 349 ? -3.390 3.824 -5.827 1.00 97.38 349 ARG A N 1
ATOM 2808 C CA . ARG A 1 349 ? -4.710 3.771 -5.196 1.00 97.38 349 ARG A CA 1
ATOM 2809 C C . ARG A 1 349 ? -4.636 3.218 -3.778 1.00 97.38 349 ARG A C 1
ATOM 2811 O O . ARG A 1 349 ? -5.163 3.825 -2.851 1.00 97.38 349 ARG A O 1
ATOM 2818 N N . TYR A 1 350 ? -3.907 2.121 -3.598 1.00 97.12 350 TYR A N 1
ATOM 2819 C CA . TYR A 1 350 ? -3.696 1.439 -2.323 1.00 97.12 350 TYR A CA 1
ATOM 2820 C C . TYR A 1 350 ? -2.427 1.919 -1.601 1.00 97.12 350 TYR A C 1
ATOM 2822 O O . TYR A 1 350 ? -1.643 1.142 -1.053 1.00 97.12 350 TYR A O 1
ATOM 2830 N N . ARG A 1 351 ? -2.186 3.233 -1.603 1.00 96.62 351 ARG A N 1
ATOM 2831 C CA . ARG A 1 351 ? -1.029 3.804 -0.913 1.00 96.62 351 ARG A CA 1
ATOM 2832 C C . ARG A 1 351 ? -1.209 3.721 0.604 1.00 96.62 351 ARG A C 1
ATOM 2834 O O . ARG A 1 351 ? -2.146 4.293 1.157 1.00 96.62 351 ARG A O 1
ATOM 2841 N N . GLN A 1 352 ? -0.263 3.059 1.266 1.00 95.88 352 GLN A N 1
ATOM 2842 C CA . GLN A 1 352 ? -0.261 2.831 2.710 1.00 95.88 352 GLN A CA 1
ATOM 2843 C C . GLN A 1 352 ? 0.475 3.945 3.476 1.00 95.88 352 GLN A C 1
ATOM 2845 O O . GLN A 1 352 ? 1.594 4.329 3.133 1.00 95.88 352 GLN A O 1
ATOM 2850 N N . PHE A 1 353 ? -0.152 4.435 4.547 1.00 95.12 353 PHE A N 1
ATOM 2851 C CA . PHE A 1 353 ? 0.359 5.459 5.458 1.00 95.12 353 PHE A CA 1
ATOM 2852 C C . PHE A 1 353 ? 0.448 4.891 6.884 1.00 95.12 353 PHE A C 1
ATOM 2854 O O . PHE A 1 353 ? -0.528 4.950 7.640 1.00 95.12 353 PHE A O 1
ATOM 2861 N N . PRO A 1 354 ? 1.599 4.325 7.295 1.00 90.06 354 PRO A N 1
ATOM 2862 C CA . PRO A 1 354 ? 1.750 3.749 8.635 1.00 90.06 354 PRO A CA 1
ATOM 2863 C C . PRO A 1 354 ? 1.616 4.785 9.760 1.00 90.06 354 PRO A C 1
ATOM 2865 O O . PRO A 1 354 ? 1.304 4.441 10.901 1.00 90.06 354 PRO A O 1
ATOM 2868 N N . GLU A 1 355 ? 1.813 6.063 9.433 1.00 84.94 355 GLU A N 1
ATOM 2869 C CA . GLU A 1 355 ? 1.635 7.207 10.319 1.00 84.94 355 GLU A CA 1
ATOM 2870 C C . GLU A 1 355 ? 0.454 8.066 9.852 1.00 84.94 355 GLU A C 1
ATOM 2872 O O . GLU A 1 355 ? 0.632 9.134 9.260 1.00 84.94 355 GLU A O 1
ATOM 2877 N N . ALA A 1 356 ? -0.766 7.600 10.131 1.00 74.38 356 ALA A N 1
ATOM 2878 C CA . ALA A 1 356 ? -2.007 8.278 9.735 1.00 74.38 356 ALA A CA 1
ATOM 2879 C C . ALA A 1 356 ? -2.095 9.752 10.181 1.00 74.38 356 ALA A C 1
ATOM 2881 O O . ALA A 1 356 ? -2.742 10.557 9.523 1.00 74.38 356 ALA A O 1
ATOM 2882 N N . GLY A 1 357 ? -1.443 10.116 11.290 1.00 79.88 357 GLY A N 1
ATOM 2883 C CA . GLY A 1 357 ? -1.543 11.455 11.869 1.00 79.88 357 GLY A CA 1
ATOM 2884 C C . GLY A 1 357 ? -0.963 12.558 10.978 1.00 79.88 357 GLY A C 1
ATOM 2885 O O . GLY A 1 357 ? -1.696 13.451 10.566 1.00 79.88 357 GLY A O 1
ATOM 2886 N N . MET A 1 358 ? 0.346 12.516 10.704 1.00 84.44 358 MET A N 1
ATOM 2887 C CA . MET A 1 358 ? 1.041 13.581 9.961 1.00 84.44 358 MET A CA 1
ATOM 2888 C C . MET A 1 358 ? 1.164 13.245 8.475 1.00 84.44 358 MET A C 1
ATOM 2890 O O . MET A 1 358 ? 0.675 13.997 7.640 1.00 84.44 358 MET A O 1
ATOM 2894 N N . SER A 1 359 ? 1.718 12.075 8.135 1.00 92.06 359 SER A N 1
ATOM 2895 C CA . SER A 1 359 ? 2.036 11.739 6.738 1.00 92.06 359 SER A CA 1
ATOM 2896 C C . SER A 1 359 ? 0.807 11.689 5.820 1.00 92.06 359 SER A C 1
ATOM 2898 O O . SER A 1 359 ? 0.848 12.201 4.701 1.00 92.06 359 SER A O 1
ATOM 2900 N N . LEU A 1 360 ? -0.307 11.123 6.297 1.00 95.00 360 LEU A N 1
ATOM 2901 C CA . LEU A 1 360 ? -1.552 11.070 5.531 1.00 95.00 360 LEU A CA 1
ATOM 2902 C C . LEU A 1 360 ? -2.229 12.444 5.463 1.00 95.00 360 LEU A C 1
ATOM 2904 O O . LEU A 1 360 ? -2.707 12.833 4.398 1.00 95.00 360 LEU A O 1
ATOM 2908 N N . LYS A 1 361 ? -2.244 13.201 6.566 1.00 94.12 361 LYS A N 1
ATOM 2909 C CA . LYS A 1 361 ? -2.804 14.559 6.588 1.00 94.12 361 LYS A CA 1
ATOM 2910 C C . LYS A 1 361 ? -2.073 15.482 5.616 1.00 94.12 361 LYS A C 1
ATOM 2912 O O . LYS A 1 361 ? -2.717 16.161 4.820 1.00 94.12 361 LYS A O 1
ATOM 2917 N N . ASP A 1 362 ? -0.744 15.461 5.637 1.00 93.81 362 ASP A N 1
ATOM 2918 C CA . ASP A 1 362 ? 0.094 16.252 4.736 1.00 93.81 362 ASP A CA 1
ATOM 2919 C C . ASP A 1 362 ? -0.106 15.832 3.283 1.00 93.81 362 ASP A C 1
ATOM 2921 O O . ASP A 1 362 ? -0.203 16.680 2.397 1.00 93.81 362 ASP A O 1
ATOM 2925 N N . HIS A 1 363 ? -0.228 14.529 3.027 1.00 95.81 363 HIS A N 1
ATOM 2926 C CA . HIS A 1 363 ? -0.560 14.030 1.701 1.00 95.81 363 HIS A CA 1
ATOM 2927 C C . HIS A 1 363 ? -1.913 14.570 1.207 1.00 95.81 363 HIS A C 1
ATOM 2929 O O . HIS A 1 363 ? -1.977 15.101 0.099 1.00 95.81 363 HIS A O 1
ATOM 2935 N N . ILE A 1 364 ? -2.967 14.499 2.029 1.00 96.00 364 ILE A N 1
ATOM 2936 C CA . ILE A 1 364 ? -4.302 15.017 1.690 1.00 96.00 364 ILE A CA 1
ATOM 2937 C C . ILE A 1 364 ? -4.251 16.526 1.414 1.00 96.00 364 ILE A C 1
ATOM 2939 O O . ILE A 1 364 ? -4.724 16.976 0.368 1.00 96.00 364 ILE A O 1
ATOM 2943 N N . ASN A 1 365 ? -3.612 17.294 2.299 1.00 94.62 365 ASN A N 1
ATOM 2944 C CA . ASN A 1 365 ? -3.470 18.745 2.167 1.00 94.62 365 ASN A CA 1
ATOM 2945 C C . ASN A 1 365 ? -2.734 19.160 0.889 1.00 94.62 365 ASN A C 1
ATOM 2947 O O . ASN A 1 365 ? -3.131 20.111 0.215 1.00 94.62 365 ASN A O 1
ATOM 2951 N N . ASN A 1 366 ? -1.641 18.470 0.563 1.00 94.69 366 ASN A N 1
ATOM 2952 C CA . ASN A 1 366 ? -0.764 18.878 -0.529 1.00 94.69 366 ASN A CA 1
ATOM 2953 C C . ASN A 1 366 ? -1.246 18.403 -1.899 1.00 94.69 366 ASN A C 1
ATOM 2955 O O . ASN A 1 366 ? -1.036 19.117 -2.879 1.00 94.69 366 ASN A O 1
ATOM 2959 N N . HIS A 1 367 ? -1.874 17.227 -1.974 1.00 94.69 367 HIS A N 1
ATOM 2960 C CA . HIS A 1 367 ? -2.232 16.612 -3.253 1.00 94.69 367 HIS A CA 1
ATOM 2961 C C . HIS A 1 367 ? -3.705 16.729 -3.620 1.00 94.69 367 HIS A C 1
ATOM 2963 O O . HIS A 1 367 ? -4.000 16.779 -4.808 1.00 94.69 367 HIS A O 1
ATOM 2969 N N . HIS A 1 368 ? -4.615 16.778 -2.644 1.00 95.19 368 HIS A N 1
ATOM 2970 C CA . HIS A 1 368 ? -6.046 16.637 -2.926 1.00 95.19 368 HIS A CA 1
ATOM 2971 C C . HIS A 1 368 ? -6.811 17.926 -2.661 1.00 95.19 368 HIS A C 1
ATOM 2973 O O . HIS A 1 368 ? -7.459 18.440 -3.566 1.00 95.19 368 HIS A O 1
ATOM 2979 N N . LEU A 1 369 ? -6.672 18.518 -1.470 1.00 93.25 369 LEU A N 1
ATOM 2980 C CA . LEU A 1 369 ? -7.521 19.646 -1.053 1.00 93.25 369 LEU A CA 1
ATOM 2981 C C . LEU A 1 369 ? -7.398 20.906 -1.922 1.00 93.25 369 LEU A C 1
ATOM 2983 O O . LEU A 1 369 ? -8.316 21.717 -1.948 1.00 93.25 369 LEU A O 1
ATOM 2987 N N . ARG A 1 370 ? -6.296 21.073 -2.661 1.00 90.69 370 ARG A N 1
ATOM 2988 C CA . ARG A 1 370 ? -6.101 22.222 -3.563 1.00 90.69 370 ARG A CA 1
ATOM 2989 C C . ARG A 1 370 ? -7.007 22.201 -4.798 1.00 90.69 370 ARG A C 1
ATOM 2991 O O . ARG A 1 370 ? -7.119 23.224 -5.462 1.00 90.69 370 ARG A O 1
ATOM 2998 N N . TYR A 1 371 ? -7.607 21.056 -5.116 1.00 88.31 371 TYR A N 1
ATOM 2999 C CA . TYR A 1 371 ? -8.337 20.827 -6.367 1.00 88.31 371 TYR A CA 1
ATOM 3000 C C . TYR A 1 371 ? -9.826 20.549 -6.161 1.00 88.31 371 TYR A C 1
ATOM 3002 O O . TYR A 1 371 ? -10.515 20.151 -7.096 1.00 88.31 371 TYR A O 1
ATOM 3010 N N . ILE A 1 372 ? -10.325 20.727 -4.940 1.00 88.81 372 ILE A N 1
ATOM 3011 C CA . ILE A 1 372 ? -11.698 20.384 -4.591 1.00 88.81 372 ILE A CA 1
ATOM 3012 C C . ILE A 1 372 ? -12.592 21.614 -4.741 1.00 88.81 372 ILE A C 1
ATOM 3014 O O . ILE A 1 372 ? -12.287 22.682 -4.212 1.00 88.81 372 ILE A O 1
ATOM 3018 N N . CYS A 1 373 ? -13.715 21.445 -5.440 1.00 85.88 373 CYS A N 1
ATOM 3019 C CA . CYS A 1 373 ? -14.803 22.417 -5.485 1.00 85.88 373 CYS A CA 1
ATOM 3020 C C . CYS A 1 373 ? -15.934 21.945 -4.566 1.00 85.88 373 CYS A C 1
ATOM 3022 O O . CYS A 1 373 ? -16.362 20.800 -4.663 1.00 85.88 373 CYS A O 1
ATOM 3024 N N . GLU A 1 374 ? -16.400 22.808 -3.667 1.00 83.94 374 GLU A N 1
ATOM 3025 C CA . GLU A 1 374 ? -17.427 22.467 -2.677 1.00 83.94 374 GLU A CA 1
ATOM 3026 C C . GLU A 1 374 ? -18.855 22.698 -3.203 1.00 83.94 374 GLU A C 1
ATOM 3028 O O . GLU A 1 374 ? -19.070 23.665 -3.942 1.00 83.94 374 GLU A O 1
ATOM 3033 N N . PRO A 1 375 ? -19.853 21.896 -2.766 1.00 86.00 375 PRO A N 1
ATOM 3034 C CA . PRO A 1 375 ? -19.740 20.631 -2.024 1.00 86.00 375 PRO A CA 1
ATOM 3035 C C . PRO A 1 375 ? -19.248 19.490 -2.927 1.00 86.00 375 PRO A C 1
ATOM 3037 O O . PRO A 1 375 ? -19.398 19.549 -4.145 1.00 86.00 375 PRO A O 1
ATOM 3040 N N . PHE A 1 376 ? -18.689 18.434 -2.334 1.00 92.19 376 PHE A N 1
ATOM 3041 C CA . PHE A 1 376 ? -18.213 17.284 -3.104 1.00 92.19 376 PHE A CA 1
ATOM 3042 C C . PHE A 1 376 ? -18.530 15.954 -2.407 1.00 92.19 376 PHE A C 1
ATOM 3044 O O . PHE A 1 376 ? -18.562 15.898 -1.172 1.00 92.19 376 PHE A O 1
ATOM 3051 N N . PRO A 1 377 ? -18.779 14.876 -3.171 1.00 96.06 377 PRO A N 1
ATOM 3052 C CA . PRO A 1 377 ? -18.996 13.555 -2.600 1.00 96.06 377 PR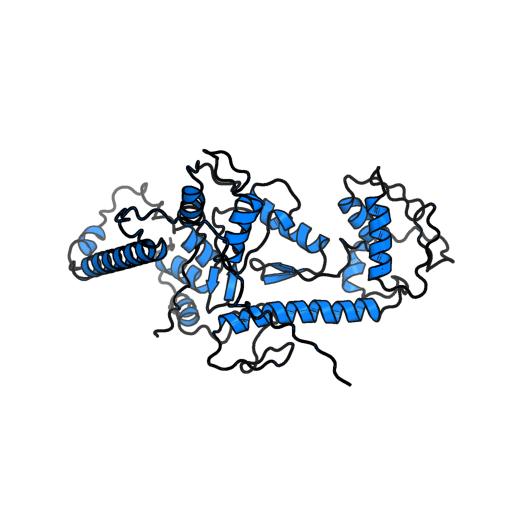O A CA 1
ATOM 3053 C C . PRO A 1 377 ? -17.714 13.053 -1.933 1.00 96.06 377 PRO A C 1
ATOM 3055 O O . PRO A 1 377 ? -16.605 13.337 -2.395 1.00 96.06 377 PRO A O 1
ATOM 3058 N N . CYS A 1 378 ? -17.852 12.272 -0.863 1.00 96.94 378 CYS A N 1
ATOM 3059 C CA . CYS A 1 378 ? -16.711 11.592 -0.273 1.00 96.94 378 CYS A CA 1
ATOM 3060 C C . CYS A 1 378 ? -15.990 10.763 -1.350 1.00 96.94 378 CYS A C 1
ATOM 3062 O O . CYS A 1 378 ? -16.626 9.979 -2.055 1.00 96.94 378 CYS A O 1
ATOM 3064 N N . PRO A 1 379 ? -14.660 10.895 -1.484 1.00 96.31 379 PRO A N 1
ATOM 3065 C CA . PRO A 1 379 ? -13.924 10.244 -2.560 1.00 96.31 379 PRO A CA 1
ATOM 3066 C C . PRO A 1 379 ? -13.732 8.736 -2.337 1.00 96.31 379 PRO A C 1
ATOM 3068 O O . PRO A 1 379 ? -13.199 8.053 -3.204 1.00 96.31 379 PRO A O 1
ATOM 3071 N N . HIS A 1 380 ? -14.114 8.195 -1.179 1.00 97.00 380 HIS A N 1
ATOM 3072 C CA . HIS A 1 380 ? -14.012 6.763 -0.930 1.00 97.00 380 HIS A CA 1
ATOM 3073 C C . HIS A 1 380 ? -15.024 5.990 -1.797 1.00 97.00 380 HIS A C 1
ATOM 3075 O O . HIS A 1 380 ? -16.208 6.319 -1.758 1.00 97.00 380 HIS A O 1
ATOM 3081 N N . PRO A 1 381 ? -14.631 4.904 -2.490 1.00 96.31 381 PRO A N 1
ATOM 3082 C CA . PRO A 1 381 ? -15.485 4.219 -3.473 1.00 96.31 381 PRO A CA 1
ATOM 3083 C C . PRO A 1 381 ? -16.782 3.620 -2.903 1.00 96.31 381 PRO A C 1
ATOM 3085 O O . PRO A 1 381 ? -17.726 3.377 -3.646 1.00 96.31 381 PRO A O 1
ATOM 3088 N N . LEU A 1 382 ? -16.835 3.371 -1.591 1.00 95.81 382 LEU A N 1
ATOM 3089 C CA . LEU A 1 382 ? -18.022 2.850 -0.898 1.00 95.81 382 LEU A CA 1
ATOM 3090 C C . LEU A 1 382 ? -18.799 3.920 -0.105 1.00 95.81 382 LEU A C 1
ATOM 3092 O O . LEU A 1 382 ? -19.779 3.588 0.561 1.00 95.81 382 LEU A O 1
ATOM 3096 N N . CYS A 1 383 ? -18.356 5.184 -0.118 1.00 96.31 383 CYS A N 1
ATOM 3097 C CA . CYS A 1 383 ? -19.026 6.274 0.591 1.00 96.31 383 CYS A CA 1
ATOM 3098 C C . CYS A 1 383 ? -19.912 7.075 -0.357 1.00 96.31 383 CYS A C 1
ATOM 3100 O O . CYS A 1 383 ? -19.483 7.431 -1.447 1.00 96.31 383 CYS A O 1
ATOM 3102 N N . GLN A 1 384 ? -21.122 7.406 0.085 1.00 95.94 384 GLN A N 1
ATOM 3103 C CA . GLN A 1 384 ? -22.065 8.234 -0.677 1.00 95.94 384 GLN A CA 1
ATOM 3104 C C . GLN A 1 384 ? -22.391 9.553 0.037 1.00 95.94 384 GLN A C 1
ATOM 3106 O O . GLN A 1 384 ? -23.259 10.296 -0.405 1.00 95.94 384 GLN A O 1
ATOM 3111 N N . GLU A 1 385 ? -21.730 9.838 1.161 1.00 96.38 385 GLU A N 1
ATOM 3112 C CA . GLU A 1 385 ? -21.959 11.070 1.914 1.00 96.38 385 GLU A CA 1
ATOM 3113 C C . GLU A 1 385 ? -21.315 12.266 1.205 1.00 96.38 385 GLU A C 1
ATOM 3115 O O . GLU A 1 385 ? -20.197 12.175 0.694 1.00 96.38 385 GLU A O 1
ATOM 3120 N N . GLU A 1 386 ? -22.011 13.401 1.200 1.00 96.69 386 GLU A N 1
ATOM 3121 C CA . GLU A 1 386 ? -21.472 14.673 0.722 1.00 96.69 386 GLU A CA 1
ATOM 3122 C C . GLU A 1 386 ? -20.734 15.406 1.841 1.00 96.69 386 GLU A C 1
ATOM 3124 O O . GLU A 1 386 ? -21.212 15.498 2.975 1.00 96.69 386 GLU A O 1
ATOM 3129 N N . ILE A 1 387 ? -19.581 15.980 1.505 1.00 96.38 387 ILE A N 1
ATOM 3130 C CA . ILE A 1 387 ? -18.748 16.732 2.434 1.00 96.38 387 ILE A CA 1
ATOM 3131 C C . ILE A 1 387 ? -18.894 18.228 2.143 1.00 96.38 387 ILE A C 1
ATOM 3133 O O . ILE A 1 387 ? -18.764 18.685 1.005 1.00 96.38 387 ILE A O 1
ATOM 3137 N N . LYS A 1 388 ? -19.157 18.999 3.202 1.00 93.50 388 LYS A N 1
ATOM 3138 C CA . LYS A 1 388 ? -19.275 20.461 3.161 1.00 93.50 388 LYS A CA 1
ATOM 3139 C C . LYS A 1 388 ? -18.032 21.080 3.781 1.00 93.50 388 LYS A C 1
ATOM 3141 O O . LYS A 1 388 ? -17.782 20.855 4.965 1.00 93.50 388 LYS A O 1
ATOM 3146 N N . GLY A 1 389 ? -17.298 21.890 3.029 1.00 90.62 389 GLY A N 1
ATOM 3147 C CA . GLY A 1 389 ? -16.102 22.525 3.569 1.00 90.62 389 GLY A CA 1
ATOM 3148 C C . GLY A 1 389 ? -14.874 21.616 3.566 1.00 90.62 389 GLY A C 1
ATOM 3149 O O . GLY A 1 389 ? -14.964 20.412 3.815 1.00 90.62 389 GLY A O 1
ATOM 3150 N N . VAL A 1 390 ? -13.700 22.220 3.414 1.00 90.12 390 VAL A N 1
ATOM 3151 C CA . VAL A 1 390 ? -12.406 21.587 3.718 1.00 90.12 390 VAL A CA 1
ATOM 3152 C C . VAL A 1 390 ? -12.349 21.063 5.161 1.00 90.12 390 VAL A C 1
ATOM 3154 O O . VAL A 1 390 ? -11.870 19.953 5.397 1.00 90.12 390 VAL A O 1
ATOM 3157 N N . ASP A 1 391 ? -12.879 21.815 6.128 1.00 88.44 391 ASP A N 1
ATOM 3158 C CA . ASP A 1 391 ? -12.910 21.390 7.536 1.00 88.44 391 ASP A CA 1
ATOM 3159 C C . ASP A 1 391 ? -13.782 20.140 7.739 1.00 88.44 391 ASP A C 1
ATOM 3161 O O . ASP A 1 391 ? -13.440 19.252 8.529 1.00 88.44 391 ASP A O 1
ATOM 3165 N N . GLY A 1 392 ? -14.860 20.017 6.956 1.00 93.56 392 GLY A N 1
ATOM 3166 C CA . GLY A 1 392 ? -15.734 18.849 6.958 1.00 93.56 392 GLY A CA 1
ATOM 3167 C C . GLY A 1 392 ? -15.031 17.569 6.505 1.00 93.56 392 GLY A C 1
ATOM 3168 O O . GLY A 1 392 ? -15.419 16.488 6.936 1.00 93.56 392 GLY A O 1
ATOM 3169 N N . VAL A 1 393 ? -13.961 17.664 5.705 1.00 94.94 393 VAL A N 1
ATOM 3170 C CA . VAL A 1 393 ? -13.217 16.497 5.194 1.00 94.94 393 VAL A CA 1
ATOM 3171 C C . VAL A 1 393 ? -12.592 15.702 6.323 1.00 94.94 393 VAL A C 1
ATOM 3173 O O . VAL A 1 393 ? -12.778 14.490 6.414 1.00 94.94 393 VAL A O 1
ATOM 3176 N N . PHE A 1 394 ? -11.854 16.374 7.205 1.00 94.06 394 PHE A N 1
ATOM 3177 C CA . PHE A 1 394 ? -11.157 15.696 8.294 1.00 94.06 394 PHE A CA 1
ATOM 3178 C C . PHE A 1 394 ? -12.128 15.171 9.345 1.00 94.06 394 PHE A C 1
ATOM 3180 O O . PHE A 1 394 ? -11.911 14.080 9.879 1.00 94.06 394 PHE A O 1
ATOM 3187 N N . GLN A 1 395 ? -13.208 15.909 9.610 1.00 93.94 395 GLN A N 1
ATOM 3188 C CA . GLN A 1 395 ? -14.269 15.442 10.492 1.00 93.94 395 GLN A CA 1
ATOM 3189 C C . GLN A 1 395 ? -14.932 14.179 9.926 1.00 93.94 395 GLN A C 1
ATOM 3191 O O . GLN A 1 395 ? -14.935 13.147 10.595 1.00 93.94 395 GLN A O 1
ATOM 3196 N N . HIS A 1 396 ? -15.378 14.219 8.668 1.00 95.62 396 HIS A N 1
ATOM 3197 C CA . HIS A 1 396 ? -15.982 13.078 7.982 1.00 95.62 396 HIS A CA 1
ATOM 3198 C C . HIS A 1 396 ? -15.027 11.873 7.923 1.00 95.62 396 HIS A C 1
ATOM 3200 O O . HIS A 1 396 ? -15.406 10.750 8.238 1.00 95.62 396 HIS A O 1
ATOM 3206 N N . PHE A 1 397 ? -13.747 12.074 7.610 1.00 95.31 397 PHE A N 1
ATOM 3207 C CA . PHE A 1 397 ? -12.756 10.991 7.614 1.00 95.31 397 PHE A CA 1
ATOM 3208 C C . PHE A 1 397 ? -12.513 10.393 9.003 1.00 95.31 397 PHE A C 1
ATOM 3210 O O . PHE A 1 397 ? -12.278 9.189 9.124 1.00 95.31 397 PHE A O 1
ATOM 3217 N N . THR A 1 398 ? -12.608 11.198 10.058 1.00 92.44 398 THR A N 1
ATOM 3218 C CA . THR A 1 398 ? -12.489 10.704 11.434 1.00 92.44 398 THR A CA 1
ATOM 3219 C C . THR A 1 398 ? -13.711 9.876 11.824 1.00 92.44 398 THR A C 1
ATOM 3221 O O . THR A 1 398 ? -13.567 8.750 12.300 1.00 92.44 398 THR A O 1
ATOM 3224 N N . GLU A 1 399 ? -14.909 10.410 11.595 1.00 90.88 399 GLU A N 1
ATOM 3225 C CA . GLU A 1 399 ? -16.176 9.819 12.038 1.00 90.88 399 GLU A CA 1
ATOM 3226 C C . GLU A 1 399 ? -16.588 8.618 11.175 1.00 90.88 399 GLU A C 1
ATOM 3228 O O . GLU A 1 399 ? -16.929 7.553 11.695 1.00 90.88 399 GLU A O 1
ATOM 3233 N N . THR A 1 400 ? -16.494 8.760 9.853 1.00 93.06 400 THR A N 1
ATOM 3234 C CA . THR A 1 400 ? -16.987 7.780 8.881 1.00 93.06 400 THR A CA 1
ATOM 3235 C C . THR A 1 400 ? -15.912 6.753 8.519 1.00 93.06 400 THR A C 1
ATOM 3237 O O . THR A 1 400 ? -16.223 5.564 8.386 1.00 93.06 400 THR A O 1
ATOM 3240 N N . HIS A 1 401 ? -14.644 7.166 8.417 1.00 93.81 401 HIS A N 1
ATOM 3241 C CA . HIS A 1 401 ? -13.542 6.307 7.953 1.00 93.81 401 HIS A CA 1
ATOM 3242 C C . HIS A 1 401 ? -12.554 5.874 9.045 1.00 93.81 401 HIS A C 1
ATOM 3244 O O . HIS A 1 401 ? -11.650 5.079 8.778 1.00 93.81 401 HIS A O 1
ATOM 3250 N N . GLY A 1 402 ? -12.724 6.350 10.284 1.00 91.75 402 GLY A N 1
ATOM 3251 C CA . GLY A 1 402 ? -11.870 5.983 11.415 1.00 91.75 402 GLY A CA 1
ATOM 3252 C C . GLY A 1 402 ? -10.436 6.509 11.312 1.00 91.75 402 GLY A C 1
ATOM 3253 O O . GLY A 1 402 ? -9.540 5.949 11.945 1.00 91.75 402 GLY A O 1
ATOM 3254 N N . ILE A 1 403 ? -10.189 7.551 10.511 1.00 93.31 403 ILE A N 1
ATOM 3255 C CA . ILE A 1 403 ? -8.858 8.145 10.369 1.00 93.31 403 ILE A CA 1
ATOM 3256 C C . ILE A 1 403 ? -8.622 9.136 11.510 1.00 93.31 403 ILE A C 1
ATOM 3258 O O . ILE A 1 403 ? -9.231 10.198 11.567 1.00 93.31 403 ILE A O 1
ATOM 3262 N N . LEU A 1 404 ? -7.710 8.805 12.423 1.00 90.12 404 LEU A N 1
ATOM 3263 C CA . LEU A 1 404 ? -7.387 9.661 13.563 1.00 90.12 404 LEU A CA 1
ATOM 3264 C C . LEU A 1 404 ? -6.289 10.673 13.201 1.00 90.12 404 LEU A C 1
ATOM 3266 O O . LEU A 1 404 ? -5.113 10.320 13.093 1.00 90.12 404 LEU A O 1
ATOM 3270 N N . PHE A 1 405 ? -6.665 11.947 13.069 1.00 87.69 405 PHE A N 1
ATOM 3271 C CA . PHE A 1 405 ? -5.740 13.061 12.856 1.00 87.69 405 PHE A CA 1
ATOM 3272 C C . PHE A 1 405 ? -5.451 13.786 14.183 1.00 87.69 405 PHE A C 1
ATOM 3274 O O . PHE A 1 405 ? -6.341 14.397 14.764 1.00 87.69 405 PHE A O 1
ATOM 3281 N N . GLY A 1 406 ? -4.206 13.772 14.668 1.00 70.06 406 GLY A N 1
ATOM 3282 C CA . GLY A 1 406 ? -3.773 14.691 15.737 1.00 70.06 406 GLY A CA 1
ATOM 3283 C C . GLY A 1 406 ? -4.038 14.269 17.188 1.00 70.06 406 GLY A C 1
ATOM 3284 O O . GLY A 1 406 ? -3.847 15.078 18.095 1.00 70.06 406 GLY A O 1
ATOM 3285 N N . VAL A 1 407 ? -4.403 13.015 17.444 1.00 59.09 407 VAL A N 1
ATOM 3286 C CA . VAL A 1 407 ? -4.247 12.432 18.781 1.00 59.09 407 VAL A CA 1
ATOM 3287 C C . VAL A 1 407 ? -2.956 11.627 18.731 1.00 59.09 407 VAL A C 1
ATOM 3289 O O . VAL A 1 407 ? -2.937 10.527 18.178 1.00 59.09 407 VAL A O 1
ATOM 3292 N N . GLN A 1 408 ? -1.856 12.177 19.261 1.00 53.62 408 GLN A N 1
ATOM 3293 C CA . GLN A 1 408 ? -0.831 11.290 19.811 1.00 53.62 408 GLN A CA 1
ATOM 3294 C C . GLN A 1 408 ? -1.609 10.381 20.755 1.00 53.62 408 GLN A C 1
ATOM 3296 O O . GLN A 1 408 ? -2.255 10.890 21.670 1.00 53.62 408 GLN A O 1
ATOM 3301 N N . GLN A 1 409 ? -1.687 9.086 20.443 1.00 52.22 409 GLN A N 1
ATOM 3302 C CA . GLN A 1 409 ? -2.218 8.115 21.384 1.00 52.22 409 GLN A CA 1
ATOM 3303 C C . GLN A 1 409 ? -1.322 8.259 22.613 1.00 52.22 409 GLN A C 1
ATOM 3305 O O . GLN A 1 409 ? -0.196 7.774 22.594 1.00 52.22 409 GLN A O 1
ATOM 3310 N N . GLU A 1 410 ? -1.761 9.049 23.598 1.00 48.31 410 GLU A N 1
ATOM 3311 C CA . GLU A 1 410 ? -1.207 9.021 24.942 1.00 48.31 410 GLU A CA 1
ATOM 3312 C C . GLU A 1 410 ? -1.372 7.568 25.345 1.00 48.31 410 GLU A C 1
ATOM 3314 O O . GLU A 1 410 ? -2.486 7.066 25.492 1.00 48.31 410 GLU A O 1
ATOM 3319 N N . GLU A 1 411 ? -0.242 6.879 25.286 1.00 50.91 411 GLU A N 1
ATOM 3320 C CA . GLU A 1 411 ? -0.115 5.467 25.531 1.00 50.91 411 GLU A CA 1
ATOM 3321 C C . GLU A 1 411 ? -0.816 5.132 26.852 1.00 50.91 411 GLU A C 1
ATOM 3323 O O . GLU A 1 411 ? -0.752 5.890 27.825 1.00 50.91 411 GLU A O 1
ATOM 3328 N N . ASP A 1 412 ? -1.437 3.957 26.901 1.00 44.75 412 ASP A N 1
ATOM 3329 C CA . ASP A 1 412 ? -1.771 3.261 28.141 1.00 44.75 412 ASP A CA 1
ATOM 3330 C C . ASP A 1 412 ? -0.469 2.885 28.905 1.00 44.75 412 ASP A C 1
ATOM 3332 O O . ASP A 1 412 ? -0.262 1.734 29.276 1.00 44.75 412 ASP A O 1
ATOM 3336 N N . THR A 1 413 ? 0.453 3.832 29.131 1.00 45.59 413 THR A N 1
ATOM 3337 C CA . THR A 1 413 ? 1.694 3.669 29.912 1.00 45.59 413 THR A CA 1
ATOM 3338 C C . THR A 1 413 ? 1.431 3.675 31.423 1.00 45.59 413 THR A C 1
ATOM 3340 O O . THR A 1 413 ? 2.365 3.774 32.214 1.00 45.59 413 THR A O 1
ATOM 3343 N N . GLN A 1 414 ? 0.169 3.590 31.852 1.00 35.94 414 GLN A N 1
ATOM 3344 C CA . GLN A 1 414 ? -0.210 3.416 33.253 1.00 35.94 414 GLN A CA 1
ATOM 3345 C C . GLN A 1 414 ? -0.954 2.092 33.447 1.00 35.94 414 GLN A C 1
ATOM 3347 O O . GLN A 1 414 ? -2.153 2.084 33.714 1.00 35.94 414 GLN A O 1
ATOM 3352 N N . MET A 1 415 ? -0.230 0.978 33.329 1.00 34.56 415 MET A N 1
ATOM 3353 C CA . MET A 1 415 ? -0.467 -0.223 34.137 1.00 34.56 415 MET A CA 1
ATOM 3354 C C . MET A 1 415 ? 0.853 -0.903 34.461 1.00 34.56 415 MET A C 1
ATOM 3356 O O . MET A 1 415 ? 1.644 -1.121 33.514 1.00 34.56 415 MET A O 1
#

Organism: Macrophomina phaseolina (strain MS6) (NCBI:txid1126212)

Sequence (415 aa):
MNLLRSMELTRDRQAPKVPNSELTKSGIRVRGKTTSAQDYEAQRAQRKKQLSYIRQQFFQEPVSKALVESCAIIDTEEDKLQKGPKPSRCLAALLRYDHPRRAIVQNFYQRKTKEPLPLSEVLGPLVNIAKPSAWFACYPRAGAEDDECPVCTTQFRPKQGRWDFNDHLIKCCKRSQEKKKMERLNAQPYLRPTEVSAKTFSRMQMEAKENKHQHGGAHLCQWQGCTESFIYKSMAVVASHISHHAHRSRSYRCLWSGCWASTASHFDLSVHLLRVHGMFSEYTLDSKAYYCYECAEWFESDFEWDTHCEKHVQDIKDMFCGAVKRHGVTTTAALCPFCLGTPGSPSHRYRQFPEAGMSLKDHINNHHLRYICEPFPCPHPLCQEEIKGVDGVFQHFTETHGILFGVQQEEDTQM

Secondary structure (DSSP, 8-state):
------------TTPPPPTT---------------HHHHHHHHHHHHHHHHHHHHHHHHHS-TTTHHHHHS------TTSTT-PPPPPHHHHHHHHH-HHHHHHHHHHHS----SPPPHHHHHHHHHHHHS--S---PPTT-PPBTTB-TTT-PBPPTTS-HHHHHHHHHHHHHHHHHHHHHHHHHHS-S--TTSS-HHHHTTTTTS-TT-----S-TTB--BTT---B-TT--HHHHHHHHHHHHHH-TT-B--BTT---B-SSHHHHHHHHHHHH-PPPTTTSS---EEETTTTEEE-SHHHHHHHHHHHHHT--S---S-EEETTEEEE-EE-HHHHHS-S-HHHHT-EES-TTTHHHHHHHHHTGGGPPSSEE-SSTT---EE-HHHHHHHHHHHTT----S---------

pLDDT: mean 77.75, std 19.2, range [34.25, 97.69]

Foldseek 3Di:
DDDDDDDDDDDDPPDDDDPPPPDDDDDDPDPDDDDVVNVVVVVVVVVVVVVVVVVCCVVPPPCPPPVVVVVPPPPDDPPPPDCDPDDALVVVVVCLQLVLVVLQCCQPPVDPDPDDDDVCSNVVSVCCVVPVDLPPPAQVPQRDDPCAGPQPRDHDDPPPAVLVVNVCSVVSVFVSLLVVQVCVQLVDQPDDPPPPDCPPCVVQPPPQPPDDDDDPQSFAQQQPPGGDGSHNPTLQVQQQVVLVVLVVPPQSAGRRNNPRDGDPHSVRSQVCCCRNVVRHHQQRDQNGWDAALQVSDIDRGNVRLLVVLVVVLVPPPGLAQAWDDDSSHTSHFGAAQQLSLDDDGSCSSRPGHSPLAPPNVVCCVPPPPVPDDPFDARSHPPGGDTAGDPVSNVVCCCRRHVRDYDDPPPDVPPD

Radius of gyration: 29.89 Å; chains: 1; bounding box: 86×84×76 Å